Protein AF-A0A257W322-F1 (afdb_monomer)

Foldseek 3Di:
DDPVVVVVVCVVVCVPPDLPFDQADQFAQDEAEEEAALQCVLPLVLLVLQAENEDDQDPPPPPDPPPSLPQPLPPVRDSDPNPLPVNDPVDDPQGDSVVHHLHHSYYYYYYNQAHVVRLVCQLVLCPPCLQPPPQPQQCQDLNRVQASQDVPSDRHHPPRSGHFWYKALDFQDPVSQVSNCPDAFAFGKFKFFFFWWFWFFWFAQFFKAFPVVRDTKGWPQLDFDDDSNHTFGAQEAELCRVQCLLLLVFWACLDLNSQQGRFNDQDPPVSWGHGDGGTRPVPDDPVCCNVPNGTEAEAEAQALHSLQQLVLLQSCVRVDDPSGQQVHRASAEAEAQDQFFDPCSNPVRGQGHHPHDRVRYSHNDQQALQWEQRSNVLDIDGGDDDPDDDPPPPLEPSDGRSSHYHHYRRQLSSLSLNLDLDDSHPHPCPPRMRTRNYIYIGTLCSTPPNDPPSNIHGYFYFAADGQPQDDDPVDPRTTNRDDDDTDTATLFQVLSQVLQPQQQAAFCFDSQQDHHDDPVDPAHPLDNRRSQCSQAPPPGPHHQSAGRTGRGSITGIMMIRTLEDLDPSNLSSVLSSSCVSLLNNQAGSVRRGRGSLQNAPQDPPSNHSQRSSRMHGDPNNSSNNCCCQAPNDDVVNVVSSRHNDYADDDPVNDPPPPPPPDDDDDDDDDDDDWDFDWDPDDQATDTDTDDDPDDDDDDDPRPPVNGRGHSGHD

Secondary structure (DSSP, 8-state):
--HHHHHHHHHHHHHHH----PPPP----EEEEEEE-GGGTTHHHHHHHHHS---PPP-TTSS----S--S-B-TTS-B-----TT----S--S--TTT--S-TTEEEEEE---HHHHHHHHHHT-HHHHHHSSSS---TTSS----EE-TT--EE----S--SEEEESSPPPHHHHHHHHTSTTS--EEEEEEEEEEEEEEE-SEEEEETTT--EEE---SS-EEETTEEEEEEEE-HHHHHHHHHTS--BTT-HHHHTT-EEEE-TTT--EEEPPSS-TTT--HHHHHHT--B-EEEEESS--HHHHHHHHHHHHHS-STT-S--S--SS----TTTPPP-TTT-TT-S-STT--GGGSS-SS--EEEEEEEGGGTEEEE----TTS---SSTT-S-TTS-PEEEESHHHHHHHHHH----S-GGG-BTTEEE--EEEEEEGGGSTTT-SSS--EEEEEEESSPP-EEE-TT-TT-EEE-SSPPEEE-S-HHHHHHHHTTT-PPTTB-TT--B---TTSS--TT-TTHHHHTTT-TTSS--TTS-SSS-SSEEEEEEEEESB-S-HHHHHHHHHHHHHHTT---B-TTS-B--THHHH--STTS--HHHHTTPEEPPHHHHHHHIIIIIS--TTTGGG--S-B-SS--TTSS---------------------EE--TTSSS---EEPPPTTSPPP-------TT--TT---

pLDDT: mean 72.58, std 23.05, range [23.77, 98.25]

Nearest PDB structures (foldseek):
  5j1d-assembly1_A  TM=7.004E-01  e=6.550E-15  Stenotrophomonas maltophilia
  4f1v-assembly1_A  TM=6.937E-01  e=6.550E-15  Pseudomonas [fluorescens] SBW25
  5jk4-assembly1_A  TM=6.918E-01  e=4.721E-14  Stenotrophomonas maltophilia R551-3
  2v3q-assembly1_A  TM=7.090E-01  e=7.415E-14  Homo sapiens
  4m1v-assembly1_A  TM=6.852E-01  e=4.462E-14  unidentified prokaryotic organism

Solvent-accessible surface area (backbone atoms only — not comparable to full-atom values): 38966 Å² total; per-residue (Å²): 136,60,73,67,59,56,54,53,52,52,56,60,50,54,73,75,74,52,95,64,84,66,69,49,80,88,63,62,73,28,77,46,34,34,28,3,28,24,65,39,53,68,57,52,55,55,54,42,21,32,38,5,53,53,67,72,69,56,65,88,85,70,88,54,84,72,56,85,69,70,37,63,60,45,100,83,73,48,76,42,75,74,68,54,77,78,76,67,80,90,59,81,82,76,75,50,52,91,84,42,43,36,35,71,47,32,32,48,39,76,43,44,68,11,10,51,52,11,46,50,36,43,58,66,46,42,50,57,61,78,68,66,63,85,48,81,67,68,51,70,71,32,43,58,66,64,22,44,41,48,101,83,68,49,76,34,69,77,84,49,67,59,46,57,30,20,33,21,38,42,79,79,46,71,70,55,50,53,57,38,46,70,43,82,22,26,25,52,62,42,40,39,68,63,34,27,38,16,46,20,46,31,29,30,54,46,32,29,34,26,75,84,78,70,46,73,33,40,58,38,55,45,53,64,34,68,48,75,86,32,72,19,36,29,47,37,32,39,58,69,32,51,41,26,33,71,56,28,78,39,24,41,66,61,38,66,65,41,42,69,53,24,33,58,48,64,41,86,86,80,62,34,53,45,65,37,68,50,59,25,81,89,82,51,50,74,70,54,36,74,76,66,43,34,45,29,37,34,39,36,63,48,36,43,19,11,67,40,17,39,48,26,26,16,42,30,65,64,44,54,77,79,84,40,47,30,72,30,61,16,34,29,64,27,37,26,29,85,74,35,60,26,42,43,92,83,36,70,84,42,76,53,33,57,80,44,76,62,86,58,28,7,21,67,44,77,33,64,63,49,37,36,46,39,56,66,73,72,40,66,46,73,54,71,71,44,100,83,68,69,68,51,86,56,68,60,68,74,64,82,35,61,26,30,25,32,25,10,56,40,40,71,40,37,44,49,55,37,46,47,63,80,65,81,54,75,65,62,44,70,77,52,32,44,60,24,33,24,34,30,68,36,33,21,43,58,20,33,67,36,24,92,60,68,74,24,19,28,38,13,35,43,31,46,77,77,59,66,66,48,77,38,93,88,41,103,75,44,48,49,77,65,77,74,80,80,46,63,28,50,44,33,16,62,25,21,43,44,19,56,52,83,76,51,49,50,43,37,33,42,83,67,13,49,84,39,91,48,91,86,52,97,45,41,70,75,38,38,58,30,50,54,44,53,46,60,43,86,90,52,98,51,26,31,38,60,13,66,38,31,17,36,42,23,41,40,33,24,43,35,36,53,22,15,23,41,40,65,34,51,45,52,43,51,52,48,50,53,36,38,65,65,33,69,48,42,46,18,63,87,58,46,70,36,64,48,34,53,44,52,17,70,48,83,95,52,49,5,62,32,29,60,26,15,26,15,51,59,56,68,20,46,46,39,31,49,44,43,43,36,76,38,92,40,80,85,46,56,85,60,69,54,36,63,41,59,49,58,82,53,88,82,73,52,83,74,75,77,80,80,78,78,82,85,76,96,76,97,69,91,78,84,83,81,68,83,58,80,69,88,88,60,102,65,77,66,83,56,77,77,77,71,90,91,67,85,82,76,82,80,81,79,80,69,78,85,42,40,42,77,81,30,34,78

Mean predicted aligned error: 12.47 Å

Structure (mmCIF, N/CA/C/O backbone):
data_AF-A0A257W322-F1
#
_entry.id   AF-A0A257W322-F1
#
loop_
_atom_site.group_PDB
_atom_site.id
_atom_site.type_symbol
_atom_site.label_atom_id
_atom_site.label_alt_id
_atom_site.label_comp_id
_atom_site.label_asym_id
_atom_site.label_entity_id
_atom_site.label_seq_id
_atom_site.pdbx_PDB_ins_code
_atom_site.Cartn_x
_atom_site.Cartn_y
_atom_site.Cartn_z
_atom_site.occupancy
_atom_site.B_iso_or_equiv
_atom_site.auth_seq_id
_atom_site.auth_comp_id
_atom_site.auth_asym_id
_atom_site.auth_atom_id
_atom_site.pdbx_PDB_model_num
ATOM 1 N N . MET A 1 1 ? -49.492 20.973 30.371 1.00 42.88 1 MET A N 1
ATOM 2 C CA . MET A 1 1 ? -48.138 20.373 30.307 1.00 42.88 1 MET A CA 1
ATOM 3 C C . MET A 1 1 ? -47.172 21.341 30.963 1.00 42.88 1 MET A C 1
ATOM 5 O O . MET A 1 1 ? -47.142 22.491 30.554 1.00 42.88 1 MET A O 1
ATOM 9 N N . THR A 1 2 ? -46.477 20.927 32.020 1.00 43.09 2 THR A N 1
ATOM 10 C CA . THR A 1 2 ? -45.592 21.803 32.804 1.00 43.09 2 THR A CA 1
ATOM 11 C C . THR A 1 2 ? -44.261 22.033 32.086 1.00 43.09 2 THR A C 1
ATOM 13 O O . THR A 1 2 ? -43.746 21.129 31.427 1.00 43.09 2 THR A O 1
ATOM 16 N N . ASN A 1 3 ? -43.698 23.239 32.223 1.00 36.91 3 ASN A N 1
ATOM 17 C CA . ASN A 1 3 ? -42.466 23.672 31.548 1.00 36.91 3 ASN A CA 1
ATOM 18 C C . ASN A 1 3 ? -41.268 22.737 31.794 1.00 36.91 3 ASN A C 1
ATOM 20 O O . ASN A 1 3 ? -40.440 22.576 30.906 1.00 36.91 3 ASN A O 1
ATOM 24 N N . HIS A 1 4 ? -41.239 22.015 32.919 1.00 33.72 4 HIS A N 1
ATOM 25 C CA . HIS A 1 4 ? -40.222 20.995 33.186 1.00 33.72 4 HIS A CA 1
ATOM 26 C C . HIS A 1 4 ? -40.224 19.831 32.186 1.00 33.72 4 HIS A C 1
ATOM 28 O O . HIS A 1 4 ? -39.153 19.390 31.791 1.00 33.72 4 HIS A O 1
ATOM 34 N N . LEU A 1 5 ? -41.388 19.371 31.710 1.00 32.91 5 LEU A N 1
ATOM 35 C CA . LEU A 1 5 ? -41.445 18.247 30.769 1.00 32.91 5 LEU A CA 1
ATOM 36 C C . LEU A 1 5 ? -40.959 18.644 29.365 1.00 32.91 5 LEU A C 1
ATOM 38 O O . LEU A 1 5 ? -40.379 17.820 28.667 1.00 32.91 5 LEU A O 1
ATOM 42 N N . LYS A 1 6 ? -41.158 19.908 28.960 1.00 36.88 6 LYS A N 1
ATOM 43 C CA . LYS A 1 6 ? -40.626 20.435 27.693 1.00 36.88 6 LYS A CA 1
ATOM 44 C C . LYS A 1 6 ? -39.104 20.577 27.749 1.00 36.88 6 LYS A C 1
ATOM 46 O O . LYS A 1 6 ? -38.444 20.184 26.796 1.00 36.88 6 LYS A O 1
ATOM 51 N N . SER A 1 7 ? -38.544 21.033 28.871 1.00 35.59 7 SER A N 1
ATOM 52 C CA . SER A 1 7 ? -37.090 21.149 29.050 1.00 35.59 7 SER A CA 1
ATOM 53 C C . SER A 1 7 ? -36.387 19.786 29.105 1.00 35.59 7 SER A C 1
ATOM 55 O O . SER A 1 7 ? -35.332 19.621 28.501 1.00 35.59 7 SER A O 1
ATOM 57 N N . SER A 1 8 ? -36.987 18.780 29.755 1.00 32.44 8 SER A N 1
ATOM 58 C CA . SER A 1 8 ? -36.433 17.417 29.808 1.00 32.44 8 SER A CA 1
ATOM 59 C C . SER A 1 8 ? -36.519 16.685 28.465 1.00 32.44 8 SER A C 1
ATOM 61 O O . SER A 1 8 ? -35.601 15.949 28.106 1.00 32.44 8 SER A O 1
ATOM 63 N N . LEU A 1 9 ? -37.599 16.896 27.702 1.00 30.97 9 LEU A N 1
ATOM 64 C CA . LEU A 1 9 ? -37.768 16.269 26.390 1.00 30.97 9 LEU A CA 1
ATOM 65 C C . LEU A 1 9 ? -36.896 16.944 25.319 1.00 30.97 9 LEU A C 1
ATOM 67 O O . LEU A 1 9 ? -36.357 16.234 24.473 1.00 30.97 9 LEU A O 1
ATOM 71 N N . LEU A 1 10 ? -36.679 18.268 25.393 1.00 33.28 10 LEU A N 1
ATOM 72 C CA . LEU A 1 10 ? -35.695 18.969 24.554 1.00 33.28 10 LEU A CA 1
ATOM 73 C C . LEU A 1 10 ? -34.251 18.558 24.893 1.00 33.28 10 LEU A C 1
ATOM 75 O O . LEU A 1 10 ? -33.458 18.377 23.977 1.00 33.28 10 LEU A O 1
ATOM 79 N N . ALA A 1 11 ? -33.909 18.334 26.167 1.00 31.09 11 ALA A N 1
ATOM 80 C CA . ALA A 1 11 ? -32.570 17.872 26.555 1.00 31.09 11 ALA A CA 1
ATOM 81 C C . ALA A 1 11 ? -32.272 16.430 26.089 1.00 31.09 11 ALA A C 1
ATOM 83 O O . ALA A 1 11 ? -31.155 16.132 25.672 1.00 31.09 11 ALA A O 1
ATOM 84 N N . ALA A 1 12 ? -33.271 15.539 26.094 1.00 28.73 12 ALA A N 1
ATOM 85 C CA . ALA A 1 12 ? -33.106 14.149 25.654 1.00 28.73 12 ALA A CA 1
ATOM 86 C C . ALA A 1 12 ? -33.145 13.972 24.121 1.00 28.73 12 ALA A C 1
ATOM 88 O O . ALA A 1 12 ? -32.528 13.047 23.596 1.00 28.73 12 ALA A O 1
ATOM 89 N N . THR A 1 13 ? -33.826 14.859 23.384 1.00 30.16 13 THR A N 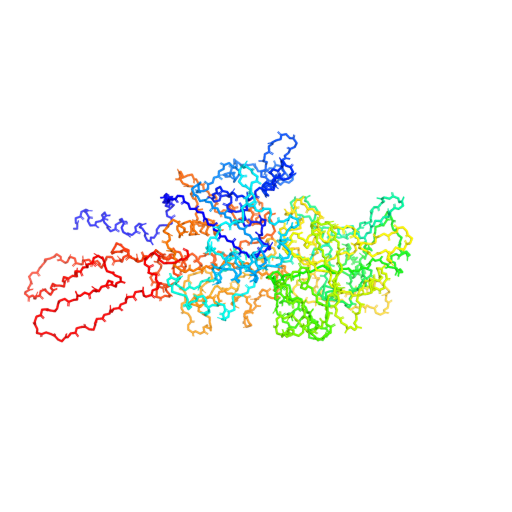1
ATOM 90 C CA . THR A 1 13 ? -33.793 14.859 21.906 1.00 30.16 13 THR A CA 1
ATOM 91 C C . THR A 1 13 ? -32.616 15.651 21.329 1.00 30.16 13 THR A C 1
ATOM 93 O O . THR A 1 13 ? -32.141 15.305 20.248 1.00 30.16 13 THR A O 1
ATOM 96 N N . ALA A 1 14 ? -32.053 16.612 22.070 1.00 28.69 14 ALA A N 1
ATOM 97 C CA . ALA A 1 14 ? -30.810 17.291 21.695 1.00 28.69 14 ALA A CA 1
ATOM 98 C C . ALA A 1 14 ? -29.573 16.369 21.732 1.00 28.69 14 ALA A C 1
ATOM 100 O O . ALA A 1 14 ? -28.635 16.596 20.976 1.00 28.69 14 ALA A O 1
ATOM 101 N N . MET A 1 15 ? -29.580 15.292 22.532 1.00 32.84 15 MET A N 1
ATOM 102 C CA . MET A 1 15 ? -28.464 14.330 22.590 1.00 32.84 15 MET A CA 1
ATOM 103 C C . MET A 1 15 ? -28.468 13.265 21.479 1.00 32.84 15 MET A C 1
ATOM 105 O O . MET A 1 15 ? -27.461 12.591 21.290 1.00 32.84 15 MET A O 1
ATOM 109 N N . LEU A 1 16 ? -29.568 13.091 20.734 1.00 33.38 16 LEU A N 1
ATOM 110 C CA . LEU A 1 16 ? -29.707 11.993 19.760 1.00 33.38 16 LEU A CA 1
ATOM 111 C C . LEU A 1 16 ? -29.945 12.442 18.309 1.00 33.38 16 LEU A C 1
ATOM 113 O O . LEU A 1 16 ? -29.994 11.591 17.423 1.00 33.38 16 LEU A O 1
ATOM 117 N N . ALA A 1 17 ? -30.068 13.745 18.038 1.00 28.47 17 ALA A N 1
ATOM 118 C CA . ALA A 1 17 ? -30.329 14.247 16.682 1.00 28.47 17 ALA A CA 1
ATOM 119 C C . ALA A 1 17 ? -29.501 15.475 16.257 1.00 28.47 17 ALA A C 1
ATOM 121 O O . ALA A 1 17 ? -29.678 15.960 15.141 1.00 28.47 17 ALA A O 1
ATOM 122 N N . ALA A 1 18 ? -28.571 15.961 17.083 1.00 27.78 18 ALA A N 1
ATOM 123 C CA . ALA A 1 18 ? -27.679 17.052 16.710 1.00 27.78 18 ALA A CA 1
ATOM 124 C C . ALA A 1 18 ? -26.239 16.545 16.590 1.00 27.78 18 ALA A C 1
ATOM 126 O O . ALA A 1 18 ? -25.647 16.084 17.562 1.00 27.78 18 ALA A O 1
ATOM 127 N N . GLY A 1 19 ? -25.639 16.711 15.410 1.00 35.94 19 GLY A N 1
ATOM 128 C CA . GLY A 1 19 ? -24.184 16.729 15.233 1.00 35.94 19 GLY A CA 1
ATOM 129 C C . GLY A 1 19 ? -23.550 17.967 15.881 1.00 35.94 19 GLY A C 1
ATOM 130 O O . GLY A 1 19 ? -22.746 18.646 15.252 1.00 35.94 19 GLY A O 1
ATOM 131 N N . SER A 1 20 ? -23.955 18.311 17.107 1.00 33.72 20 SER A N 1
ATOM 132 C CA . SER A 1 20 ? -23.344 19.378 17.886 1.00 33.72 20 SER A CA 1
ATOM 133 C C . SER A 1 20 ? -21.998 18.877 18.383 1.00 33.72 20 SER A C 1
ATOM 135 O O . SER A 1 20 ? -21.945 17.903 19.133 1.00 33.72 20 SER A O 1
ATOM 137 N N . ALA A 1 21 ? -20.941 19.545 17.935 1.00 37.03 21 ALA A N 1
ATOM 138 C CA . ALA A 1 21 ? -19.571 19.406 18.392 1.00 37.03 21 ALA A CA 1
ATOM 139 C C . ALA A 1 21 ? -19.505 19.242 19.923 1.00 37.03 21 ALA A C 1
ATOM 141 O O . ALA A 1 21 ? -19.583 20.218 20.668 1.00 37.03 21 ALA A O 1
ATOM 142 N N . GLN A 1 22 ? -19.420 17.998 20.395 1.00 42.22 22 GLN A N 1
ATOM 143 C CA . GLN A 1 22 ? -19.202 17.702 21.805 1.00 42.22 22 GLN A CA 1
ATOM 144 C C . GLN A 1 22 ? -17.785 18.175 22.135 1.00 42.22 22 GLN A C 1
ATOM 146 O O . GLN A 1 22 ? -16.829 17.775 21.467 1.00 42.22 22 GLN A O 1
ATOM 151 N N . ALA A 1 23 ? -17.649 19.042 23.140 1.00 43.75 23 ALA A N 1
ATOM 152 C CA . ALA A 1 23 ? -16.351 19.297 23.748 1.00 43.75 23 ALA A CA 1
ATOM 153 C C . ALA A 1 23 ? -15.766 17.943 24.175 1.00 43.75 23 ALA A C 1
ATOM 155 O O . ALA A 1 23 ? -16.448 17.138 24.813 1.00 43.75 23 ALA A O 1
ATOM 156 N N . GLN A 1 24 ? -14.543 17.652 23.738 1.00 53.62 24 GLN A N 1
ATOM 157 C CA . GLN A 1 24 ? -13.971 16.323 23.887 1.00 53.62 24 GLN A CA 1
ATOM 158 C C . GLN A 1 24 ? -13.764 16.005 25.375 1.00 53.62 24 GLN A C 1
ATOM 160 O O . GLN A 1 24 ? -13.160 16.792 26.103 1.00 53.62 24 GLN A O 1
ATOM 165 N N . VAL A 1 25 ? -14.286 14.863 25.836 1.00 55.00 25 VAL A N 1
ATOM 166 C CA . VAL A 1 25 ? -14.124 14.416 27.228 1.00 55.00 25 VAL A CA 1
ATOM 167 C C . VAL A 1 25 ? -12.634 14.243 27.508 1.00 55.00 25 VAL A C 1
ATOM 169 O O . VAL A 1 25 ? -11.963 13.465 26.834 1.00 55.00 25 VAL A O 1
ATOM 172 N N . VAL A 1 26 ? -12.117 14.965 28.502 1.00 59.09 26 VAL A N 1
ATOM 173 C CA . VAL A 1 26 ? -10.740 14.798 28.974 1.00 59.09 26 VAL A CA 1
ATOM 174 C C . VAL A 1 26 ? -10.636 13.433 29.650 1.00 59.09 26 VAL A C 1
ATOM 176 O O . VAL A 1 26 ? -11.266 13.207 30.681 1.00 59.09 26 VAL A O 1
ATOM 179 N N . PHE A 1 27 ? -9.857 12.520 29.073 1.00 68.12 27 PHE A N 1
ATOM 180 C CA . PHE A 1 27 ? -9.531 11.235 29.693 1.00 68.12 27 PHE A CA 1
ATOM 181 C C . PHE A 1 27 ? -8.095 11.250 30.248 1.00 68.12 27 PHE A C 1
ATOM 183 O O . PHE A 1 27 ? -7.293 12.098 29.837 1.00 68.12 27 PHE A O 1
ATOM 190 N N . PRO A 1 28 ? -7.772 10.365 31.215 1.00 76.25 28 PRO A N 1
ATOM 191 C CA . PRO A 1 28 ? -6.420 10.237 31.757 1.00 76.25 28 PRO A CA 1
ATOM 192 C C . PRO A 1 28 ? -5.377 10.022 30.659 1.00 76.25 28 PRO A C 1
ATOM 194 O O . PRO A 1 28 ? -5.714 9.581 29.560 1.00 76.25 28 PRO A O 1
ATOM 197 N N . ALA A 1 29 ? -4.112 10.316 30.965 1.00 83.31 29 ALA A N 1
ATOM 198 C CA . ALA A 1 29 ? -3.022 10.012 30.047 1.00 83.31 29 ALA A CA 1
ATOM 199 C C . ALA A 1 29 ? -3.050 8.525 29.654 1.00 83.31 29 ALA A C 1
ATOM 201 O O . ALA A 1 29 ? -3.271 7.665 30.506 1.00 83.31 29 ALA A O 1
ATOM 202 N N . SER A 1 30 ? -2.863 8.250 28.367 1.00 87.00 30 SER A N 1
ATOM 203 C CA . SER A 1 30 ? -2.900 6.903 27.791 1.00 87.00 30 SER A CA 1
ATOM 204 C C . SER A 1 30 ? -1.770 6.759 26.778 1.00 87.00 30 SER A C 1
ATOM 206 O O . SER A 1 30 ? -1.421 7.730 26.098 1.00 87.00 30 SER A O 1
ATOM 208 N N . ASP A 1 31 ? -1.192 5.562 26.705 1.00 86.44 31 ASP A N 1
ATOM 209 C CA . ASP A 1 31 ? -0.124 5.216 25.769 1.00 86.44 31 ASP A CA 1
ATOM 210 C C . ASP A 1 31 ? -0.559 4.016 24.925 1.00 86.44 31 ASP A C 1
ATOM 212 O O . ASP A 1 31 ? -0.514 2.868 25.365 1.00 86.44 31 ASP A O 1
ATOM 216 N N . LEU A 1 32 ? -1.013 4.292 23.703 1.00 88.88 32 LEU A N 1
ATOM 217 C CA . LEU A 1 32 ? -1.448 3.264 22.772 1.00 88.88 32 LEU A CA 1
ATOM 218 C C . LEU A 1 32 ? -0.272 2.698 21.995 1.00 88.88 32 LEU A C 1
ATOM 220 O O . LEU A 1 32 ? 0.477 3.418 21.339 1.00 88.88 32 LEU A O 1
ATOM 224 N N . HIS A 1 33 ? -0.195 1.377 21.959 1.00 85.88 33 HIS A N 1
ATOM 225 C CA . HIS A 1 33 ? 0.821 0.627 21.225 1.00 85.88 33 HIS A CA 1
ATOM 226 C C . HIS A 1 33 ? 0.187 -0.148 20.078 1.00 85.88 33 HIS A C 1
ATOM 228 O O . HIS A 1 33 ? -0.738 -0.933 20.291 1.00 85.88 33 HIS A O 1
ATOM 234 N N . GLY A 1 34 ? 0.701 0.057 18.870 1.00 87.56 34 GLY A N 1
ATOM 235 C CA . GLY A 1 34 ? 0.270 -0.642 17.669 1.00 87.56 34 GLY A CA 1
ATOM 236 C C . GLY A 1 34 ? 1.419 -1.273 16.894 1.00 87.56 34 GLY A C 1
ATOM 237 O O . GLY A 1 34 ? 2.574 -0.861 16.998 1.00 87.56 34 GLY A O 1
ATOM 238 N N . THR A 1 35 ? 1.093 -2.269 16.077 1.00 85.44 35 THR A N 1
ATOM 239 C CA . THR A 1 35 ? 2.071 -2.997 15.255 1.00 85.44 35 THR A CA 1
ATOM 240 C C . THR A 1 35 ? 1.493 -3.381 13.889 1.00 85.44 35 THR A C 1
ATOM 242 O O . THR A 1 35 ? 0.278 -3.479 13.722 1.00 85.44 35 THR A O 1
ATOM 245 N N . GLY A 1 36 ? 2.341 -3.608 12.888 1.00 89.56 36 GLY A N 1
ATOM 246 C CA . GLY A 1 36 ? 1.962 -4.284 11.647 1.00 89.56 36 GLY A CA 1
ATOM 247 C C . GLY A 1 36 ? 2.401 -3.600 10.366 1.00 89.56 36 GLY A C 1
ATOM 248 O O . GLY A 1 36 ? 3.591 -3.490 10.093 1.00 89.56 36 GLY A O 1
ATOM 249 N N . ALA A 1 37 ? 1.453 -3.262 9.499 1.00 91.25 37 ALA A N 1
ATOM 250 C CA . ALA A 1 37 ? 1.690 -2.821 8.131 1.00 91.25 37 ALA A CA 1
ATOM 251 C C . ALA A 1 37 ? 2.750 -1.704 8.029 1.00 91.25 37 ALA A C 1
ATOM 253 O O . ALA A 1 37 ? 2.563 -0.585 8.506 1.00 91.25 37 ALA A O 1
ATOM 254 N N . SER A 1 38 ? 3.863 -1.998 7.353 1.00 87.38 38 SER A N 1
ATOM 255 C CA . SER A 1 38 ? 4.894 -1.001 7.031 1.00 87.38 38 SER A CA 1
ATOM 256 C C . SER A 1 38 ? 4.528 -0.108 5.844 1.00 87.38 38 SER A C 1
ATOM 258 O O . SER A 1 38 ? 5.245 0.834 5.539 1.00 87.38 38 SER A O 1
ATOM 260 N N . SER A 1 39 ? 3.413 -0.381 5.169 1.00 87.94 39 SER A N 1
ATOM 261 C CA . SER A 1 39 ? 2.839 0.452 4.102 1.00 87.94 39 SER A CA 1
ATOM 262 C C . SER A 1 39 ? 2.296 1.800 4.580 1.00 87.94 39 SER A C 1
ATOM 264 O O . SER A 1 39 ? 2.050 2.678 3.763 1.00 87.94 39 SER A O 1
ATOM 266 N N . VAL A 1 40 ? 2.044 1.928 5.884 1.00 88.31 40 VAL A N 1
ATOM 267 C CA . VAL A 1 40 ? 1.513 3.142 6.513 1.00 88.31 40 VAL A CA 1
ATOM 268 C C . VAL A 1 40 ? 2.411 3.640 7.640 1.00 88.31 40 VAL A C 1
ATOM 270 O O . VAL A 1 40 ? 1.995 4.461 8.453 1.00 88.31 40 VAL A O 1
ATOM 273 N N . GLN A 1 41 ? 3.641 3.127 7.721 1.00 79.88 41 GLN A N 1
ATOM 274 C CA . GLN A 1 41 ? 4.563 3.445 8.811 1.00 79.88 41 GLN A CA 1
ATOM 275 C C . GLN A 1 41 ? 4.989 4.913 8.834 1.00 79.88 41 GLN A C 1
ATOM 277 O O . GLN A 1 41 ? 5.393 5.388 9.887 1.00 79.88 41 GLN A O 1
ATOM 282 N N . ASP A 1 42 ? 4.889 5.622 7.708 1.00 77.94 42 ASP A N 1
ATOM 283 C CA . ASP A 1 42 ? 5.192 7.049 7.654 1.00 77.94 42 ASP A CA 1
ATOM 284 C C . ASP A 1 42 ? 3.924 7.880 7.882 1.00 77.94 42 ASP A C 1
ATOM 286 O O . ASP A 1 42 ? 3.939 8.847 8.644 1.00 77.94 42 ASP A O 1
ATOM 290 N N . ILE A 1 43 ? 2.794 7.492 7.277 1.00 83.75 43 ILE A N 1
ATOM 291 C CA . ILE A 1 43 ? 1.550 8.266 7.377 1.00 83.75 43 ILE A CA 1
ATOM 292 C C . ILE A 1 43 ? 0.825 8.103 8.716 1.00 83.75 43 ILE A C 1
ATOM 294 O O . ILE A 1 43 ? 0.371 9.098 9.277 1.00 83.75 43 ILE A O 1
ATOM 298 N N . PHE A 1 44 ? 0.709 6.886 9.255 1.00 87.75 44 PHE A N 1
ATOM 299 C CA . PHE A 1 44 ? -0.069 6.645 10.471 1.00 87.75 44 PHE A CA 1
ATOM 300 C C . PHE A 1 44 ? 0.523 7.409 11.658 1.00 87.75 44 PHE A C 1
ATOM 302 O O . PHE A 1 44 ? -0.232 8.097 12.345 1.00 87.75 44 PHE A O 1
ATOM 309 N N . PRO A 1 45 ? 1.851 7.399 11.879 1.00 82.25 45 PRO A N 1
ATOM 310 C CA . PRO A 1 45 ? 2.414 8.178 12.968 1.00 82.25 45 PRO A CA 1
ATOM 311 C C . PRO A 1 45 ? 2.295 9.692 12.771 1.00 82.25 45 PRO A C 1
ATOM 313 O O . PRO A 1 45 ? 2.119 10.405 13.754 1.00 82.25 45 PRO A O 1
ATOM 316 N N . ARG A 1 46 ? 2.307 10.193 11.526 1.00 80.81 46 ARG A N 1
ATOM 317 C CA . ARG A 1 46 ? 2.009 11.609 11.242 1.00 80.81 46 ARG A CA 1
ATOM 318 C C . ARG A 1 46 ? 0.590 11.975 11.666 1.00 80.81 46 ARG A C 1
ATOM 320 O O . ARG A 1 46 ? 0.394 12.995 12.320 1.00 80.81 46 ARG A O 1
ATOM 327 N N . GLU A 1 47 ? -0.392 11.136 11.339 1.00 87.50 47 GLU A N 1
ATOM 328 C CA . GLU A 1 47 ? -1.772 11.355 11.784 1.00 87.50 47 GLU A CA 1
ATOM 329 C C . GLU A 1 47 ? -1.899 11.259 13.302 1.00 87.50 47 GLU A C 1
ATOM 331 O O . GLU A 1 47 ? -2.541 12.105 13.921 1.00 87.50 47 GLU A O 1
ATOM 336 N N . ALA A 1 48 ? -1.254 10.262 13.907 1.00 86.69 48 ALA A N 1
ATOM 337 C CA . ALA A 1 48 ? -1.257 10.077 15.346 1.00 86.69 48 ALA A CA 1
ATOM 338 C C . ALA A 1 48 ? -0.645 11.283 16.075 1.00 86.69 48 ALA A C 1
ATOM 340 O O . ALA A 1 48 ? -1.205 11.696 17.086 1.00 86.69 48 ALA A O 1
ATOM 341 N N . ASN A 1 49 ? 0.407 11.903 15.520 1.00 82.94 49 ASN A N 1
ATOM 342 C CA . ASN A 1 49 ? 1.026 13.107 16.079 1.00 82.94 49 ASN A CA 1
ATOM 343 C C . ASN A 1 49 ? 0.081 14.316 16.079 1.00 82.94 49 ASN A C 1
ATOM 345 O O . ASN A 1 49 ? 0.073 15.101 17.019 1.00 82.94 49 ASN A O 1
ATOM 349 N N . CYS A 1 50 ? -0.777 14.446 15.066 1.00 84.50 50 CYS A N 1
ATOM 350 C CA . CYS A 1 50 ? -1.838 15.454 15.097 1.00 84.50 50 CYS A CA 1
ATOM 351 C C . CYS A 1 50 ? -2.860 15.172 16.203 1.00 84.50 50 CYS A C 1
ATOM 353 O O . CYS A 1 50 ? -3.436 16.098 16.774 1.00 84.50 50 CYS A O 1
ATOM 355 N N . VAL A 1 51 ? -3.129 13.895 16.503 1.00 87.69 51 VAL A N 1
ATOM 356 C CA . VAL A 1 51 ? -4.082 13.537 17.556 1.00 87.69 51 VAL A CA 1
ATOM 357 C C . VAL A 1 51 ? -3.480 13.743 18.941 1.00 87.69 51 VAL A C 1
ATOM 359 O O . VAL A 1 51 ? -4.165 14.282 19.792 1.00 87.69 51 VAL A O 1
ATOM 362 N N . GLY A 1 52 ? -2.233 13.369 19.181 1.00 83.81 52 GLY A N 1
ATOM 363 C CA . GLY A 1 52 ? -1.569 13.475 20.478 1.00 83.81 52 GLY A CA 1
ATOM 364 C C . GLY A 1 52 ? -0.051 13.428 20.314 1.00 83.81 52 GLY A C 1
ATOM 365 O O . GLY A 1 52 ? 0.413 13.001 19.259 1.00 83.81 52 GLY A O 1
ATOM 366 N N . PRO A 1 53 ? 0.747 13.876 21.297 1.00 72.00 53 PRO A N 1
ATOM 367 C CA . PRO A 1 53 ? 2.197 13.868 21.175 1.00 72.00 53 PRO A CA 1
ATOM 368 C C . PRO A 1 53 ? 2.688 12.441 20.927 1.00 72.00 53 PRO A C 1
ATOM 370 O O . PRO A 1 53 ? 2.477 11.535 21.733 1.00 72.00 53 PRO A O 1
ATOM 373 N N . THR A 1 54 ? 3.361 12.227 19.801 1.00 58.03 54 THR A N 1
ATOM 374 C CA . THR A 1 54 ? 4.000 10.938 19.529 1.00 58.03 54 THR A CA 1
ATOM 375 C C . THR A 1 54 ? 5.409 10.933 20.108 1.00 58.03 54 THR A C 1
ATOM 377 O O . THR A 1 54 ? 6.220 11.817 19.839 1.00 58.03 54 THR A O 1
ATOM 380 N N . GLN A 1 55 ? 5.726 9.917 20.909 1.00 51.53 55 GLN A N 1
ATOM 381 C CA . GLN A 1 55 ? 7.108 9.608 21.259 1.00 51.53 55 GLN A CA 1
ATOM 382 C C . GLN A 1 55 ? 7.604 8.492 20.341 1.00 51.53 55 GLN A C 1
ATOM 384 O O . GLN A 1 55 ? 7.318 7.312 20.559 1.00 51.53 55 GLN A O 1
ATOM 389 N N . PHE A 1 56 ? 8.371 8.862 19.319 1.00 46.41 56 PHE A N 1
ATOM 390 C CA . PHE A 1 56 ? 9.180 7.900 18.578 1.00 46.41 56 PHE A CA 1
ATOM 391 C C . PHE A 1 56 ? 10.408 7.527 19.411 1.00 46.41 56 PHE A C 1
ATOM 393 O O . PHE A 1 56 ? 11.021 8.392 20.035 1.00 46.41 56 PHE A O 1
ATOM 400 N N . ALA A 1 57 ? 10.776 6.246 19.422 1.00 35.91 57 ALA A N 1
ATOM 401 C CA . ALA A 1 57 ? 12.046 5.815 19.992 1.00 35.91 57 ALA A CA 1
ATOM 402 C C . ALA A 1 57 ? 13.192 6.524 19.248 1.00 35.91 57 ALA A C 1
ATOM 404 O O . ALA A 1 57 ? 13.297 6.428 18.024 1.00 35.91 57 ALA A O 1
ATOM 405 N N . ALA A 1 58 ? 14.009 7.289 19.971 1.00 32.12 58 ALA A N 1
ATOM 406 C CA . ALA A 1 58 ? 15.108 8.055 19.400 1.00 32.12 58 ALA A CA 1
ATOM 407 C C . ALA A 1 58 ? 16.222 7.131 18.876 1.00 32.12 58 ALA A C 1
ATOM 409 O O . ALA A 1 58 ? 16.643 6.203 19.562 1.00 32.12 58 ALA A O 1
ATOM 410 N N . ASN A 1 59 ? 16.774 7.427 17.695 1.00 31.94 59 ASN A N 1
ATOM 411 C CA . ASN A 1 59 ? 18.048 6.851 17.265 1.00 31.94 59 ASN A CA 1
ATOM 412 C C . ASN A 1 59 ? 19.197 7.653 17.903 1.00 31.94 59 ASN A C 1
ATOM 414 O O . ASN A 1 59 ? 19.582 8.709 17.409 1.00 31.94 59 ASN A O 1
ATOM 418 N N . ALA A 1 60 ? 19.751 7.156 19.009 1.00 30.28 60 ALA A N 1
ATOM 419 C CA . ALA A 1 60 ? 20.759 7.861 19.810 1.00 30.28 60 ALA A CA 1
ATOM 420 C C . ALA A 1 60 ? 22.154 8.021 19.154 1.00 30.28 60 ALA A C 1
ATOM 422 O O . ALA A 1 60 ? 23.079 8.480 19.813 1.00 30.28 60 ALA A O 1
ATOM 423 N N . THR A 1 61 ? 22.365 7.622 17.893 1.00 31.48 61 THR A N 1
ATOM 424 C CA . THR A 1 61 ? 23.722 7.581 17.293 1.00 31.48 61 THR A CA 1
ATOM 425 C C . THR A 1 61 ? 24.057 8.750 16.369 1.00 31.48 61 THR A C 1
ATOM 427 O O . THR A 1 61 ? 25.225 8.936 16.048 1.00 31.48 61 THR A O 1
ATOM 430 N N . THR A 1 62 ? 23.077 9.551 15.947 1.00 32.91 62 THR A N 1
ATOM 431 C CA . THR A 1 62 ? 23.312 10.660 15.002 1.00 32.91 62 THR A CA 1
ATOM 432 C C . THR A 1 62 ? 23.108 12.046 15.602 1.00 32.91 62 THR A C 1
ATOM 434 O O . THR A 1 62 ? 23.289 13.026 14.888 1.00 32.91 62 THR A O 1
ATOM 437 N N . GLY A 1 63 ? 22.703 12.173 16.874 1.00 26.56 63 GLY A N 1
ATOM 438 C CA . GLY A 1 63 ? 22.383 13.481 17.476 1.00 26.56 63 GLY A CA 1
ATOM 439 C C . GLY A 1 63 ? 21.256 14.245 16.759 1.00 26.56 63 GLY A C 1
ATOM 440 O O . GLY A 1 63 ? 20.919 15.359 17.144 1.00 26.56 63 GLY A O 1
ATOM 441 N N . ALA A 1 64 ? 20.644 13.638 15.741 1.00 23.77 64 ALA A N 1
ATOM 442 C CA . ALA A 1 64 ? 19.533 14.163 14.985 1.00 23.77 64 ALA A CA 1
ATOM 443 C C . ALA A 1 64 ? 18.313 13.314 15.327 1.00 23.77 64 ALA A C 1
ATOM 445 O O . ALA A 1 64 ? 18.131 12.202 14.828 1.00 23.77 64 ALA A O 1
ATOM 446 N N . ILE A 1 65 ? 17.454 13.875 16.176 1.00 33.16 65 ILE A N 1
ATOM 447 C CA . ILE A 1 65 ? 16.039 13.532 16.187 1.00 33.16 65 ILE A CA 1
ATOM 448 C C . ILE A 1 65 ? 15.520 13.939 14.810 1.00 33.16 65 ILE A C 1
ATOM 450 O O . ILE A 1 65 ? 15.034 15.048 14.622 1.00 33.16 65 ILE A O 1
ATOM 454 N N . THR A 1 66 ? 15.615 13.071 13.810 1.00 29.92 66 THR A N 1
ATOM 455 C CA . THR A 1 66 ? 14.608 13.137 12.760 1.00 29.92 66 THR A CA 1
ATOM 456 C C . THR A 1 66 ? 13.439 12.350 13.314 1.00 29.92 66 THR A C 1
ATOM 458 O O . THR A 1 66 ? 13.258 11.171 13.027 1.00 29.92 66 THR A O 1
ATOM 461 N N . ALA A 1 67 ? 12.626 13.016 14.141 1.00 33.44 67 ALA A N 1
ATOM 462 C CA . ALA A 1 67 ? 11.206 12.732 14.093 1.00 33.44 67 ALA A CA 1
ATOM 463 C C . ALA A 1 67 ? 10.891 12.624 12.599 1.00 33.44 67 ALA A C 1
ATOM 465 O O . ALA A 1 67 ? 11.195 13.557 11.855 1.00 33.44 67 ALA A O 1
ATOM 466 N N . SER A 1 68 ? 10.312 11.526 12.118 1.00 32.44 68 SER A N 1
ATOM 467 C CA . SER A 1 68 ? 9.812 11.509 10.736 1.00 32.44 68 SER A CA 1
ATOM 468 C C . SER A 1 68 ? 8.597 12.450 10.565 1.00 32.44 68 SER A C 1
ATOM 470 O O . SER A 1 68 ? 7.823 12.338 9.620 1.00 32.44 68 SER A O 1
ATOM 472 N N . ASN A 1 69 ? 8.480 13.465 11.427 1.00 33.22 69 ASN A N 1
ATOM 473 C CA . ASN A 1 69 ? 8.114 14.830 11.070 1.00 33.22 69 ASN A CA 1
ATOM 474 C C . ASN A 1 69 ? 9.153 15.466 10.122 1.00 33.22 69 ASN A C 1
ATOM 476 O O . ASN A 1 69 ? 9.473 16.640 10.287 1.00 33.22 69 ASN A O 1
ATOM 480 N N . SER A 1 70 ? 9.654 14.765 9.095 1.00 30.00 70 SER A N 1
ATOM 481 C CA . SER A 1 70 ? 10.316 15.445 7.975 1.00 30.00 70 SER A CA 1
ATOM 482 C C . SER A 1 70 ? 9.264 16.162 7.117 1.00 30.00 70 SER A C 1
ATOM 484 O O . SER A 1 70 ? 9.088 15.918 5.927 1.00 30.00 70 SER A O 1
ATOM 486 N N . PHE A 1 71 ? 8.555 17.100 7.740 1.00 36.12 71 PHE A N 1
ATOM 487 C CA . PHE A 1 71 ? 8.514 18.427 7.171 1.00 36.12 71 PHE A CA 1
ATOM 488 C C . PHE A 1 71 ? 9.961 18.869 7.038 1.00 36.12 71 PHE A C 1
ATOM 490 O O . PHE A 1 71 ? 10.720 18.833 8.006 1.00 36.12 71 PHE A O 1
ATOM 497 N N . THR A 1 72 ? 10.376 19.166 5.812 1.00 30.36 72 THR A N 1
ATOM 498 C CA . THR A 1 72 ? 11.686 19.744 5.557 1.00 30.36 72 THR A CA 1
ATOM 499 C C . THR A 1 72 ? 11.834 20.937 6.492 1.00 30.36 72 THR A C 1
ATOM 501 O O . THR A 1 72 ? 11.102 21.917 6.364 1.00 30.36 72 THR A O 1
ATOM 504 N N . GLN A 1 73 ? 12.729 20.828 7.471 1.00 29.03 73 GLN A N 1
ATOM 505 C CA . GLN A 1 73 ? 13.181 21.992 8.204 1.00 29.03 73 GLN A CA 1
ATOM 506 C C . GLN A 1 73 ? 13.906 22.827 7.151 1.00 29.03 73 GLN A C 1
ATOM 508 O O . GLN A 1 73 ? 14.868 22.357 6.534 1.00 29.03 73 GLN A O 1
ATOM 513 N N . ASN A 1 74 ? 13.377 24.008 6.842 1.00 32.44 74 ASN A N 1
ATOM 514 C CA . ASN A 1 74 ? 14.107 24.938 5.994 1.00 32.44 74 ASN A CA 1
ATOM 515 C C . ASN A 1 74 ? 15.452 25.234 6.679 1.00 32.44 74 ASN A C 1
ATOM 517 O O . ASN A 1 74 ? 15.579 25.106 7.899 1.00 32.44 74 ASN A O 1
ATOM 521 N N . ALA A 1 75 ? 16.460 25.661 5.917 1.00 32.09 75 ALA A N 1
ATOM 522 C CA . ALA A 1 75 ? 17.768 26.028 6.473 1.00 32.09 75 ALA A CA 1
ATOM 523 C C . ALA A 1 75 ? 17.700 27.155 7.537 1.00 32.09 75 ALA A C 1
ATOM 525 O O . ALA A 1 75 ? 18.700 27.441 8.187 1.00 32.09 75 ALA A O 1
ATOM 526 N N . ASP A 1 76 ? 16.530 27.777 7.721 1.00 31.95 76 ASP A N 1
ATOM 527 C CA . ASP A 1 76 ? 16.228 28.800 8.723 1.00 31.95 76 ASP A CA 1
ATOM 528 C C . ASP A 1 76 ? 15.610 28.263 10.036 1.00 31.95 76 ASP A C 1
ATOM 530 O O . ASP A 1 76 ? 15.284 29.052 10.920 1.00 31.95 76 ASP A O 1
ATOM 534 N N . GLY A 1 77 ? 15.443 26.944 10.192 1.00 26.77 77 GLY A N 1
ATOM 535 C CA . GLY A 1 77 ? 14.916 26.337 11.420 1.00 26.77 77 GLY A CA 1
ATOM 536 C C . GLY A 1 77 ? 13.386 26.333 11.549 1.00 26.77 77 GLY A C 1
ATOM 537 O O . GLY A 1 77 ? 12.869 25.875 12.567 1.00 26.77 77 GLY A O 1
ATOM 538 N N . THR A 1 78 ? 12.636 26.781 10.536 1.00 27.81 78 THR A N 1
ATOM 539 C CA . THR A 1 78 ? 11.167 26.682 10.534 1.00 27.81 78 THR A CA 1
ATOM 540 C C . THR A 1 78 ? 10.685 25.293 10.092 1.00 27.81 78 THR A C 1
ATOM 542 O O . THR A 1 78 ? 11.101 24.763 9.058 1.00 27.81 78 THR A O 1
ATOM 545 N N . VAL A 1 79 ? 9.772 24.691 10.866 1.00 29.30 79 VAL A N 1
ATOM 546 C CA . VAL A 1 79 ? 9.039 23.468 10.493 1.00 29.30 79 VAL A CA 1
ATOM 547 C C . VAL A 1 79 ? 7.811 23.902 9.696 1.00 29.30 79 VAL A C 1
ATOM 549 O O . VAL A 1 79 ? 6.766 24.203 10.256 1.00 29.30 79 VAL A O 1
ATOM 552 N N . SER A 1 80 ? 7.940 24.016 8.374 1.00 29.44 80 SER A N 1
ATOM 553 C CA . SER A 1 80 ? 6.776 24.277 7.523 1.00 29.44 80 SER A CA 1
ATOM 554 C C . SER A 1 80 ? 6.107 22.960 7.159 1.00 29.44 80 SER A C 1
ATOM 556 O O . SER A 1 80 ? 6.721 22.130 6.483 1.00 29.44 80 SER A O 1
ATOM 558 N N . ALA A 1 81 ? 4.825 22.805 7.515 1.00 32.78 81 ALA A N 1
ATOM 559 C CA . ALA A 1 81 ? 3.930 21.920 6.779 1.00 32.78 81 ALA A CA 1
ATOM 560 C C . ALA A 1 81 ? 4.205 22.135 5.287 1.00 32.78 81 ALA A C 1
ATOM 562 O O . ALA A 1 81 ? 4.146 23.283 4.847 1.00 32.78 81 ALA A O 1
ATOM 563 N N . ARG A 1 82 ? 4.645 21.095 4.561 1.00 35.53 82 ARG A N 1
ATOM 564 C CA . ARG A 1 82 ? 5.204 21.208 3.204 1.00 35.53 82 ARG A CA 1
ATOM 565 C C . ARG A 1 82 ? 4.375 22.210 2.405 1.00 35.53 82 ARG A C 1
ATOM 567 O O . ARG A 1 82 ? 3.243 21.903 2.035 1.00 35.53 82 ARG A O 1
ATOM 574 N N . ARG A 1 83 ? 4.924 23.410 2.165 1.00 32.16 83 ARG A N 1
ATOM 575 C CA . ARG A 1 83 ? 4.318 24.355 1.227 1.00 32.16 83 ARG A CA 1
ATOM 576 C C . ARG A 1 83 ? 4.163 23.583 -0.076 1.00 32.16 83 ARG A C 1
ATOM 578 O O . ARG A 1 83 ? 5.146 23.051 -0.597 1.00 32.16 83 ARG A O 1
ATOM 585 N N . LEU A 1 84 ? 2.937 23.505 -0.588 1.00 34.66 84 LEU A N 1
ATOM 586 C CA . LEU A 1 84 ? 2.749 23.247 -2.007 1.00 34.66 84 LEU A CA 1
ATOM 587 C C . LEU A 1 84 ? 3.663 24.244 -2.758 1.00 34.66 84 LEU A C 1
ATOM 589 O O . LEU A 1 84 ? 3.793 25.389 -2.306 1.00 34.66 84 LEU A O 1
ATOM 593 N N . PRO A 1 85 ? 4.356 23.849 -3.839 1.00 33.03 85 PRO A N 1
ATOM 594 C CA . PRO A 1 85 ? 5.318 24.716 -4.528 1.00 33.03 85 PRO A CA 1
ATOM 595 C C . PRO A 1 85 ? 4.757 26.037 -5.071 1.00 33.03 85 PRO A C 1
ATOM 597 O O . PRO A 1 85 ? 5.526 26.857 -5.558 1.00 33.03 85 PRO A O 1
ATOM 600 N N . ASP A 1 86 ? 3.449 26.272 -4.975 1.00 30.39 86 ASP A N 1
ATOM 601 C CA . ASP A 1 86 ? 2.788 27.530 -5.322 1.00 30.39 86 ASP A CA 1
ATOM 602 C C . ASP A 1 86 ? 2.642 28.517 -4.147 1.00 30.39 86 ASP A C 1
ATOM 604 O O . ASP A 1 86 ? 2.102 29.609 -4.327 1.00 30.39 86 ASP A O 1
ATOM 608 N N . GLY A 1 87 ? 3.144 28.192 -2.949 1.00 30.83 87 GLY A N 1
ATOM 609 C CA . GLY A 1 87 ? 3.336 29.164 -1.868 1.00 30.83 87 GLY A CA 1
ATOM 610 C C . GLY A 1 87 ? 2.072 29.897 -1.403 1.00 30.83 87 GLY A C 1
ATOM 611 O O . GLY A 1 87 ? 2.194 30.923 -0.737 1.00 30.83 87 GLY A O 1
ATOM 612 N N . THR A 1 88 ? 0.877 29.390 -1.711 1.00 26.45 88 THR A N 1
ATOM 613 C CA . THR A 1 88 ? -0.393 30.051 -1.392 1.00 26.45 88 THR A CA 1
ATOM 614 C C . THR A 1 88 ? -1.361 29.102 -0.688 1.00 26.45 88 THR A C 1
ATOM 616 O O . THR A 1 88 ? -2.437 28.784 -1.179 1.00 26.45 88 THR A O 1
ATOM 619 N N . PHE A 1 89 ? -1.044 28.747 0.560 1.00 34.84 89 PHE A N 1
ATOM 620 C CA . PHE A 1 89 ? -2.116 28.662 1.556 1.00 34.84 89 PHE A CA 1
ATOM 621 C C . PHE A 1 89 ? -2.495 30.100 1.918 1.00 34.84 89 PHE A C 1
ATOM 623 O O . PHE A 1 89 ? -1.914 30.711 2.812 1.00 34.84 89 PHE A O 1
ATOM 630 N N . ASN A 1 90 ? -3.419 30.684 1.155 1.00 30.64 90 ASN A N 1
ATOM 631 C CA . ASN A 1 90 ? -3.967 32.006 1.447 1.00 30.64 90 ASN A CA 1
ATOM 632 C C . ASN A 1 90 ? -5.132 31.853 2.440 1.00 30.64 90 ASN A C 1
ATOM 634 O O . ASN A 1 90 ? -6.302 31.985 2.093 1.00 30.64 90 ASN A O 1
ATOM 638 N N . GLY A 1 91 ? -4.793 31.457 3.664 1.00 37.28 91 GLY A N 1
ATOM 639 C CA . GLY A 1 91 ? -5.710 31.256 4.781 1.00 37.28 91 GLY A CA 1
ATOM 640 C C . GLY A 1 91 ? -4.904 30.857 6.014 1.00 37.28 91 GLY A C 1
ATOM 641 O O . GLY A 1 91 ? -3.958 30.083 5.890 1.00 37.28 91 GLY A O 1
ATOM 642 N N . ALA A 1 92 ? -5.223 31.427 7.179 1.00 41.78 92 ALA A N 1
ATOM 643 C CA . ALA A 1 92 ? -4.565 31.110 8.448 1.00 41.78 92 ALA A CA 1
ATOM 644 C C . ALA A 1 92 ? -4.428 29.588 8.618 1.00 41.78 92 ALA A C 1
ATOM 646 O O . ALA A 1 92 ? -5.407 28.882 8.389 1.00 41.78 92 ALA A O 1
ATOM 647 N N . ILE A 1 93 ? -3.236 29.095 8.976 1.00 47.91 93 ILE A N 1
ATOM 648 C CA . ILE A 1 93 ? -2.964 27.659 9.158 1.00 47.91 93 ILE A CA 1
ATOM 649 C C . ILE A 1 93 ? -3.942 27.141 10.225 1.00 47.91 93 ILE A C 1
ATOM 651 O O . ILE A 1 93 ? -3.799 27.528 11.383 1.00 47.91 93 ILE A O 1
ATOM 655 N N . PRO A 1 94 ? -4.962 26.328 9.883 1.00 60.41 94 PRO A N 1
ATOM 656 C CA . PRO A 1 94 ? -6.038 26.049 10.834 1.00 60.41 94 PRO A CA 1
ATOM 657 C C . PRO A 1 94 ? -5.634 25.093 11.967 1.00 60.41 94 PRO A C 1
ATOM 659 O O . PRO A 1 94 ? -6.366 24.996 12.946 1.00 60.41 94 PRO A O 1
ATOM 662 N N . PHE A 1 95 ? -4.522 24.358 11.821 1.00 68.75 95 PHE A N 1
ATOM 663 C CA . PHE A 1 95 ? -4.006 23.402 12.808 1.00 68.75 95 PHE A CA 1
ATOM 664 C C . PHE A 1 95 ? -2.577 22.960 12.428 1.00 68.75 95 PHE A C 1
ATOM 666 O O . PHE A 1 95 ? -2.401 22.397 11.344 1.00 68.75 95 PHE A O 1
ATOM 673 N N . ASP A 1 96 ? -1.565 23.193 13.270 1.00 75.56 96 ASP A N 1
ATOM 674 C CA . ASP A 1 96 ? -0.184 22.739 13.027 1.00 75.56 96 ASP A CA 1
ATOM 675 C C . ASP A 1 96 ? 0.131 21.513 13.883 1.00 75.56 96 ASP A C 1
ATOM 677 O O . ASP A 1 96 ? 0.395 21.634 15.068 1.00 75.56 96 ASP A O 1
ATOM 681 N N . CYS A 1 97 ? 0.187 20.319 13.293 1.00 75.75 97 CYS A N 1
ATOM 682 C CA . CYS A 1 97 ? 0.463 19.094 14.049 1.00 75.75 97 CYS A CA 1
ATOM 683 C C . CYS A 1 97 ? 1.857 19.024 14.703 1.00 75.75 97 CYS A C 1
ATOM 685 O O . CYS A 1 97 ? 2.133 18.072 15.432 1.00 75.75 97 CYS A O 1
ATOM 687 N N . GLY A 1 98 ? 2.769 19.954 14.398 1.00 71.62 98 GLY A N 1
ATOM 688 C CA . GLY A 1 98 ? 4.046 20.092 15.098 1.00 71.62 98 GLY A CA 1
ATOM 689 C C . GLY A 1 98 ? 3.929 20.828 16.437 1.00 71.62 98 GLY A C 1
ATOM 690 O O . GLY A 1 98 ? 4.735 20.572 17.330 1.00 71.62 98 GLY A O 1
ATOM 691 N N . ALA A 1 99 ? 2.933 21.705 16.580 1.00 73.50 99 ALA A N 1
ATOM 692 C CA . ALA A 1 99 ? 2.723 22.555 17.754 1.00 73.50 99 ALA A CA 1
ATOM 693 C C . ALA A 1 99 ? 1.407 22.254 18.497 1.00 73.50 99 ALA A C 1
ATOM 695 O O . ALA A 1 99 ? 1.322 22.428 19.712 1.00 73.50 99 ALA A O 1
ATOM 696 N N . ASP A 1 100 ? 0.404 21.769 17.772 1.00 79.38 100 ASP A N 1
ATOM 697 C CA . ASP A 1 100 ? -0.948 21.496 18.227 1.00 79.38 100 ASP A CA 1
ATOM 698 C C . ASP A 1 100 ? -1.224 19.989 18.249 1.00 79.38 100 ASP A C 1
ATOM 700 O O . ASP A 1 100 ? -0.869 19.238 17.336 1.00 79.38 100 ASP A O 1
ATOM 704 N N . ASN A 1 101 ? -1.957 19.544 19.269 1.00 84.38 101 ASN A N 1
ATOM 705 C CA . ASN A 1 101 ? -2.515 18.198 19.318 1.00 84.38 101 ASN A CA 1
ATOM 706 C C . ASN A 1 101 ? -4.007 18.252 19.655 1.00 84.38 101 ASN A C 1
ATOM 708 O O . ASN A 1 101 ? -4.446 19.037 20.499 1.00 84.38 101 ASN A O 1
ATOM 712 N N . ILE A 1 102 ? -4.800 17.376 19.035 1.00 85.88 102 ILE A N 1
ATOM 713 C CA . ILE A 1 102 ? -6.243 17.275 19.306 1.00 85.88 102 ILE A CA 1
ATOM 714 C C . ILE A 1 102 ? -6.472 16.857 20.772 1.00 85.88 102 ILE A C 1
ATOM 716 O O . ILE A 1 102 ? -7.342 17.401 21.451 1.00 85.88 102 ILE A O 1
ATOM 720 N N . GLN A 1 103 ? -5.647 15.933 21.265 1.00 86.81 103 GLN A N 1
ATOM 721 C CA . GLN A 1 103 ? -5.593 15.358 22.606 1.00 86.81 103 GLN A CA 1
ATOM 722 C C . GLN A 1 103 ? -4.140 15.193 23.084 1.00 86.81 103 GLN A C 1
ATOM 724 O O . GLN A 1 103 ? -3.547 14.125 22.938 1.00 86.81 103 GLN A O 1
ATOM 729 N N . PRO A 1 104 ? -3.576 16.216 23.748 1.00 85.44 104 PRO A N 1
ATOM 730 C CA . PRO A 1 104 ? -2.206 16.169 24.258 1.00 85.44 104 PRO A CA 1
ATOM 731 C C . PRO A 1 104 ? -1.918 15.060 25.288 1.00 85.44 104 PRO A C 1
ATOM 733 O O . PRO A 1 104 ? -0.764 14.759 25.560 1.00 85.44 104 PRO A O 1
ATOM 736 N N . SER A 1 105 ? -2.947 14.464 25.900 1.00 84.88 105 SER A N 1
ATOM 737 C CA . SER A 1 105 ? -2.802 13.366 26.868 1.00 84.88 105 SER A CA 1
ATOM 738 C C . SER A 1 105 ? -2.737 11.978 26.222 1.00 84.88 105 SER A C 1
ATOM 740 O O . SER A 1 105 ? -2.597 10.986 26.933 1.00 84.88 105 SER A O 1
ATOM 742 N N . LEU A 1 106 ? -2.857 11.890 24.898 1.00 87.31 106 LEU A N 1
ATOM 743 C CA . LEU A 1 106 ? -2.755 10.640 24.162 1.00 87.31 106 LEU A CA 1
ATOM 744 C C . LEU A 1 106 ? -1.352 10.492 23.572 1.00 87.31 106 LEU A C 1
ATOM 746 O O . LEU A 1 106 ? -0.968 11.267 22.705 1.00 87.31 106 LEU A O 1
ATOM 750 N N . THR A 1 107 ? -0.614 9.470 23.992 1.00 85.56 107 THR A N 1
ATOM 751 C CA . THR A 1 107 ? 0.590 9.020 23.284 1.00 85.56 107 THR A CA 1
ATOM 752 C C . THR A 1 107 ? 0.235 7.828 22.407 1.00 85.56 107 THR A C 1
ATOM 754 O O . THR A 1 107 ? -0.501 6.936 22.822 1.00 85.56 107 THR A O 1
ATOM 757 N N . VAL A 1 108 ? 0.732 7.813 21.173 1.00 84.69 108 VAL A N 1
ATOM 758 C CA . VAL A 1 108 ? 0.580 6.671 20.265 1.00 84.69 108 VAL A CA 1
ATOM 759 C C . VAL A 1 108 ? 1.955 6.249 19.778 1.00 84.69 108 VAL A C 1
ATOM 761 O O . VAL A 1 108 ? 2.756 7.078 19.344 1.00 84.69 108 VAL A O 1
ATOM 764 N N . ARG A 1 109 ? 2.211 4.945 19.811 1.00 82.50 109 ARG A N 1
ATOM 765 C CA . ARG A 1 109 ? 3.431 4.311 19.324 1.00 82.50 109 ARG A CA 1
ATOM 766 C C . ARG A 1 109 ? 3.071 3.226 18.326 1.00 82.50 109 ARG A C 1
ATOM 768 O O . ARG A 1 109 ? 2.128 2.466 18.536 1.00 82.50 109 ARG A O 1
ATOM 775 N N . TYR A 1 110 ? 3.825 3.148 17.238 1.00 81.50 110 TYR A N 1
ATOM 776 C CA . TYR A 1 110 ? 3.544 2.212 16.157 1.00 81.50 110 TYR A CA 1
ATOM 777 C C . TYR A 1 110 ? 4.819 1.579 15.611 1.00 81.50 110 TYR A C 1
ATOM 779 O O . TYR A 1 110 ? 5.797 2.283 15.362 1.00 81.50 110 TYR A O 1
ATOM 787 N N . LEU A 1 111 ? 4.790 0.264 15.388 1.00 77.81 111 LEU A N 1
ATOM 788 C CA . LEU A 1 111 ? 5.899 -0.493 14.803 1.00 77.81 111 LEU A CA 1
ATOM 789 C C . LEU A 1 111 ? 5.498 -1.136 13.472 1.00 77.81 111 LEU A C 1
ATOM 791 O O . LEU A 1 111 ? 4.666 -2.041 13.419 1.00 77.81 111 LEU A O 1
ATOM 795 N N . GLY A 1 112 ? 6.136 -0.709 12.383 1.00 79.69 112 GLY A N 1
ATOM 796 C CA . GLY A 1 112 ? 5.902 -1.237 11.035 1.00 79.69 112 GLY A CA 1
ATOM 797 C C . GLY A 1 112 ? 6.563 -2.596 10.770 1.00 79.69 112 GLY A C 1
ATOM 798 O O . GLY A 1 112 ? 7.423 -2.707 9.914 1.00 79.69 112 GLY A O 1
ATOM 799 N N . VAL A 1 113 ? 6.198 -3.671 11.457 1.00 78.06 113 VAL A N 1
ATOM 800 C CA . VAL A 1 113 ? 6.879 -4.980 11.309 1.00 78.06 113 VAL A CA 1
ATOM 801 C C . VAL A 1 113 ? 6.444 -5.824 10.093 1.00 78.06 113 VAL A C 1
ATOM 803 O O . VAL A 1 113 ? 6.952 -6.923 9.886 1.00 78.06 113 VAL A O 1
ATOM 806 N N . GLY A 1 114 ? 5.512 -5.329 9.275 1.00 82.50 114 GLY A N 1
ATOM 807 C CA . GLY A 1 114 ? 4.807 -6.103 8.248 1.00 82.50 114 GLY A CA 1
ATOM 808 C C . GLY A 1 114 ? 3.471 -6.644 8.764 1.00 82.50 114 GLY A C 1
ATOM 809 O O . GLY A 1 114 ? 3.313 -6.945 9.946 1.00 82.50 114 GLY A O 1
ATOM 810 N N . SER A 1 115 ? 2.474 -6.741 7.882 1.00 92.44 115 SER A N 1
ATOM 811 C CA . SER A 1 115 ? 1.093 -7.063 8.271 1.00 92.44 115 SER A CA 1
ATOM 812 C C . SER A 1 115 ? 0.959 -8.417 8.969 1.00 92.44 115 SER A C 1
ATOM 814 O O . SER A 1 115 ? 0.315 -8.495 10.011 1.00 92.44 115 SER A O 1
ATOM 816 N N . GLY A 1 116 ? 1.602 -9.467 8.448 1.00 89.44 116 GLY A N 1
ATOM 817 C CA . GLY A 1 116 ? 1.516 -10.801 9.040 1.00 89.44 116 GLY A CA 1
ATOM 818 C C . GLY A 1 116 ? 2.162 -10.876 10.423 1.00 89.44 116 GLY A C 1
ATOM 819 O O . GLY A 1 116 ? 1.568 -11.436 11.342 1.00 89.44 116 GLY A O 1
ATOM 820 N N . SER A 1 117 ? 3.340 -10.267 10.596 1.00 84.25 117 SER A N 1
ATOM 821 C CA . SER A 1 117 ? 4.026 -10.228 11.894 1.00 84.25 117 SER A CA 1
ATOM 822 C C . SER A 1 117 ? 3.268 -9.366 12.909 1.00 84.25 117 SER A C 1
ATOM 824 O O . SER A 1 117 ? 3.138 -9.768 14.062 1.00 84.25 117 SER A O 1
ATOM 826 N N . GLY A 1 118 ? 2.674 -8.244 12.486 1.00 86.94 118 GLY A N 1
ATOM 827 C CA . GLY A 1 118 ? 1.848 -7.412 13.366 1.00 86.94 118 GLY A CA 1
ATOM 828 C C . GLY A 1 118 ? 0.575 -8.106 13.832 1.00 86.94 118 GLY A C 1
ATOM 829 O O . GLY A 1 118 ? 0.264 -8.077 15.021 1.00 86.94 118 GLY A O 1
ATOM 830 N N . ARG A 1 119 ? -0.136 -8.799 12.929 1.00 92.19 119 ARG A N 1
ATOM 831 C CA . ARG A 1 119 ? -1.291 -9.621 13.325 1.00 92.19 119 ARG A CA 1
ATOM 832 C C . ARG A 1 119 ? -0.877 -10.717 14.299 1.00 92.19 119 ARG A C 1
ATOM 834 O O . ARG A 1 119 ? -1.533 -10.880 15.320 1.00 92.19 119 ARG A O 1
ATOM 841 N N . ALA A 1 120 ? 0.216 -11.431 14.022 1.00 87.94 120 ALA A N 1
ATOM 842 C CA . ALA A 1 120 ? 0.708 -12.484 14.907 1.00 87.94 120 ALA A CA 1
ATOM 843 C C . ALA A 1 120 ? 1.030 -11.956 16.316 1.00 87.94 120 ALA A C 1
ATOM 845 O O . ALA A 1 120 ? 0.593 -12.556 17.294 1.00 87.94 120 ALA A O 1
ATOM 846 N N . GLN A 1 121 ? 1.722 -10.815 16.420 1.00 83.12 121 GLN A N 1
ATOM 847 C CA . GLN A 1 121 ? 2.024 -10.165 17.701 1.00 83.12 121 GLN A CA 1
ATOM 848 C C . GLN A 1 121 ? 0.749 -9.761 18.453 1.00 83.12 121 GLN A C 1
ATOM 850 O O . GLN A 1 121 ? 0.605 -10.081 19.631 1.00 83.12 121 GLN A O 1
ATOM 855 N N . PHE A 1 122 ? -0.196 -9.119 17.763 1.00 90.00 122 PHE A N 1
ATOM 856 C CA . PHE A 1 122 ? -1.456 -8.681 18.363 1.00 90.00 122 PHE A CA 1
ATOM 857 C C . PHE A 1 122 ? -2.322 -9.854 18.848 1.00 90.00 122 PHE A C 1
ATOM 859 O O . PHE A 1 122 ? -2.874 -9.820 19.948 1.00 90.00 122 PHE A O 1
ATOM 866 N N . ILE A 1 123 ? -2.414 -10.926 18.059 1.00 90.19 123 ILE A N 1
ATOM 867 C CA . ILE A 1 123 ? -3.224 -12.101 18.402 1.00 90.19 123 ILE A CA 1
ATOM 868 C C . ILE A 1 123 ? -2.599 -12.889 19.553 1.00 90.19 123 ILE A C 1
ATOM 870 O O . ILE A 1 123 ? -3.327 -13.328 20.444 1.00 90.19 123 ILE A O 1
ATOM 874 N N . ALA A 1 124 ? -1.274 -13.056 19.548 1.00 81.75 124 ALA A N 1
ATOM 875 C CA . ALA A 1 124 ? -0.562 -13.815 20.571 1.00 81.75 124 ALA A CA 1
ATOM 876 C C . ALA A 1 124 ? -0.386 -13.053 21.893 1.00 81.75 124 ALA A C 1
ATOM 878 O O . ALA A 1 124 ? -0.031 -13.675 22.889 1.00 81.75 124 ALA A O 1
ATOM 879 N N . GLU A 1 125 ? -0.589 -11.728 21.902 1.00 71.88 125 GLU A N 1
ATOM 880 C CA . GLU A 1 125 ? -0.355 -10.853 23.063 1.00 71.88 125 GLU A CA 1
ATOM 881 C C . GLU A 1 125 ? 1.064 -10.930 23.644 1.00 71.88 125 GLU A C 1
ATOM 883 O O . GLU A 1 125 ? 1.321 -10.528 24.774 1.00 71.88 125 GLU A O 1
ATOM 888 N N . ASN A 1 126 ? 2.001 -11.452 22.857 1.00 64.00 126 ASN A N 1
ATOM 889 C CA . ASN A 1 126 ? 3.330 -11.802 23.314 1.00 64.00 126 ASN A CA 1
ATOM 890 C C . ASN A 1 126 ? 4.364 -11.021 22.512 1.00 64.00 126 ASN A C 1
ATOM 892 O O . ASN A 1 126 ? 5.032 -11.542 21.616 1.00 64.00 126 ASN A O 1
ATOM 896 N N . PHE A 1 127 ? 4.458 -9.731 22.831 1.00 61.50 127 PHE A N 1
ATOM 897 C CA . PHE A 1 127 ? 5.417 -8.837 22.200 1.00 61.50 127 PHE A CA 1
ATOM 898 C C . PHE A 1 127 ? 6.864 -9.282 22.490 1.00 61.50 127 PHE A C 1
ATOM 900 O O . PHE A 1 127 ? 7.708 -9.240 21.600 1.00 61.50 127 PHE A O 1
ATOM 907 N N . GLN A 1 128 ? 7.152 -9.804 23.691 1.00 53.62 128 GLN A N 1
ATOM 908 C CA . GLN A 1 128 ? 8.517 -10.170 24.089 1.00 53.62 128 GLN A CA 1
ATOM 909 C C . GLN A 1 128 ? 9.090 -11.401 23.371 1.00 53.62 128 GLN A C 1
ATOM 911 O O . GLN A 1 128 ? 10.240 -11.350 22.945 1.00 53.62 128 GLN A O 1
ATOM 916 N N . THR A 1 129 ? 8.349 -12.504 23.209 1.00 47.53 129 THR A N 1
ATOM 917 C CA . THR A 1 129 ? 8.935 -13.742 22.632 1.00 47.53 129 THR A CA 1
ATOM 918 C C . THR A 1 129 ? 9.297 -13.626 21.155 1.00 47.53 129 THR A C 1
ATOM 920 O O . THR A 1 129 ? 10.244 -14.271 20.713 1.00 47.53 129 THR A O 1
ATOM 923 N N . VAL A 1 130 ? 8.602 -12.779 20.391 1.00 47.78 130 VAL A N 1
ATOM 924 C CA . VAL A 1 130 ? 8.924 -12.549 18.972 1.00 47.78 130 VAL A CA 1
ATOM 925 C C . VAL A 1 130 ? 10.207 -11.718 18.817 1.00 47.78 130 VAL A C 1
ATOM 927 O O . VAL A 1 130 ? 10.892 -11.842 17.804 1.00 47.78 130 VAL A O 1
ATOM 930 N N . TYR A 1 131 ? 10.570 -10.919 19.828 1.00 48.97 131 TYR A N 1
ATOM 931 C CA . TYR A 1 131 ? 11.792 -10.107 19.833 1.00 48.97 131 TYR A CA 1
ATOM 932 C C . TYR A 1 131 ? 12.994 -10.786 20.514 1.00 48.97 131 TYR A C 1
ATOM 934 O O . TYR A 1 131 ? 14.128 -10.485 20.148 1.00 48.97 131 TYR A O 1
ATOM 942 N N . THR A 1 132 ? 12.780 -11.706 21.467 1.00 37.41 132 THR A N 1
ATOM 943 C CA . THR A 1 132 ? 13.861 -12.355 22.243 1.00 37.41 132 THR A CA 1
ATOM 944 C C . THR A 1 132 ? 14.286 -13.735 21.735 1.00 37.41 132 THR A C 1
ATOM 946 O O . THR A 1 132 ? 15.364 -14.209 22.097 1.00 37.41 132 THR A O 1
ATOM 949 N N . ALA A 1 133 ? 13.498 -14.398 20.883 1.00 31.28 133 ALA A N 1
ATOM 950 C CA . ALA A 1 133 ? 13.832 -15.729 20.381 1.00 31.28 133 ALA A CA 1
ATOM 951 C C . ALA A 1 133 ? 14.914 -15.684 19.286 1.00 31.28 133 ALA A C 1
ATOM 953 O O . ALA A 1 133 ? 14.588 -15.716 18.107 1.00 31.28 133 ALA A O 1
ATOM 954 N N . ALA A 1 134 ? 16.190 -15.619 19.691 1.00 28.08 134 ALA A N 1
ATOM 955 C CA . ALA A 1 134 ? 17.397 -16.111 18.998 1.00 28.08 134 ALA A CA 1
ATOM 956 C C . ALA A 1 134 ? 17.575 -15.834 17.483 1.00 28.08 134 ALA A C 1
ATOM 958 O O . ALA A 1 134 ? 18.444 -16.429 16.846 1.00 28.08 134 ALA A O 1
ATOM 959 N N . ALA A 1 135 ? 16.817 -14.914 16.894 1.00 32.97 135 ALA A N 1
ATOM 960 C CA . ALA A 1 135 ? 17.190 -14.259 15.657 1.00 32.97 135 ALA A CA 1
ATOM 961 C C . ALA A 1 135 ? 18.357 -13.323 15.997 1.00 32.97 135 ALA A C 1
ATOM 963 O O . ALA A 1 135 ? 18.256 -12.621 17.009 1.00 32.97 135 ALA A O 1
ATOM 964 N N . PRO A 1 136 ? 19.451 -13.267 15.210 1.00 30.81 136 PRO A N 1
ATOM 965 C CA . PRO A 1 136 ? 20.378 -12.147 15.322 1.00 30.81 136 PRO A CA 1
ATOM 966 C C . PRO A 1 136 ? 19.515 -10.891 15.234 1.00 30.81 136 PRO A C 1
ATOM 968 O O . PRO A 1 136 ? 18.825 -10.728 14.231 1.00 30.81 136 PRO A O 1
ATOM 971 N N . SER A 1 137 ? 19.454 -10.155 16.354 1.00 33.16 137 SER A N 1
ATOM 972 C CA . SER A 1 137 ? 18.571 -9.024 16.666 1.00 33.16 137 SER A CA 1
ATOM 973 C C . SER A 1 137 ? 17.747 -8.588 15.456 1.00 33.16 137 SER A C 1
ATOM 975 O O . SER A 1 137 ? 18.375 -8.117 14.502 1.00 33.16 137 SER A O 1
ATOM 977 N N . PRO A 1 138 ? 16.408 -8.778 15.422 1.00 35.16 138 PRO A N 1
ATOM 978 C CA . PRO A 1 138 ? 15.626 -8.490 14.233 1.00 35.16 138 PRO A CA 1
ATOM 979 C C . PRO A 1 138 ? 15.865 -7.024 13.889 1.00 35.16 138 PRO A C 1
ATOM 981 O O . PRO A 1 138 ? 15.334 -6.103 14.506 1.00 35.16 138 PRO A O 1
ATOM 984 N N . THR A 1 139 ? 16.739 -6.826 12.908 1.00 35.88 139 THR A N 1
ATOM 985 C CA . THR A 1 139 ? 17.172 -5.552 12.349 1.00 35.88 139 THR A CA 1
ATOM 986 C C . THR A 1 139 ? 16.052 -5.123 11.424 1.00 35.88 139 THR A C 1
ATOM 988 O O . THR A 1 139 ? 16.177 -4.994 10.209 1.00 35.88 139 THR A O 1
ATOM 991 N N . ILE A 1 140 ? 14.879 -4.987 12.035 1.00 41.50 140 ILE A N 1
ATOM 992 C CA . ILE A 1 140 ? 13.686 -4.411 11.471 1.00 41.50 140 ILE A CA 1
ATOM 993 C C . ILE A 1 140 ? 14.060 -2.935 11.336 1.00 41.50 140 ILE A C 1
ATOM 995 O O . ILE A 1 140 ? 13.974 -2.180 12.296 1.00 41.50 140 ILE A O 1
ATOM 999 N N . PHE A 1 141 ? 14.568 -2.591 10.143 1.00 42.56 141 PHE A N 1
ATOM 1000 C CA . PHE A 1 141 ? 14.932 -1.250 9.651 1.00 42.56 141 PHE A CA 1
ATOM 1001 C C . PHE A 1 141 ? 16.389 -0.774 9.687 1.00 42.56 141 PHE A C 1
ATOM 1003 O O . PHE A 1 141 ? 16.620 0.408 9.462 1.00 42.56 141 PHE A O 1
ATOM 1010 N N . GLY A 1 142 ? 17.397 -1.637 9.819 1.00 35.81 142 GLY A N 1
ATOM 1011 C CA . GLY A 1 142 ? 18.791 -1.229 9.547 1.00 35.81 142 GLY A CA 1
ATOM 1012 C C . GLY A 1 142 ? 19.444 -0.282 10.556 1.00 35.81 142 GLY A C 1
ATOM 1013 O O . GLY A 1 142 ? 20.660 -0.143 10.559 1.00 35.81 142 GLY A O 1
ATOM 1014 N N . SER A 1 143 ? 18.689 0.269 11.493 1.00 29.70 143 SER A N 1
ATOM 1015 C CA . SER A 1 143 ? 19.150 0.222 12.865 1.00 29.70 143 SER A CA 1
ATOM 1016 C C . SER A 1 143 ? 18.821 -1.182 13.382 1.00 29.70 143 SER A C 1
ATOM 1018 O O . SER A 1 143 ? 17.853 -1.816 12.948 1.00 29.70 143 SER A O 1
ATOM 1020 N N . THR A 1 144 ? 19.555 -1.676 14.374 1.00 30.98 144 THR A N 1
ATOM 1021 C CA . THR A 1 144 ? 18.925 -2.484 15.427 1.00 30.98 144 THR A CA 1
ATOM 1022 C C . THR A 1 144 ? 17.542 -1.859 15.698 1.00 30.98 144 THR A C 1
ATOM 1024 O O . THR A 1 144 ? 17.379 -0.642 15.525 1.00 30.98 144 THR A O 1
ATOM 1027 N N . VAL A 1 145 ? 16.528 -2.576 16.173 1.00 37.84 145 VAL A N 1
ATOM 1028 C CA . VAL A 1 145 ? 15.664 -1.847 17.110 1.00 37.84 145 VAL A CA 1
ATOM 1029 C C . VAL A 1 145 ? 16.658 -1.447 18.194 1.00 37.84 145 VAL A C 1
ATOM 1031 O O . VAL A 1 145 ? 17.058 -2.280 18.992 1.00 37.84 145 VAL A O 1
ATOM 1034 N N . LYS A 1 146 ? 17.264 -0.255 18.065 1.00 36.47 146 LYS A N 1
ATOM 1035 C CA . LYS A 1 146 ? 17.993 0.384 19.130 1.00 36.47 146 LYS A CA 1
ATOM 1036 C C . LYS A 1 146 ? 16.802 0.655 19.996 1.00 36.47 146 LYS A C 1
ATOM 1038 O O . LYS A 1 146 ? 15.975 1.512 19.680 1.00 36.47 146 LYS A O 1
ATOM 1043 N N . ASP A 1 147 ? 16.593 -0.310 20.874 1.00 40.31 147 ASP A N 1
ATOM 1044 C CA . ASP A 1 147 ? 15.924 -0.206 22.128 1.00 40.31 147 ASP A CA 1
ATOM 1045 C C . ASP A 1 147 ? 15.583 1.230 22.433 1.00 40.31 147 ASP A C 1
ATOM 1047 O O . ASP A 1 147 ? 16.420 2.112 22.228 1.00 40.31 147 ASP A O 1
ATOM 1051 N N . ILE A 1 148 ? 14.364 1.449 22.916 1.00 44.19 148 ILE A N 1
ATOM 1052 C CA . ILE A 1 148 ? 13.977 2.748 23.437 1.00 44.19 148 ILE A CA 1
ATOM 1053 C C . ILE A 1 148 ? 15.057 3.109 24.453 1.00 44.19 148 ILE A C 1
ATOM 1055 O O . ILE A 1 148 ? 15.085 2.577 25.561 1.00 44.19 148 ILE A O 1
ATOM 1059 N N . THR A 1 149 ? 16.022 3.916 24.022 1.00 37.84 149 THR A N 1
ATOM 1060 C CA . THR A 1 149 ? 17.116 4.300 24.880 1.00 37.84 149 THR A CA 1
ATOM 1061 C C . THR A 1 149 ? 16.505 5.328 25.788 1.00 37.84 149 THR A C 1
ATOM 1063 O O . THR A 1 149 ? 15.952 6.324 25.310 1.00 37.84 149 THR A O 1
ATOM 1066 N N . ASP A 1 150 ? 16.535 5.055 27.087 1.00 43.22 150 ASP A N 1
ATOM 1067 C CA . ASP A 1 150 ? 16.232 6.091 28.057 1.00 43.22 150 ASP A CA 1
ATOM 1068 C C . ASP A 1 150 ? 17.164 7.298 27.821 1.00 43.22 150 ASP A C 1
ATOM 1070 O O . ASP A 1 150 ? 18.125 7.253 27.042 1.00 43.22 150 ASP A O 1
ATOM 1074 N N . ALA A 1 151 ? 16.897 8.413 28.499 1.00 37.22 151 ALA A N 1
ATOM 1075 C CA . ALA A 1 151 ? 17.757 9.595 28.410 1.00 37.22 151 ALA A CA 1
ATOM 1076 C C . ALA A 1 151 ? 19.229 9.313 28.804 1.00 37.22 151 ALA A C 1
ATOM 1078 O O . ALA A 1 151 ? 20.093 10.157 28.579 1.00 37.22 151 ALA A O 1
ATOM 1079 N N . SER A 1 152 ? 19.520 8.140 29.378 1.00 34.50 152 SER A N 1
ATOM 1080 C CA . SER A 1 152 ? 20.843 7.671 29.786 1.00 34.50 152 SER A CA 1
ATOM 1081 C C . SER A 1 152 ? 21.518 6.755 28.757 1.00 34.50 152 SER A C 1
ATOM 1083 O O . SER A 1 152 ? 22.644 6.320 28.985 1.00 34.50 152 SER A O 1
ATOM 1085 N N . GLY A 1 153 ? 20.882 6.483 27.613 1.00 38.19 153 GLY A N 1
ATOM 1086 C CA . GLY A 1 153 ? 21.451 5.647 26.557 1.00 38.19 153 GLY A CA 1
ATOM 1087 C C . GLY A 1 153 ? 21.375 4.144 26.837 1.00 38.19 153 GLY A C 1
ATOM 1088 O O . GLY A 1 153 ? 22.008 3.374 26.110 1.00 38.19 153 GLY A O 1
ATOM 1089 N N . ASN A 1 154 ? 20.597 3.708 27.836 1.00 40.69 154 ASN A N 1
ATOM 1090 C CA . ASN A 1 154 ? 20.403 2.290 28.113 1.00 40.69 154 ASN A CA 1
ATOM 1091 C C . ASN A 1 154 ? 19.369 1.684 27.176 1.00 40.69 154 ASN A C 1
ATOM 1093 O O . ASN A 1 154 ? 18.239 2.147 27.065 1.00 40.69 154 ASN A O 1
ATOM 1097 N N . VAL A 1 155 ? 19.788 0.607 26.534 1.00 40.78 155 VAL A N 1
ATOM 1098 C CA . VAL A 1 155 ? 19.032 -0.238 25.618 1.00 40.78 155 VAL A CA 1
ATOM 1099 C C . VAL A 1 155 ? 17.936 -0.956 26.440 1.00 40.78 155 VAL A C 1
ATOM 1101 O O . VAL A 1 155 ? 18.207 -1.943 27.119 1.00 40.78 155 VAL A O 1
ATOM 1104 N N . THR A 1 156 ? 16.719 -0.383 26.477 1.00 42.97 156 THR A N 1
ATOM 1105 C CA . THR A 1 156 ? 15.499 -1.074 26.925 1.00 42.97 156 THR A CA 1
ATOM 1106 C C . THR A 1 156 ? 14.695 -1.592 25.726 1.00 42.97 156 THR A C 1
ATOM 1108 O O . THR A 1 156 ? 14.207 -0.820 24.890 1.00 42.97 156 THR A O 1
ATOM 1111 N N . THR A 1 157 ? 14.508 -2.913 25.629 1.00 50.19 157 THR A N 1
ATOM 1112 C CA . THR A 1 157 ? 13.473 -3.493 24.761 1.00 50.19 157 THR A CA 1
ATOM 1113 C C . THR A 1 157 ? 12.168 -2.765 25.064 1.00 50.19 157 THR A C 1
ATOM 1115 O O . THR A 1 157 ? 11.912 -2.561 26.257 1.00 50.19 157 THR A O 1
ATOM 1118 N N . PRO A 1 158 ? 11.332 -2.382 24.074 1.00 51.91 158 PRO A N 1
ATOM 1119 C CA . PRO A 1 158 ? 10.044 -1.783 24.386 1.00 51.91 158 PRO A CA 1
ATOM 1120 C C . PRO A 1 158 ? 9.332 -2.719 25.360 1.00 51.91 158 PRO A C 1
ATOM 1122 O O . PRO A 1 158 ? 8.994 -3.847 25.004 1.00 51.91 158 PRO A O 1
ATOM 1125 N N . GLY A 1 159 ? 9.172 -2.282 26.611 1.00 54.16 159 GLY A N 1
ATOM 1126 C CA . GLY A 1 159 ? 8.540 -3.052 27.682 1.00 54.16 159 GLY A CA 1
ATOM 1127 C C . GLY A 1 159 ? 7.033 -3.178 27.472 1.00 54.16 159 GLY A C 1
ATOM 1128 O O . GLY A 1 159 ? 6.275 -3.149 28.435 1.00 54.16 159 GLY A O 1
ATOM 1129 N N . TRP A 1 160 ? 6.589 -3.230 26.213 1.00 66.81 160 TRP A N 1
ATOM 1130 C CA . TRP A 1 160 ? 5.200 -3.361 25.828 1.00 66.81 160 TRP A CA 1
ATOM 1131 C C . TRP A 1 160 ? 4.763 -4.749 26.253 1.00 66.81 160 TRP A C 1
ATOM 1133 O O . TRP A 1 160 ? 5.114 -5.747 25.626 1.00 66.81 160 TRP A O 1
ATOM 1143 N N . ALA A 1 161 ? 4.024 -4.811 27.355 1.00 67.50 161 ALA A N 1
ATOM 1144 C CA . ALA A 1 161 ? 3.382 -6.047 27.762 1.00 67.50 161 ALA A CA 1
ATOM 1145 C C . ALA A 1 161 ? 2.381 -6.490 26.681 1.00 67.50 161 ALA A C 1
ATOM 1147 O O . ALA A 1 161 ? 2.339 -7.669 26.339 1.00 67.50 161 ALA A O 1
ATOM 1148 N N . HIS A 1 162 ? 1.654 -5.535 26.080 1.00 76.31 162 HIS A N 1
ATOM 1149 C CA . HIS A 1 162 ? 0.583 -5.792 25.119 1.00 76.31 162 HIS A CA 1
ATOM 1150 C C . HIS A 1 162 ? 0.532 -4.733 24.008 1.00 76.31 162 HIS A C 1
ATOM 1152 O O . HIS A 1 162 ? 0.972 -3.597 24.176 1.00 76.31 162 HIS A O 1
ATOM 1158 N N . THR A 1 163 ? -0.030 -5.109 22.858 1.00 85.94 163 THR A N 1
ATOM 1159 C CA . THR A 1 163 ? -0.388 -4.176 21.778 1.00 85.94 163 THR A CA 1
ATOM 1160 C C . THR A 1 163 ? -1.900 -3.997 21.742 1.00 85.94 163 THR A C 1
ATOM 1162 O O . THR A 1 163 ? -2.633 -4.982 21.740 1.00 85.94 163 THR A O 1
ATOM 1165 N N . HIS A 1 164 ? -2.361 -2.758 21.616 1.00 91.25 164 HIS A N 1
ATOM 1166 C CA . HIS A 1 164 ? -3.777 -2.387 21.644 1.00 91.25 164 HIS A CA 1
ATOM 1167 C C . HIS A 1 164 ? -4.460 -2.552 20.278 1.00 91.25 164 HIS A C 1
ATOM 1169 O O . HIS A 1 164 ? -5.677 -2.720 20.181 1.00 91.25 164 HIS A O 1
ATOM 1175 N N . PHE A 1 165 ? -3.689 -2.483 19.193 1.00 94.56 165 PHE A N 1
ATOM 1176 C CA . PHE A 1 165 ? -4.196 -2.672 17.838 1.00 94.56 165 PHE A CA 1
ATOM 1177 C C . PHE A 1 165 ? -3.101 -3.171 16.894 1.00 94.56 165 PHE A C 1
ATOM 1179 O O . PHE A 1 165 ? -1.906 -3.005 17.140 1.00 94.56 165 PHE A O 1
ATOM 1186 N N . ALA A 1 166 ? -3.522 -3.735 15.768 1.00 95.25 166 ALA A N 1
ATOM 1187 C CA . ALA A 1 166 ? -2.664 -3.979 14.623 1.00 95.25 166 ALA A CA 1
ATOM 1188 C C . ALA A 1 166 ? -3.195 -3.266 13.381 1.00 95.25 166 ALA A C 1
ATOM 1190 O O . ALA A 1 166 ? -4.407 -3.139 13.200 1.00 95.25 166 ALA A O 1
ATOM 1191 N N . LEU A 1 167 ? -2.290 -2.837 12.502 1.00 97.38 167 LEU A N 1
ATOM 1192 C CA . LEU A 1 167 ? -2.646 -2.420 11.149 1.00 97.38 167 LEU A CA 1
ATOM 1193 C C . LEU A 1 167 ? -2.208 -3.485 10.143 1.00 97.38 167 LEU A C 1
ATOM 1195 O O . LEU A 1 167 ? -1.115 -4.040 10.246 1.00 97.38 167 LEU A O 1
ATOM 1199 N N . SER A 1 168 ? -3.045 -3.795 9.158 1.00 97.88 168 SER A N 1
ATOM 1200 C CA . SER A 1 168 ? -2.790 -4.895 8.219 1.00 97.88 168 SER A CA 1
ATOM 1201 C C . SER A 1 168 ? -3.368 -4.597 6.843 1.00 97.88 168 SER A C 1
ATOM 1203 O O . SER A 1 168 ? -4.556 -4.319 6.747 1.00 97.88 168 SER A O 1
ATOM 1205 N N . ASP A 1 169 ? -2.583 -4.686 5.765 1.00 97.75 169 ASP A N 1
ATOM 1206 C CA . ASP A 1 169 ? -3.141 -4.554 4.404 1.00 97.75 169 ASP A CA 1
ATOM 1207 C C . ASP A 1 169 ? -3.693 -5.886 3.861 1.00 97.75 169 ASP A C 1
ATOM 1209 O O . ASP A 1 169 ? -4.422 -5.920 2.870 1.00 97.75 169 ASP A O 1
ATOM 1213 N N . SER A 1 170 ? -3.365 -6.988 4.535 1.00 95.25 170 SER A N 1
ATOM 1214 C CA . SER A 1 170 ? -3.888 -8.332 4.296 1.00 95.25 170 SER A CA 1
ATOM 1215 C C . SER A 1 170 ? -5.002 -8.680 5.290 1.00 95.25 170 SER A C 1
ATOM 1217 O O . SER A 1 170 ? -5.065 -8.094 6.380 1.00 95.25 170 SER A O 1
ATOM 1219 N N . PRO A 1 171 ? -5.894 -9.623 4.942 1.00 93.12 171 PRO A N 1
ATOM 1220 C CA . PRO A 1 171 ? -7.016 -9.970 5.801 1.00 93.12 171 PRO A CA 1
ATOM 1221 C C . PRO A 1 171 ? -6.572 -10.726 7.052 1.00 93.12 171 PRO A C 1
ATOM 1223 O O . PRO A 1 171 ? -5.646 -11.539 7.013 1.00 93.12 171 PRO A O 1
ATOM 1226 N N . LEU A 1 172 ? -7.328 -10.540 8.131 1.00 94.88 172 LEU A N 1
ATOM 1227 C CA . LEU A 1 172 ? -7.415 -11.503 9.220 1.00 94.88 172 LEU A CA 1
ATOM 1228 C C . LEU A 1 172 ? -7.838 -12.880 8.673 1.00 94.88 172 LEU A C 1
ATOM 1230 O O . LEU A 1 172 ? -8.777 -12.986 7.883 1.00 94.88 172 LEU A O 1
ATOM 1234 N N . LYS A 1 173 ? -7.165 -13.948 9.098 1.00 93.38 173 LYS A N 1
ATOM 1235 C CA . LYS A 1 173 ? -7.543 -15.332 8.763 1.00 93.38 173 LYS A CA 1
ATOM 1236 C C . LYS A 1 173 ? -8.642 -15.829 9.705 1.00 93.38 173 LYS A C 1
ATOM 1238 O O . LYS A 1 173 ? -8.764 -15.360 10.835 1.00 93.38 173 LYS A O 1
ATOM 1243 N N . SER A 1 174 ? -9.418 -16.828 9.286 1.00 94.19 174 SER A N 1
ATOM 1244 C CA . SER A 1 174 ? -10.405 -17.471 10.171 1.00 94.19 174 SER A CA 1
ATOM 1245 C C . SER A 1 174 ? -9.748 -18.041 11.429 1.00 94.19 174 SER A C 1
ATOM 1247 O O . SER A 1 174 ? -10.200 -17.759 12.530 1.00 94.19 174 SER A O 1
ATOM 1249 N N . THR A 1 175 ? -8.618 -18.733 11.276 1.00 94.06 175 THR A N 1
ATOM 1250 C CA . THR A 1 175 ? -7.838 -19.281 12.395 1.00 94.06 175 THR A CA 1
ATOM 1251 C C . THR A 1 175 ? -7.306 -18.198 13.334 1.00 94.06 175 THR A C 1
ATOM 1253 O O . THR A 1 175 ? -7.270 -18.395 14.541 1.00 94.06 175 THR A O 1
ATOM 1256 N N . GLU A 1 176 ? -6.913 -17.045 12.791 1.00 94.81 176 GLU A N 1
ATOM 1257 C CA . GLU A 1 176 ? -6.452 -15.881 13.557 1.00 94.81 176 GLU A CA 1
ATOM 1258 C C . GLU A 1 176 ? -7.601 -15.267 14.378 1.00 94.81 176 GLU A C 1
ATOM 1260 O O . GLU A 1 176 ? -7.443 -14.991 15.567 1.00 94.81 176 GLU A O 1
ATOM 1265 N N . ARG A 1 177 ? -8.783 -15.117 13.765 1.00 94.38 177 ARG A N 1
ATOM 1266 C CA . ARG A 1 177 ? -10.007 -14.659 14.437 1.00 94.38 177 ARG A CA 1
ATOM 1267 C C . ARG A 1 177 ? -10.414 -15.600 15.568 1.00 94.38 177 ARG A C 1
ATOM 1269 O O . ARG A 1 177 ? -10.735 -15.142 16.662 1.00 94.38 177 ARG A O 1
ATOM 1276 N N . ASP A 1 178 ? -10.433 -16.897 15.285 1.00 93.94 178 ASP A N 1
ATOM 1277 C CA . ASP A 1 178 ? -10.891 -17.910 16.231 1.00 93.94 178 ASP A CA 1
ATOM 1278 C C . ASP A 1 178 ? -9.917 -18.018 17.415 1.00 93.94 178 ASP A C 1
ATOM 1280 O O . ASP A 1 178 ? -10.359 -18.068 18.561 1.00 93.94 178 ASP A O 1
ATOM 1284 N N . ALA A 1 179 ? -8.605 -17.928 17.159 1.00 92.94 179 ALA A N 1
ATOM 1285 C CA . ALA A 1 179 ? -7.582 -17.869 18.202 1.00 92.94 179 ALA A CA 1
ATOM 1286 C C . ALA A 1 179 ? -7.734 -16.637 19.109 1.00 92.94 179 ALA A C 1
ATOM 1288 O O . ALA A 1 179 ? -7.649 -16.771 20.328 1.00 92.94 179 ALA A O 1
ATOM 1289 N N . PHE A 1 180 ? -7.998 -15.450 18.546 1.00 92.19 180 PHE A N 1
ATOM 1290 C CA . PHE A 1 180 ? -8.228 -14.252 19.358 1.00 92.19 180 PHE A CA 1
ATOM 1291 C C . PHE A 1 180 ? -9.496 -14.381 20.207 1.00 92.19 180 PHE A C 1
ATOM 1293 O O . PHE A 1 180 ? -9.461 -14.162 21.412 1.00 92.19 180 PHE A O 1
ATOM 1300 N N . ASN A 1 181 ? -10.614 -14.777 19.593 1.00 90.44 181 ASN A N 1
ATOM 1301 C CA . ASN A 1 181 ? -11.908 -14.867 20.274 1.00 90.44 181 ASN A CA 1
ATOM 1302 C C . ASN A 1 181 ? -11.957 -15.964 21.351 1.00 90.44 181 ASN A C 1
ATOM 1304 O O . ASN A 1 181 ? -12.837 -15.928 22.208 1.00 90.44 181 ASN A O 1
ATOM 1308 N N . ALA A 1 182 ? -11.048 -16.942 21.308 1.00 90.69 182 ALA A N 1
ATOM 1309 C CA . ALA A 1 182 ? -10.912 -17.960 22.347 1.00 90.69 182 ALA A CA 1
ATOM 1310 C C . ALA A 1 182 ? -10.274 -17.422 23.643 1.00 90.69 182 ALA A C 1
ATOM 1312 O O . ALA A 1 182 ? -10.336 -18.089 24.677 1.00 90.69 182 ALA A O 1
ATOM 1313 N N . ARG A 1 183 ? -9.658 -16.233 23.612 1.00 86.50 183 ARG A N 1
ATOM 1314 C CA . ARG A 1 183 ? -9.019 -15.620 24.782 1.00 86.50 183 ARG A CA 1
ATOM 1315 C C . ARG A 1 183 ? -10.073 -15.040 25.727 1.00 86.50 183 ARG A C 1
ATOM 1317 O O . ARG A 1 183 ? -11.034 -14.395 25.309 1.00 86.50 183 ARG A O 1
ATOM 1324 N N . ALA A 1 184 ? -9.881 -15.252 27.025 1.00 80.94 184 ALA A N 1
ATOM 1325 C CA . ALA A 1 184 ? -10.771 -14.702 28.042 1.00 80.94 184 ALA A CA 1
ATOM 1326 C C . ALA A 1 184 ? -10.606 -13.174 28.155 1.00 80.94 184 ALA A C 1
ATOM 1328 O O . ALA A 1 184 ? -9.491 -12.662 28.133 1.00 80.94 184 ALA A O 1
ATOM 1329 N N . GLY A 1 185 ? -11.720 -12.448 28.284 1.00 78.81 185 GLY A N 1
ATOM 1330 C CA . GLY A 1 185 ? -11.735 -11.024 28.649 1.00 78.81 185 GLY A CA 1
ATOM 1331 C C . GLY A 1 185 ? -11.452 -10.011 27.532 1.00 78.81 185 GLY A C 1
ATOM 1332 O O . GLY A 1 185 ? -11.666 -8.824 27.746 1.00 78.81 185 GLY A O 1
ATOM 1333 N N . VAL A 1 186 ? -11.043 -10.436 26.333 1.00 78.19 186 VAL A N 1
ATOM 1334 C CA . VAL A 1 186 ? -10.641 -9.521 25.233 1.00 78.19 186 VAL A CA 1
ATOM 1335 C C . VAL A 1 186 ? -11.792 -9.140 24.292 1.00 78.19 186 VAL A C 1
ATOM 1337 O O . VAL A 1 186 ? -11.664 -8.270 23.426 1.00 78.19 186 VAL A O 1
ATOM 1340 N N . GLY A 1 187 ? -12.954 -9.765 24.487 1.00 86.69 187 GLY A N 1
ATOM 1341 C CA . GLY A 1 187 ? -14.125 -9.580 23.641 1.00 86.69 187 GLY A CA 1
ATOM 1342 C C . GLY A 1 187 ? -13.950 -10.169 22.245 1.00 86.69 187 GLY A C 1
ATOM 1343 O O . GLY A 1 187 ? -13.160 -11.084 22.026 1.00 86.69 187 GLY A O 1
ATOM 1344 N N . LYS A 1 188 ? -14.724 -9.657 21.286 1.00 89.75 188 LYS A N 1
ATOM 1345 C CA . LYS A 1 188 ? -14.606 -10.072 19.887 1.00 89.75 188 LYS A CA 1
ATOM 1346 C C . LYS A 1 188 ? -13.494 -9.281 19.211 1.00 89.75 188 LYS A C 1
ATOM 1348 O O . LYS A 1 188 ? -13.382 -8.075 19.414 1.00 89.75 188 LYS A O 1
ATOM 1353 N N . ILE A 1 189 ? -12.728 -9.935 18.347 1.00 93.56 189 ILE A N 1
ATOM 1354 C CA . ILE A 1 189 ? -11.878 -9.226 17.392 1.00 93.56 189 ILE A CA 1
ATOM 1355 C C . ILE A 1 189 ? -12.750 -8.496 16.370 1.00 93.56 189 ILE A C 1
ATOM 1357 O O . ILE A 1 189 ? -13.742 -9.035 15.868 1.00 93.56 189 ILE A O 1
ATOM 1361 N N . ILE A 1 190 ? -12.359 -7.274 16.040 1.00 95.12 190 ILE A N 1
ATOM 1362 C CA . ILE A 1 190 ? -12.948 -6.477 14.970 1.00 95.12 190 ILE A CA 1
ATOM 1363 C C . ILE A 1 190 ? -11.868 -6.099 13.966 1.00 95.12 190 ILE A C 1
ATOM 1365 O O . ILE A 1 190 ? -10.699 -5.932 14.311 1.00 95.12 190 ILE A O 1
ATOM 1369 N N . GLN A 1 191 ? -12.278 -5.975 12.708 1.00 96.75 191 GLN A N 1
ATOM 1370 C CA . GLN A 1 191 ? -11.431 -5.538 11.612 1.00 96.75 191 GLN A CA 1
ATOM 1371 C C . GLN A 1 191 ? -12.239 -4.605 10.717 1.00 96.75 191 GLN A C 1
ATOM 1373 O O . GLN A 1 191 ? -13.380 -4.919 10.382 1.00 96.75 191 GLN A O 1
ATOM 1378 N N . PHE A 1 192 ? -11.655 -3.481 10.317 1.00 97.06 192 PHE A N 1
ATOM 1379 C CA . PHE A 1 192 ? -12.246 -2.586 9.324 1.00 97.06 192 PHE A CA 1
ATOM 1380 C C . PHE A 1 192 ? -11.169 -1.750 8.623 1.00 97.06 192 PHE A C 1
ATOM 1382 O O . PHE A 1 192 ? -10.121 -1.486 9.216 1.00 97.06 192 PHE A O 1
ATOM 1389 N N . PRO A 1 193 ? -11.399 -1.296 7.378 1.00 97.44 193 PRO A N 1
ATOM 1390 C CA . PRO A 1 193 ? -10.421 -0.484 6.667 1.00 97.44 193 PRO A CA 1
ATOM 1391 C C . PRO A 1 193 ? -10.295 0.898 7.324 1.00 97.44 193 PRO A C 1
ATOM 1393 O O . PRO A 1 193 ? -11.290 1.452 7.783 1.00 97.44 193 PRO A O 1
ATOM 1396 N N . LEU A 1 194 ? -9.085 1.463 7.351 1.00 95.81 194 LEU A N 1
ATOM 1397 C CA . LEU A 1 194 ? -8.791 2.850 7.754 1.00 95.81 194 LEU A CA 1
ATOM 1398 C C . LEU A 1 194 ? -8.315 3.716 6.584 1.00 95.81 194 LEU A C 1
ATOM 1400 O O . LEU A 1 194 ? -8.642 4.907 6.510 1.00 95.81 194 LEU A O 1
ATOM 1404 N N . TYR A 1 195 ? -7.560 3.106 5.673 1.00 96.19 195 TYR A N 1
ATOM 1405 C CA . TYR A 1 195 ? -6.920 3.756 4.534 1.00 96.19 195 TYR A CA 1
ATOM 1406 C C . TYR A 1 195 ? -7.295 3.045 3.240 1.00 96.19 195 TYR A C 1
ATOM 1408 O O . TYR A 1 195 ? -7.431 1.821 3.226 1.00 96.19 195 TYR A O 1
ATOM 1416 N N . VAL A 1 196 ? -7.400 3.804 2.151 1.00 97.62 196 VAL A N 1
ATOM 1417 C CA . VAL A 1 196 ? -7.374 3.270 0.787 1.00 97.62 196 VAL A CA 1
ATOM 1418 C C . VAL A 1 196 ? -5.959 3.473 0.253 1.00 97.62 196 VAL A C 1
ATOM 1420 O O . VAL A 1 196 ? -5.490 4.602 0.112 1.00 97.62 196 VAL A O 1
ATOM 1423 N N . LEU A 1 197 ? -5.263 2.366 0.015 1.00 96.81 197 LEU A N 1
ATOM 1424 C CA . LEU A 1 197 ? -3.821 2.315 -0.187 1.00 96.81 197 LEU A CA 1
ATOM 1425 C C . LEU A 1 197 ? -3.495 1.958 -1.646 1.00 96.81 197 LEU A C 1
ATOM 1427 O O . LEU A 1 197 ? -3.659 0.797 -2.028 1.00 96.81 197 LEU A O 1
ATOM 1431 N N . PRO A 1 198 ? -3.003 2.901 -2.464 1.00 97.31 198 PRO A N 1
ATOM 1432 C CA . PRO A 1 198 ? -2.374 2.556 -3.730 1.00 97.31 198 PRO A CA 1
ATOM 1433 C C . PRO A 1 198 ? -0.966 1.983 -3.493 1.00 97.31 198 PRO A C 1
ATOM 1435 O O . PRO A 1 198 ? -0.143 2.566 -2.783 1.00 97.31 198 PRO A O 1
ATOM 1438 N N . VAL A 1 199 ? -0.685 0.838 -4.112 1.00 98.12 199 VAL A N 1
ATOM 1439 C CA . VAL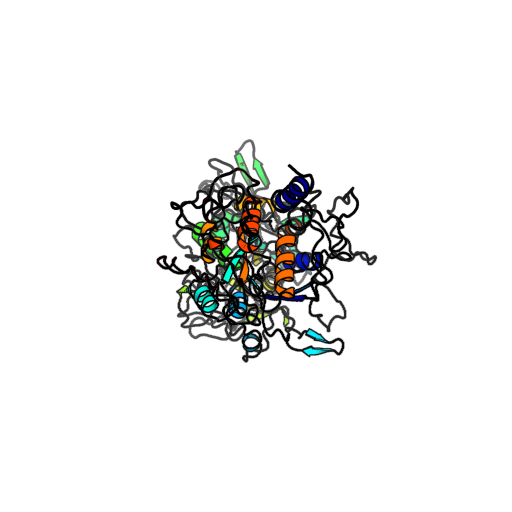 A 1 199 ? 0.633 0.193 -4.133 1.00 98.12 199 VAL A CA 1
ATOM 1440 C C . VAL A 1 199 ? 1.357 0.616 -5.404 1.00 98.12 199 VAL A C 1
ATOM 1442 O O . VAL A 1 199 ? 1.144 0.049 -6.471 1.00 98.12 199 VAL A O 1
ATOM 1445 N N . SER A 1 200 ? 2.201 1.636 -5.287 1.00 97.25 200 SER A N 1
ATOM 1446 C CA . SER A 1 200 ? 3.005 2.154 -6.385 1.00 97.25 200 SER A CA 1
ATOM 1447 C C . SER A 1 200 ? 3.939 1.093 -6.965 1.00 97.25 200 SER A C 1
ATOM 1449 O O . SER A 1 200 ? 4.676 0.417 -6.244 1.00 97.25 200 SER A O 1
ATOM 1451 N N . VAL A 1 201 ? 3.962 1.020 -8.295 1.00 98.12 201 VAL A N 1
ATOM 1452 C CA . VAL A 1 201 ? 5.068 0.431 -9.048 1.00 98.12 201 VAL A CA 1
ATOM 1453 C C . VAL A 1 201 ? 6.198 1.458 -9.105 1.00 98.12 201 VAL A C 1
ATOM 1455 O O . VAL A 1 201 ? 6.215 2.347 -9.962 1.00 98.12 201 VAL A O 1
ATOM 1458 N N . ALA A 1 202 ? 7.109 1.354 -8.143 1.00 97.00 202 ALA A N 1
ATOM 1459 C CA . ALA A 1 202 ? 8.195 2.298 -7.933 1.00 97.00 202 ALA A CA 1
ATOM 1460 C C . ALA A 1 202 ? 9.442 1.900 -8.723 1.00 97.00 202 ALA A C 1
ATOM 1462 O O . ALA A 1 202 ? 9.795 0.722 -8.790 1.00 97.00 202 ALA A O 1
ATOM 1463 N N . TYR A 1 203 ? 10.141 2.880 -9.286 1.00 95.88 203 TYR A N 1
ATOM 1464 C CA . TYR A 1 203 ? 11.389 2.672 -10.014 1.00 95.88 203 TYR A CA 1
ATOM 1465 C C . TYR A 1 203 ? 12.399 3.780 -9.706 1.00 95.88 203 TYR A C 1
ATOM 1467 O O . TYR A 1 203 ? 12.033 4.902 -9.340 1.00 95.88 203 TYR A O 1
ATOM 1475 N N . SER A 1 204 ? 13.687 3.464 -9.858 1.00 92.06 204 SER A N 1
ATOM 1476 C CA . SER A 1 204 ? 14.733 4.487 -9.804 1.00 92.06 204 SER A CA 1
ATOM 1477 C C . SER A 1 204 ? 14.722 5.290 -11.107 1.00 92.06 204 SER A C 1
ATOM 1479 O O . SER A 1 204 ? 14.777 4.681 -12.178 1.00 92.06 204 SER A O 1
ATOM 1481 N N . PRO A 1 205 ? 14.696 6.635 -11.071 1.00 92.50 205 PRO A N 1
ATOM 1482 C CA . PRO A 1 205 ? 14.811 7.431 -12.292 1.00 92.50 205 PRO A CA 1
ATOM 1483 C C . PRO A 1 205 ? 16.167 7.244 -12.989 1.00 92.50 205 PRO A C 1
ATOM 1485 O O . PRO A 1 205 ? 16.275 7.523 -14.181 1.00 92.50 205 PRO A O 1
ATOM 1488 N N . ILE A 1 206 ? 17.182 6.758 -12.265 1.00 92.25 206 ILE A N 1
ATOM 1489 C CA . ILE A 1 206 ? 18.531 6.492 -12.765 1.00 92.25 206 ILE A CA 1
ATOM 1490 C C . ILE A 1 206 ? 18.648 5.007 -13.118 1.00 92.25 206 ILE A C 1
ATOM 1492 O O . ILE A 1 20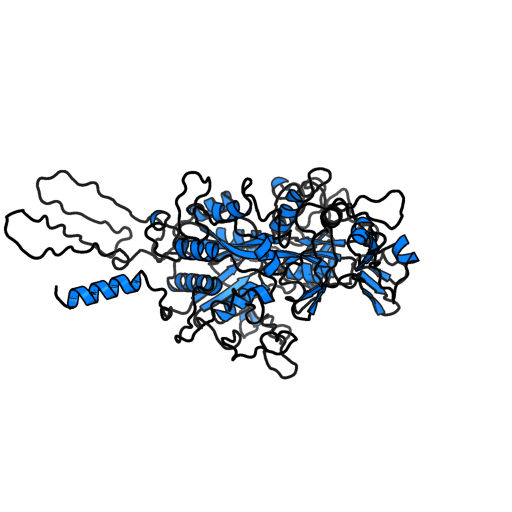6 ? 18.665 4.158 -12.227 1.00 92.25 206 ILE A O 1
ATOM 1496 N N . TYR A 1 207 ? 18.796 4.693 -14.407 1.00 91.62 207 TYR A N 1
ATOM 1497 C CA . TYR A 1 207 ? 18.932 3.312 -14.882 1.00 91.62 207 TYR A CA 1
ATOM 1498 C C . TYR A 1 207 ? 20.378 2.847 -15.028 1.00 91.62 207 TYR A C 1
ATOM 1500 O O . TYR A 1 207 ? 20.597 1.650 -15.217 1.00 91.62 207 TYR A O 1
ATOM 1508 N N . ALA A 1 208 ? 21.363 3.746 -14.965 1.00 89.69 208 ALA A N 1
ATOM 1509 C CA . ALA A 1 208 ? 22.779 3.390 -14.915 1.00 89.69 208 ALA A CA 1
ATOM 1510 C C . ALA A 1 208 ? 23.647 4.512 -14.325 1.00 89.69 208 ALA A C 1
ATOM 1512 O O . ALA A 1 208 ? 23.257 5.679 -14.303 1.00 89.69 208 ALA A O 1
ATOM 1513 N N . SER A 1 209 ? 24.853 4.164 -13.886 1.00 89.56 209 SER A N 1
ATOM 1514 C CA . SER A 1 209 ? 25.932 5.102 -13.580 1.00 89.56 209 SER A CA 1
ATOM 1515 C C . SER A 1 209 ? 27.238 4.643 -14.218 1.00 89.56 209 SER A C 1
ATOM 1517 O O . SER A 1 209 ? 27.466 3.453 -14.402 1.00 89.56 209 SER A O 1
ATOM 1519 N N . ASN A 1 210 ? 28.109 5.578 -14.575 1.00 87.75 210 ASN A N 1
ATOM 1520 C CA . ASN A 1 210 ? 29.428 5.284 -15.113 1.00 87.75 210 ASN A CA 1
ATOM 1521 C C . ASN A 1 210 ? 30.478 5.569 -14.042 1.00 87.75 210 ASN A C 1
ATOM 1523 O O . ASN A 1 210 ? 30.654 6.716 -13.640 1.00 87.75 210 ASN A O 1
ATOM 1527 N N . THR A 1 211 ? 31.196 4.548 -13.577 1.00 82.12 211 THR A N 1
ATOM 1528 C CA . THR A 1 211 ? 32.179 4.734 -12.499 1.00 82.12 211 THR A CA 1
ATOM 1529 C C . THR A 1 211 ? 33.467 5.409 -12.938 1.00 82.12 211 THR A C 1
ATOM 1531 O O . THR A 1 211 ? 34.188 5.910 -12.085 1.00 82.12 211 THR A O 1
ATOM 1534 N N . ALA A 1 212 ? 33.769 5.427 -14.237 1.00 86.56 212 ALA A N 1
ATOM 1535 C CA . ALA A 1 212 ? 34.947 6.117 -14.755 1.00 86.56 212 ALA A CA 1
ATOM 1536 C C . ALA A 1 212 ? 34.714 7.630 -14.876 1.00 86.56 212 ALA A C 1
ATOM 1538 O O . ALA A 1 212 ? 35.633 8.410 -14.656 1.00 86.56 212 ALA A O 1
ATOM 1539 N N . THR A 1 213 ? 33.491 8.050 -15.215 1.00 88.44 213 THR A N 1
ATOM 1540 C CA . THR A 1 213 ? 33.154 9.472 -15.431 1.00 88.44 213 THR A CA 1
ATOM 1541 C C . THR A 1 213 ? 32.335 10.098 -14.305 1.00 88.44 213 THR A C 1
ATOM 1543 O O . THR A 1 213 ? 32.211 11.317 -14.247 1.00 88.44 213 THR A O 1
ATOM 1546 N N . GLY A 1 214 ? 31.735 9.289 -13.430 1.00 86.88 214 GLY A N 1
ATOM 1547 C CA . GLY A 1 214 ? 30.796 9.742 -12.403 1.00 86.88 214 GLY A CA 1
ATOM 1548 C C . GLY A 1 214 ? 29.406 10.114 -12.935 1.00 86.88 214 GLY A C 1
ATOM 1549 O O . GLY A 1 214 ? 28.549 10.522 -12.153 1.00 86.88 214 GLY A O 1
ATOM 1550 N N . PHE A 1 215 ? 29.142 9.979 -14.241 1.00 90.56 215 PHE A N 1
ATOM 1551 C CA . PHE A 1 215 ? 27.838 10.320 -14.813 1.00 90.56 215 PHE A CA 1
ATOM 1552 C C . PHE A 1 215 ? 26.744 9.329 -14.408 1.00 90.56 215 PHE A C 1
ATOM 1554 O O . PHE A 1 215 ? 26.980 8.128 -14.281 1.00 90.56 215 PHE A O 1
ATOM 1561 N N . THR A 1 216 ? 25.522 9.840 -14.264 1.00 91.69 216 THR A N 1
ATOM 1562 C CA . THR A 1 216 ? 24.302 9.039 -14.117 1.00 91.69 216 THR A CA 1
ATOM 1563 C C . THR A 1 216 ? 23.455 9.149 -15.378 1.00 91.69 216 THR A C 1
ATOM 1565 O O . THR A 1 216 ? 23.511 10.154 -16.084 1.00 91.69 216 THR A O 1
ATOM 1568 N N . TYR A 1 217 ? 22.708 8.088 -15.663 1.00 93.56 217 TYR A N 1
ATOM 1569 C CA . TYR A 1 217 ? 21.888 7.924 -16.854 1.00 93.56 217 TYR A CA 1
ATOM 1570 C C . TYR A 1 217 ? 20.438 7.822 -16.417 1.00 93.56 217 TYR A C 1
ATOM 1572 O O . TYR A 1 217 ? 20.100 6.944 -15.616 1.00 93.56 217 TYR A O 1
ATOM 1580 N N . GLN A 1 218 ? 19.594 8.717 -16.918 1.00 94.50 218 GLN A N 1
ATOM 1581 C CA . GLN A 1 218 ? 18.212 8.835 -16.466 1.00 94.50 218 GLN A CA 1
ATOM 1582 C C . GLN A 1 218 ? 17.221 8.376 -17.525 1.00 94.50 218 GLN A C 1
ATOM 1584 O O . GLN A 1 218 ? 17.424 8.586 -18.719 1.00 94.50 218 GLN A O 1
ATOM 1589 N N . PHE A 1 219 ? 16.118 7.772 -17.087 1.00 95.38 219 PHE A N 1
ATOM 1590 C CA . PHE A 1 219 ? 15.050 7.406 -18.007 1.00 95.38 219 PHE A CA 1
ATOM 1591 C C . PHE A 1 219 ? 14.450 8.649 -18.668 1.00 95.38 219 PHE A C 1
ATOM 1593 O O . PHE A 1 219 ? 13.963 9.556 -17.989 1.00 95.38 219 PHE A O 1
ATOM 1600 N N . ASN A 1 220 ? 14.408 8.652 -19.997 1.00 95.12 220 ASN A N 1
ATOM 1601 C CA . ASN A 1 220 ? 13.767 9.701 -20.778 1.00 95.12 220 ASN A CA 1
ATOM 1602 C C . ASN A 1 220 ? 12.253 9.450 -20.869 1.00 95.12 220 ASN A C 1
ATOM 1604 O O . ASN A 1 220 ? 11.753 8.771 -21.768 1.00 95.12 220 ASN A O 1
ATOM 1608 N N . ILE A 1 221 ? 11.515 9.951 -19.878 1.00 94.44 221 ILE A N 1
ATOM 1609 C CA . ILE A 1 221 ? 10.069 9.739 -19.767 1.00 94.44 221 ILE A CA 1
ATOM 1610 C C . ILE A 1 221 ? 9.318 10.679 -20.713 1.00 94.44 221 ILE A C 1
ATOM 1612 O O . ILE A 1 221 ? 9.304 11.891 -20.524 1.00 94.44 221 ILE A O 1
ATOM 1616 N N . ALA A 1 222 ? 8.624 10.101 -21.696 1.00 89.50 222 ALA A N 1
ATOM 1617 C CA . ALA A 1 222 ? 7.914 10.839 -22.745 1.00 89.50 222 ALA A CA 1
ATOM 1618 C C . ALA A 1 222 ? 6.801 11.765 -22.228 1.00 89.50 222 ALA A C 1
ATOM 1620 O O . ALA A 1 222 ? 6.530 12.813 -22.811 1.00 89.50 222 ALA A O 1
ATOM 1621 N N . VAL A 1 223 ? 6.107 11.335 -21.170 1.00 91.00 223 VAL A N 1
ATOM 1622 C CA . VAL A 1 223 ? 5.026 12.095 -20.538 1.00 91.00 223 VAL A CA 1
ATOM 1623 C C . VAL A 1 223 ? 5.245 12.078 -19.031 1.00 91.00 223 VAL A C 1
ATOM 1625 O O . VAL A 1 223 ? 4.660 11.237 -18.342 1.00 91.00 223 VAL A O 1
ATOM 1628 N N . PRO A 1 224 ? 6.129 12.950 -18.521 1.00 92.38 224 PRO A N 1
ATOM 1629 C CA . PRO A 1 224 ? 6.405 13.006 -17.100 1.00 92.38 224 PRO A CA 1
ATOM 1630 C C . PRO A 1 224 ? 5.136 13.408 -16.345 1.00 92.38 224 PRO A C 1
ATOM 1632 O O . PRO A 1 224 ? 4.361 14.258 -16.789 1.00 92.38 224 PRO A O 1
ATOM 1635 N N . ALA A 1 225 ? 4.920 12.771 -15.203 1.00 91.69 225 ALA A N 1
ATOM 1636 C CA . ALA A 1 225 ? 3.873 13.128 -14.269 1.00 91.69 225 ALA A CA 1
ATOM 1637 C C . ALA A 1 225 ? 4.432 14.098 -13.228 1.00 91.69 225 ALA A C 1
ATOM 1639 O O . ALA A 1 225 ? 5.551 13.934 -12.734 1.00 91.69 225 ALA A O 1
ATOM 1640 N N . THR A 1 226 ? 3.623 15.091 -12.883 1.00 87.62 226 THR A N 1
ATOM 1641 C CA . THR A 1 226 ? 3.890 16.013 -11.784 1.00 87.62 226 THR A CA 1
ATOM 1642 C C . THR A 1 226 ? 2.714 15.996 -10.830 1.00 87.62 226 THR A C 1
ATOM 1644 O O . THR A 1 226 ? 1.565 16.036 -11.271 1.00 87.62 226 THR A O 1
ATOM 1647 N N . ASP A 1 227 ? 2.993 15.985 -9.537 1.00 80.62 227 ASP A N 1
ATOM 1648 C CA . ASP A 1 227 ? 1.993 16.194 -8.498 1.00 80.62 227 ASP A CA 1
ATOM 1649 C C . ASP A 1 227 ? 2.481 17.319 -7.600 1.00 80.62 227 ASP A C 1
ATOM 1651 O O . ASP A 1 227 ? 3.613 17.286 -7.113 1.00 80.62 227 ASP A O 1
ATOM 1655 N N . SER A 1 228 ? 1.636 18.337 -7.432 1.00 74.38 228 SER A N 1
ATOM 1656 C CA . SER A 1 228 ? 1.949 19.504 -6.615 1.00 74.38 228 SER A CA 1
ATOM 1657 C C . SER A 1 228 ? 3.324 20.078 -6.975 1.00 74.38 228 SER A C 1
ATOM 1659 O O . SER A 1 228 ? 4.184 20.189 -6.115 1.00 74.38 228 SER A O 1
ATOM 1661 N N . GLY A 1 229 ? 3.580 20.323 -8.267 1.00 79.44 229 GLY A N 1
ATOM 1662 C CA . GLY A 1 229 ? 4.843 20.879 -8.783 1.00 79.44 229 GLY A CA 1
ATOM 1663 C C . GLY A 1 229 ? 6.077 19.965 -8.716 1.00 79.44 229 GLY A C 1
ATOM 1664 O O . GLY A 1 229 ? 7.135 20.349 -9.204 1.00 79.44 229 GLY A O 1
ATOM 1665 N N . VAL A 1 230 ? 5.969 18.761 -8.151 1.00 82.44 230 VAL A N 1
ATOM 1666 C CA . VAL A 1 230 ? 7.087 17.818 -8.007 1.00 82.44 230 VAL A CA 1
ATOM 1667 C C . VAL A 1 230 ? 6.984 16.738 -9.070 1.00 82.44 230 VAL A C 1
ATOM 1669 O O . VAL A 1 230 ? 5.903 16.207 -9.304 1.00 82.44 230 VAL A O 1
ATOM 1672 N N . ALA A 1 231 ? 8.098 16.402 -9.721 1.00 87.81 231 ALA A N 1
ATOM 1673 C CA . ALA A 1 231 ? 8.150 15.282 -10.653 1.00 87.81 231 ALA A CA 1
ATOM 1674 C C . ALA A 1 231 ? 7.943 13.959 -9.900 1.00 87.81 231 ALA A C 1
ATOM 1676 O O . ALA A 1 231 ? 8.621 13.685 -8.914 1.00 87.81 231 ALA A O 1
ATOM 1677 N N . THR A 1 232 ? 6.999 13.140 -10.360 1.00 88.88 232 THR A N 1
ATOM 1678 C CA . THR A 1 232 ? 6.588 11.898 -9.679 1.00 88.88 232 THR A CA 1
ATOM 1679 C C . THR A 1 232 ? 6.796 10.649 -10.525 1.00 88.88 232 THR A C 1
ATOM 1681 O O . THR A 1 232 ? 6.391 9.556 -10.133 1.00 88.88 232 THR A O 1
ATOM 1684 N N . GLY A 1 233 ? 7.436 10.783 -11.689 1.00 92.12 233 GLY A N 1
ATOM 1685 C CA . GLY A 1 233 ? 7.616 9.699 -12.649 1.00 92.12 233 GLY A CA 1
ATOM 1686 C C . GLY A 1 233 ? 6.733 9.874 -13.868 1.00 92.12 233 GLY A C 1
ATOM 1687 O O . GLY A 1 233 ? 6.884 10.850 -14.594 1.00 92.12 233 GLY A O 1
ATOM 1688 N N . GLY A 1 234 ? 5.837 8.920 -14.115 1.00 92.00 234 GLY A N 1
ATOM 1689 C CA . GLY A 1 234 ? 4.971 8.921 -15.300 1.00 92.00 234 GLY A CA 1
ATOM 1690 C C . GLY A 1 234 ? 5.388 7.936 -16.392 1.00 92.00 234 GLY A C 1
ATOM 1691 O O . GLY A 1 234 ? 4.799 7.946 -17.472 1.00 92.00 234 GLY A O 1
ATOM 1692 N N . LEU A 1 235 ? 6.352 7.050 -16.113 1.00 96.06 235 LEU A N 1
ATOM 1693 C CA . LEU A 1 235 ? 6.610 5.874 -16.946 1.00 96.06 235 LEU A CA 1
ATOM 1694 C C . LEU A 1 235 ? 5.301 5.100 -17.146 1.00 96.06 235 LEU A C 1
ATOM 1696 O O . LEU A 1 235 ? 4.691 4.653 -16.177 1.00 96.06 235 LEU A O 1
ATOM 1700 N N . ARG A 1 236 ? 4.858 4.936 -18.390 1.00 95.38 236 ARG A N 1
ATOM 1701 C CA . ARG A 1 236 ? 3.583 4.280 -18.698 1.00 95.38 236 ARG A CA 1
ATOM 1702 C C . ARG A 1 236 ? 3.783 2.791 -18.891 1.00 95.38 236 ARG A C 1
ATOM 1704 O O . ARG A 1 236 ? 4.509 2.387 -19.799 1.00 95.38 236 ARG A O 1
ATOM 1711 N N . LEU A 1 237 ? 3.080 1.983 -18.107 1.00 95.88 237 LEU A N 1
ATOM 1712 C CA . LEU A 1 237 ? 3.071 0.528 -18.243 1.00 95.88 237 LEU A CA 1
ATOM 1713 C C . LEU A 1 237 ? 1.656 0.050 -18.569 1.00 95.88 237 LEU A C 1
ATOM 1715 O O . LEU A 1 237 ? 0.727 0.242 -17.781 1.00 95.88 237 LEU A O 1
ATOM 1719 N N . SER A 1 238 ? 1.486 -0.570 -19.741 1.00 93.31 238 SER A N 1
ATOM 1720 C CA . SER A 1 238 ? 0.265 -1.328 -20.043 1.00 93.31 238 SER A CA 1
ATOM 1721 C C . SER A 1 238 ? 0.124 -2.516 -19.101 1.00 93.31 238 SER A C 1
ATOM 1723 O O . SER A 1 238 ? 1.105 -2.962 -18.498 1.00 93.31 238 SER A O 1
ATOM 1725 N N . LYS A 1 239 ? -1.081 -3.089 -19.046 1.00 92.25 239 LYS A N 1
ATOM 1726 C CA . LYS A 1 239 ? -1.324 -4.358 -18.349 1.00 92.25 239 LYS A CA 1
ATOM 1727 C C . LYS A 1 239 ? -0.378 -5.453 -18.816 1.00 92.25 239 LYS A C 1
ATOM 1729 O O . LYS A 1 239 ? 0.257 -6.110 -18.003 1.00 92.25 239 LYS A O 1
ATOM 1734 N N . VAL A 1 240 ? -0.189 -5.558 -20.128 1.00 91.19 240 VAL A N 1
ATOM 1735 C CA . VAL A 1 240 ? 0.766 -6.494 -20.731 1.00 91.19 240 VAL A CA 1
ATOM 1736 C C . VAL A 1 240 ? 2.199 -6.212 -20.265 1.00 91.19 240 VAL A C 1
ATOM 1738 O O . VAL A 1 240 ? 2.920 -7.151 -19.937 1.00 91.19 240 VAL A O 1
ATOM 1741 N N . ALA A 1 241 ? 2.612 -4.942 -20.199 1.00 94.00 241 ALA A N 1
ATOM 1742 C CA . ALA A 1 241 ? 3.961 -4.575 -19.781 1.00 94.00 241 ALA A CA 1
ATOM 1743 C C . ALA A 1 241 ? 4.217 -4.895 -18.300 1.00 94.00 241 ALA A C 1
ATOM 1745 O O . ALA A 1 241 ? 5.157 -5.626 -18.003 1.00 94.00 241 ALA A O 1
ATOM 1746 N N . TYR A 1 242 ? 3.388 -4.416 -17.362 1.00 96.31 242 TYR A N 1
ATOM 1747 C CA . TYR A 1 242 ? 3.653 -4.683 -15.942 1.00 96.31 242 TYR A CA 1
ATOM 1748 C C . TYR A 1 242 ? 3.464 -6.165 -15.590 1.00 96.31 242 TYR A C 1
ATOM 1750 O O . TYR A 1 242 ? 4.270 -6.713 -14.840 1.00 96.31 242 TYR A O 1
ATOM 1758 N N . CYS A 1 243 ? 2.477 -6.855 -16.176 1.00 94.94 243 CYS A N 1
ATOM 1759 C CA . CYS A 1 243 ? 2.338 -8.301 -16.003 1.00 94.94 243 CYS A CA 1
ATOM 1760 C C . CYS A 1 243 ? 3.554 -9.042 -16.560 1.00 94.94 243 CYS A C 1
ATOM 1762 O O . CYS A 1 243 ? 4.043 -9.972 -15.924 1.00 94.94 243 CYS A O 1
ATOM 1764 N N . GLY A 1 244 ? 4.066 -8.625 -17.720 1.00 93.81 244 GLY A N 1
ATOM 1765 C CA . GLY A 1 244 ? 5.245 -9.229 -18.323 1.00 93.81 244 GLY A CA 1
ATOM 1766 C C . GLY A 1 244 ? 6.501 -9.040 -17.473 1.00 93.81 244 GLY A C 1
ATOM 1767 O O . GLY A 1 244 ? 7.239 -10.003 -17.267 1.00 93.81 244 GLY A O 1
ATOM 1768 N N . ILE A 1 245 ? 6.694 -7.837 -16.925 1.00 95.12 245 ILE A N 1
ATOM 1769 C CA . ILE A 1 245 ? 7.799 -7.491 -16.021 1.00 95.12 245 ILE A CA 1
ATOM 1770 C C . ILE A 1 245 ? 7.772 -8.371 -14.771 1.00 95.12 245 ILE A C 1
ATOM 1772 O O . ILE A 1 245 ? 8.747 -9.059 -14.480 1.00 95.12 245 ILE A O 1
ATOM 1776 N N . PHE A 1 246 ? 6.648 -8.400 -14.051 1.00 95.62 246 PHE A N 1
ATOM 1777 C CA . PHE A 1 246 ? 6.571 -9.111 -12.773 1.00 95.62 246 PHE A CA 1
ATOM 1778 C C . PHE A 1 246 ? 6.510 -10.635 -12.921 1.00 95.62 246 PHE A C 1
ATOM 1780 O O . PHE A 1 246 ? 6.941 -11.346 -12.018 1.00 95.62 246 PHE A O 1
ATOM 1787 N N . ASN A 1 247 ? 6.041 -11.154 -14.062 1.00 92.94 247 ASN A N 1
ATOM 1788 C CA . ASN A 1 247 ? 6.170 -12.579 -14.391 1.00 92.94 247 ASN A CA 1
ATOM 1789 C C . ASN A 1 247 ? 7.572 -12.955 -14.904 1.00 92.94 247 ASN A C 1
ATOM 1791 O O . ASN A 1 247 ? 7.883 -14.142 -15.033 1.00 92.94 247 ASN A O 1
ATOM 1795 N N . GLY A 1 248 ? 8.428 -11.970 -15.186 1.00 91.00 248 GLY A N 1
ATOM 1796 C CA . GLY A 1 248 ? 9.778 -12.170 -15.709 1.00 91.00 248 GLY A CA 1
ATOM 1797 C C . GLY A 1 248 ? 9.836 -12.558 -17.186 1.00 91.00 248 GLY A C 1
ATOM 1798 O O . GLY A 1 248 ? 10.837 -13.101 -17.634 1.00 91.00 248 GLY A O 1
ATOM 1799 N N . THR A 1 249 ? 8.775 -12.292 -17.951 1.00 90.75 249 THR A N 1
ATOM 1800 C CA . THR A 1 249 ? 8.775 -12.453 -19.421 1.00 90.75 249 THR A CA 1
ATOM 1801 C C . THR A 1 249 ? 9.260 -11.199 -20.147 1.00 90.75 249 THR A C 1
ATOM 1803 O O . THR A 1 249 ? 9.649 -11.276 -21.308 1.00 90.75 249 THR A O 1
ATOM 1806 N N . ILE A 1 250 ? 9.249 -10.048 -19.467 1.00 91.75 250 ILE A N 1
ATOM 1807 C CA . ILE A 1 250 ? 9.892 -8.810 -19.904 1.00 91.75 250 ILE A CA 1
ATOM 1808 C C . ILE A 1 250 ? 11.029 -8.526 -18.936 1.00 91.75 250 ILE A C 1
ATOM 1810 O O . ILE A 1 250 ? 10.808 -8.311 -17.745 1.00 91.75 250 ILE A O 1
ATOM 1814 N N . VAL A 1 251 ? 12.248 -8.536 -19.457 1.00 92.00 251 VAL A N 1
ATOM 1815 C CA . VAL A 1 251 ? 13.463 -8.542 -18.635 1.00 92.00 251 VAL A CA 1
ATOM 1816 C C . VAL A 1 251 ? 14.397 -7.368 -18.900 1.00 92.00 251 VAL A C 1
ATOM 1818 O O . VAL A 1 251 ? 15.426 -7.225 -18.240 1.00 92.00 251 VAL A O 1
ATOM 1821 N N . ASN A 1 252 ? 14.044 -6.511 -19.853 1.00 91.94 252 ASN A N 1
ATOM 1822 C CA . ASN A 1 252 ? 14.843 -5.363 -20.246 1.00 91.94 252 ASN A CA 1
ATOM 1823 C C . ASN A 1 252 ? 13.942 -4.155 -20.522 1.00 91.94 252 ASN A C 1
ATOM 1825 O O . ASN A 1 252 ? 12.845 -4.290 -21.063 1.00 91.94 252 ASN A O 1
ATOM 1829 N N . TRP A 1 253 ? 14.410 -2.968 -20.144 1.00 93.38 253 TRP A N 1
ATOM 1830 C CA . TRP A 1 253 ? 13.707 -1.702 -20.335 1.00 93.38 253 TRP A CA 1
ATOM 1831 C C . TRP A 1 253 ? 13.565 -1.289 -21.803 1.00 93.38 253 TRP A C 1
ATOM 1833 O O . TRP A 1 253 ? 12.735 -0.434 -22.110 1.00 93.38 253 TRP A O 1
ATOM 1843 N N . ASN A 1 254 ? 14.337 -1.888 -22.713 1.00 92.06 254 ASN A N 1
ATOM 1844 C CA . ASN A 1 254 ? 14.193 -1.680 -24.153 1.00 92.06 254 ASN A CA 1
ATOM 1845 C C . ASN A 1 254 ? 13.133 -2.586 -24.817 1.00 92.06 254 ASN A C 1
ATOM 1847 O O . ASN A 1 254 ? 13.000 -2.543 -26.038 1.00 92.06 254 ASN A O 1
ATOM 1851 N N . ASP A 1 255 ? 12.369 -3.379 -24.052 1.00 92.19 255 ASP A N 1
ATOM 1852 C CA . ASP A 1 255 ? 11.319 -4.243 -24.602 1.00 92.19 255 ASP A CA 1
ATOM 1853 C C . ASP A 1 255 ? 10.249 -3.435 -25.356 1.00 92.19 255 ASP A C 1
ATOM 1855 O O . ASP A 1 255 ? 9.733 -2.415 -24.880 1.00 92.19 255 ASP A O 1
ATOM 1859 N N . ASN A 1 256 ? 9.868 -3.932 -26.534 1.00 90.25 256 ASN A N 1
ATOM 1860 C CA . ASN A 1 256 ? 8.916 -3.272 -27.422 1.00 90.25 256 ASN A CA 1
ATOM 1861 C C . ASN A 1 256 ? 7.555 -3.003 -26.761 1.00 90.25 256 ASN A C 1
ATOM 1863 O O . ASN A 1 256 ? 6.923 -1.999 -27.081 1.00 90.25 256 ASN A O 1
ATOM 1867 N N . LYS A 1 257 ? 7.097 -3.847 -25.827 1.00 89.69 257 LYS A N 1
ATOM 1868 C CA . LYS A 1 257 ? 5.826 -3.654 -25.102 1.00 89.69 257 LYS A CA 1
ATOM 1869 C C . LYS A 1 257 ? 5.892 -2.477 -24.131 1.00 89.69 257 LYS A C 1
ATOM 1871 O O . LYS A 1 257 ? 4.868 -1.835 -23.906 1.00 89.69 257 LYS A O 1
ATOM 1876 N N . ILE A 1 258 ? 7.071 -2.186 -23.572 1.00 92.44 258 ILE A N 1
ATOM 1877 C CA . ILE A 1 258 ? 7.304 -0.993 -22.746 1.00 92.44 258 ILE A CA 1
ATOM 1878 C C . ILE A 1 258 ? 7.402 0.234 -23.656 1.00 92.44 258 ILE A C 1
ATOM 1880 O O . ILE A 1 258 ? 6.740 1.243 -23.408 1.00 92.44 258 ILE A O 1
ATOM 1884 N N . ALA A 1 259 ? 8.178 0.155 -24.741 1.00 88.94 259 ALA A N 1
ATOM 1885 C CA . ALA A 1 259 ? 8.312 1.258 -25.693 1.00 88.94 259 ALA A CA 1
ATOM 1886 C C . ALA A 1 259 ? 6.948 1.691 -26.269 1.00 88.94 259 ALA A C 1
ATOM 1888 O O . ALA A 1 259 ? 6.666 2.885 -26.363 1.00 88.94 259 ALA A O 1
ATOM 1889 N N . ALA A 1 260 ? 6.062 0.728 -26.555 1.00 84.81 260 ALA A N 1
ATOM 1890 C CA . ALA A 1 260 ? 4.725 0.936 -27.115 1.00 84.81 260 ALA A CA 1
ATOM 1891 C C . ALA A 1 260 ? 3.860 1.958 -26.366 1.00 84.81 260 ALA A C 1
ATOM 1893 O O . ALA A 1 260 ? 3.053 2.660 -26.977 1.00 84.81 260 ALA A O 1
ATOM 1894 N N . THR A 1 261 ? 3.985 2.017 -25.039 1.00 88.12 261 THR A N 1
ATOM 1895 C CA . THR A 1 261 ? 3.160 2.872 -24.176 1.00 88.12 261 THR A CA 1
ATOM 1896 C C . THR A 1 261 ? 3.833 4.183 -23.800 1.00 88.12 261 THR A C 1
ATOM 1898 O O . THR A 1 261 ? 3.159 5.099 -23.324 1.00 88.12 261 THR A O 1
ATOM 1901 N N . ASN A 1 262 ? 5.133 4.313 -24.061 1.00 91.44 262 ASN A N 1
ATOM 1902 C CA . ASN A 1 262 ? 5.945 5.481 -23.725 1.00 91.44 262 ASN A CA 1
ATOM 1903 C C . ASN A 1 262 ? 6.151 6.392 -24.947 1.00 91.44 262 ASN A C 1
ATOM 1905 O O . ASN A 1 262 ? 7.260 6.770 -25.312 1.00 91.44 262 ASN A O 1
ATOM 1909 N N . TYR A 1 263 ? 5.041 6.765 -25.586 1.00 87.25 263 TYR A N 1
ATOM 1910 C CA . TYR A 1 263 ? 5.003 7.752 -26.665 1.00 87.25 263 TYR A CA 1
ATOM 1911 C C . TYR A 1 263 ? 4.672 9.152 -26.136 1.00 87.25 263 TYR A C 1
ATOM 1913 O O . TYR A 1 263 ? 3.862 9.303 -25.214 1.00 87.25 263 TYR A O 1
ATOM 1921 N N . ALA A 1 264 ? 5.244 10.185 -26.759 1.00 83.56 264 ALA A N 1
ATOM 1922 C CA . ALA A 1 264 ? 4.957 11.577 -26.402 1.00 83.56 264 ALA A CA 1
ATOM 1923 C C . ALA A 1 264 ? 3.580 12.011 -26.922 1.00 83.56 264 ALA A C 1
ATOM 1925 O O . ALA A 1 264 ? 2.735 12.510 -26.178 1.00 83.56 264 ALA A O 1
ATOM 1926 N N . VAL A 1 265 ? 3.330 11.776 -28.213 1.00 82.69 265 VAL A N 1
ATOM 1927 C CA . VAL A 1 265 ? 2.111 12.198 -28.915 1.00 82.69 265 VAL A CA 1
ATOM 1928 C C . VAL A 1 265 ? 1.642 11.126 -29.896 1.00 82.69 265 VAL A C 1
ATOM 1930 O O . VAL A 1 265 ? 2.417 10.269 -30.310 1.00 82.69 265 VAL A O 1
ATOM 1933 N N . ILE A 1 266 ? 0.364 11.176 -30.275 1.00 81.12 266 ILE A N 1
ATOM 1934 C CA . ILE A 1 266 ? -0.155 10.434 -31.431 1.00 81.12 266 ILE A CA 1
ATOM 1935 C C . ILE A 1 266 ? -0.174 11.412 -32.599 1.00 81.12 266 ILE A C 1
ATOM 1937 O O . ILE A 1 266 ? -0.853 12.441 -32.534 1.00 81.12 266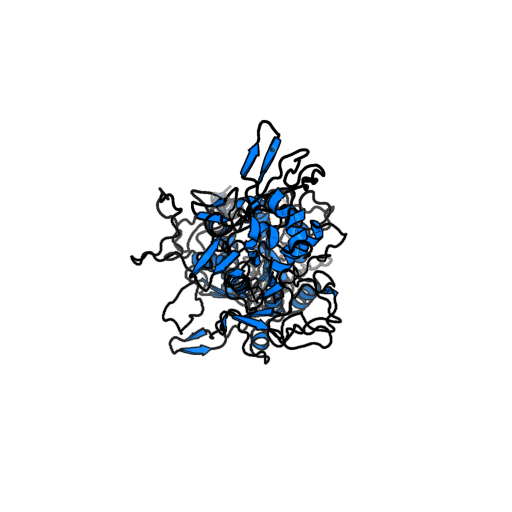 ILE A O 1
ATOM 1941 N N . ASP A 1 267 ? 0.570 11.103 -33.654 1.00 80.94 267 ASP A N 1
ATOM 1942 C CA . ASP A 1 267 ? 0.606 11.919 -34.857 1.00 80.94 267 ASP A CA 1
ATOM 1943 C C . ASP A 1 267 ? -0.798 11.996 -35.478 1.00 80.94 267 ASP A C 1
ATOM 1945 O O . ASP A 1 267 ? -1.468 10.989 -35.726 1.00 80.94 267 ASP A O 1
ATOM 1949 N N . LYS A 1 268 ? -1.281 13.222 -35.708 1.00 82.81 268 LYS A N 1
ATOM 1950 C CA . LYS A 1 268 ? -2.671 13.455 -36.123 1.00 82.81 268 LYS A CA 1
ATOM 1951 C C . LYS A 1 268 ? -2.977 12.916 -37.522 1.00 82.81 268 LYS A C 1
ATOM 1953 O O . LYS A 1 268 ? -4.144 12.595 -37.764 1.00 82.81 268 LYS A O 1
ATOM 1958 N N . LYS A 1 269 ? -1.977 12.839 -38.411 1.00 84.31 269 LYS A N 1
ATOM 1959 C CA . LYS A 1 269 ? -2.126 12.450 -39.824 1.00 84.31 269 LYS A CA 1
ATOM 1960 C C . LYS A 1 269 ? -2.054 10.936 -39.987 1.00 84.31 269 LYS A C 1
ATOM 1962 O O . LYS A 1 269 ? -2.934 10.334 -40.585 1.00 84.31 269 LYS A O 1
ATOM 1967 N N . THR A 1 270 ? -1.032 10.327 -39.406 1.00 81.75 270 THR A N 1
ATOM 1968 C CA . THR A 1 270 ? -0.757 8.890 -39.495 1.00 81.75 270 THR A CA 1
ATOM 1969 C C . THR A 1 270 ? -1.522 8.077 -38.454 1.00 81.75 270 THR A C 1
ATOM 1971 O O . THR A 1 270 ? -1.629 6.862 -38.599 1.00 81.75 270 THR A O 1
ATOM 1974 N N . LYS A 1 271 ? -2.043 8.729 -37.401 1.00 77.38 271 LYS A N 1
ATOM 1975 C CA . LYS A 1 271 ? -2.631 8.090 -36.209 1.00 77.38 271 LYS A CA 1
ATOM 1976 C C . LYS A 1 271 ? -1.659 7.144 -35.493 1.00 77.38 271 LYS A C 1
ATOM 1978 O O . LYS A 1 271 ? -2.095 6.268 -34.749 1.00 77.38 271 LYS A O 1
ATOM 1983 N N . LYS A 1 272 ? -0.350 7.325 -35.700 1.00 75.19 272 LYS A N 1
ATOM 1984 C CA . LYS A 1 272 ? 0.703 6.505 -35.096 1.00 75.19 272 LYS A CA 1
ATOM 1985 C C . LYS A 1 272 ? 1.304 7.194 -33.864 1.00 75.19 272 LYS A C 1
ATOM 1987 O O . LYS A 1 272 ? 1.416 8.421 -33.851 1.00 75.19 272 LYS A O 1
ATOM 1992 N N . PRO A 1 273 ? 1.687 6.440 -32.823 1.00 78.62 273 PRO A N 1
ATOM 1993 C CA . PRO A 1 273 ? 2.418 6.988 -31.687 1.00 78.62 273 PRO A CA 1
ATOM 1994 C C . PRO A 1 273 ? 3.837 7.411 -32.096 1.00 78.62 273 PRO A C 1
ATOM 1996 O O . PRO A 1 273 ? 4.541 6.670 -32.778 1.00 78.62 273 PRO A O 1
ATOM 1999 N N . VAL A 1 274 ? 4.266 8.591 -31.647 1.00 84.94 274 VAL A N 1
ATOM 2000 C CA . VAL A 1 274 ? 5.664 9.037 -31.714 1.00 84.94 274 VAL A CA 1
ATOM 2001 C C . VAL A 1 274 ? 6.375 8.501 -30.475 1.00 84.94 274 VAL A C 1
ATOM 2003 O O . VAL A 1 274 ? 6.255 9.066 -29.383 1.00 84.94 274 VAL A O 1
ATOM 2006 N N . ILE A 1 275 ? 7.044 7.361 -30.643 1.00 83.50 275 ILE A N 1
ATOM 2007 C CA . ILE A 1 275 ? 7.768 6.667 -29.575 1.00 83.50 275 ILE A CA 1
ATOM 2008 C C . ILE A 1 275 ? 8.963 7.516 -29.146 1.00 83.50 275 ILE A C 1
ATOM 2010 O O . ILE A 1 275 ? 9.764 7.930 -29.984 1.00 83.50 275 ILE A O 1
ATOM 2014 N N . VAL A 1 276 ? 9.084 7.757 -27.842 1.00 86.31 276 VAL A N 1
ATOM 2015 C CA . VAL A 1 276 ? 10.285 8.355 -27.260 1.00 86.31 276 VAL A CA 1
ATOM 2016 C C . VAL A 1 276 ? 11.081 7.217 -26.636 1.00 86.31 276 VAL A C 1
ATOM 2018 O O . VAL A 1 276 ? 10.537 6.478 -25.811 1.00 86.31 276 VAL A O 1
ATOM 2021 N N . PRO A 1 277 ? 12.341 7.014 -27.040 1.00 86.19 277 PRO A N 1
ATOM 2022 C CA . PRO A 1 277 ? 13.143 5.970 -26.440 1.00 86.19 277 PRO A CA 1
ATOM 2023 C C . PRO A 1 277 ? 13.450 6.321 -24.980 1.00 86.19 277 PRO A C 1
ATOM 2025 O O . PRO A 1 277 ? 13.679 7.483 -24.651 1.00 86.19 277 PRO A O 1
ATOM 2028 N N . LEU A 1 278 ? 13.475 5.304 -24.117 1.00 94.56 278 LEU A N 1
ATOM 2029 C CA . LEU A 1 278 ? 13.668 5.478 -22.675 1.00 94.56 278 LEU A CA 1
ATOM 2030 C C . LEU A 1 278 ? 15.125 5.754 -22.262 1.00 94.56 278 LEU A C 1
ATOM 2032 O O . LEU A 1 278 ? 15.351 6.081 -21.098 1.00 94.56 278 LEU A O 1
ATOM 2036 N N . TYR A 1 279 ? 16.100 5.632 -23.170 1.00 94.44 279 TYR A N 1
ATOM 2037 C CA . TYR A 1 279 ? 17.497 5.961 -22.867 1.00 94.44 279 TYR A CA 1
ATOM 2038 C C . TYR A 1 279 ? 17.710 7.463 -22.689 1.00 94.44 279 TYR A C 1
ATOM 2040 O O . TYR A 1 279 ? 16.980 8.269 -23.260 1.00 94.44 279 TYR A O 1
ATOM 2048 N N . ASP A 1 280 ? 18.754 7.825 -21.948 1.00 95.19 280 ASP A N 1
ATOM 2049 C CA . ASP A 1 280 ? 19.194 9.208 -21.775 1.00 95.19 280 ASP A CA 1
ATOM 2050 C C . ASP A 1 280 ? 19.833 9.730 -23.076 1.00 95.19 280 ASP A C 1
ATOM 2052 O O . ASP A 1 280 ? 20.948 9.318 -23.408 1.00 95.19 280 ASP A O 1
ATOM 2056 N N . PRO A 1 281 ? 19.190 10.641 -23.830 1.00 94.25 281 PRO A N 1
ATOM 2057 C CA . PRO A 1 281 ? 19.706 11.074 -25.126 1.00 94.25 281 PRO A CA 1
ATOM 2058 C C . PRO A 1 281 ? 21.000 11.889 -25.039 1.00 94.25 281 PRO A C 1
ATOM 2060 O O . PRO A 1 281 ? 21.669 12.064 -26.054 1.00 94.25 281 PRO A O 1
ATOM 2063 N N . ASN A 1 282 ? 21.357 12.386 -23.852 1.00 94.06 282 ASN A N 1
ATOM 2064 C CA . ASN A 1 282 ? 22.550 13.204 -23.653 1.00 94.06 282 ASN A CA 1
ATOM 2065 C C . ASN A 1 282 ? 23.769 12.371 -23.255 1.00 94.06 282 ASN A C 1
ATOM 2067 O O . ASN A 1 282 ? 24.903 12.838 -23.375 1.00 94.06 282 ASN A O 1
ATOM 2071 N N . ARG A 1 283 ? 23.548 11.171 -22.708 1.00 92.88 283 ARG A N 1
ATOM 2072 C CA . ARG A 1 283 ? 24.604 10.343 -22.106 1.00 92.88 283 ARG A CA 1
ATOM 2073 C C . ARG A 1 283 ? 24.705 8.953 -22.718 1.00 92.88 283 ARG A C 1
ATOM 2075 O O . ARG A 1 283 ? 25.740 8.311 -22.558 1.00 92.88 283 ARG A O 1
ATOM 2082 N N . ASP A 1 284 ? 23.671 8.511 -23.424 1.00 92.25 284 ASP A N 1
ATOM 2083 C CA . ASP A 1 284 ? 23.545 7.189 -24.021 1.00 92.25 284 ASP A CA 1
ATOM 2084 C C . ASP A 1 284 ? 23.292 7.265 -25.536 1.00 92.25 284 ASP A C 1
ATOM 2086 O O . ASP A 1 284 ? 22.951 8.313 -26.082 1.00 92.25 284 ASP A O 1
ATOM 2090 N N . SER A 1 285 ? 23.461 6.143 -26.234 1.00 91.00 285 SER A N 1
ATOM 2091 C CA . SER A 1 285 ? 23.265 6.051 -27.680 1.00 91.00 285 SER A CA 1
ATOM 2092 C C . SER A 1 285 ? 22.126 5.105 -28.042 1.00 91.00 285 SER A C 1
ATOM 2094 O O . SER A 1 285 ? 21.933 4.059 -27.418 1.00 91.00 285 SER A O 1
ATOM 2096 N N . ALA A 1 286 ? 21.421 5.425 -29.130 1.00 91.56 286 ALA A N 1
ATOM 2097 C CA . ALA A 1 286 ? 20.393 4.551 -29.689 1.00 91.56 286 ALA A CA 1
ATOM 2098 C C . ALA A 1 286 ? 20.938 3.149 -30.020 1.00 91.56 286 ALA A C 1
ATOM 2100 O O . ALA A 1 286 ? 20.258 2.156 -29.776 1.00 91.56 286 ALA A O 1
ATOM 2101 N N . SER A 1 287 ? 22.176 3.065 -30.527 1.00 91.62 287 SER A N 1
ATOM 2102 C CA . SER A 1 287 ? 22.825 1.796 -30.883 1.00 91.62 287 SER A CA 1
ATOM 2103 C C . SER A 1 287 ? 23.033 0.898 -29.664 1.00 91.62 287 SER A C 1
ATOM 2105 O O . SER A 1 287 ? 22.685 -0.286 -29.695 1.00 91.62 287 SER A O 1
ATOM 2107 N N . ARG A 1 288 ? 23.565 1.457 -28.568 1.00 90.31 288 ARG A N 1
ATOM 2108 C CA . ARG A 1 288 ? 23.760 0.709 -27.321 1.00 90.31 288 ARG A CA 1
ATOM 2109 C C . ARG A 1 288 ? 22.416 0.321 -26.712 1.00 90.31 288 ARG A C 1
ATOM 2111 O O . ARG A 1 288 ? 22.218 -0.836 -26.360 1.00 90.31 288 ARG A O 1
ATOM 2118 N N . TRP A 1 289 ? 21.460 1.250 -26.645 1.00 91.38 289 TRP A N 1
ATOM 2119 C CA . TRP A 1 289 ? 20.138 0.966 -26.085 1.00 91.38 289 TRP A CA 1
ATOM 2120 C C . TRP A 1 289 ? 19.384 -0.128 -26.850 1.00 91.38 289 TRP A C 1
ATOM 2122 O O . TRP A 1 289 ? 18.757 -0.983 -26.230 1.00 91.38 289 TRP A O 1
ATOM 2132 N N . ALA A 1 290 ? 19.453 -0.139 -28.182 1.00 88.81 290 ALA A N 1
ATOM 2133 C CA . ALA A 1 290 ? 18.823 -1.182 -28.989 1.00 88.81 290 ALA A CA 1
ATOM 2134 C C . ALA A 1 290 ? 19.455 -2.565 -28.752 1.00 88.81 290 ALA A C 1
ATOM 2136 O O . ALA A 1 290 ? 18.741 -3.562 -28.719 1.00 88.81 290 ALA A O 1
ATOM 2137 N N . THR A 1 291 ? 20.775 -2.615 -28.552 1.00 85.88 291 THR A N 1
ATOM 2138 C CA . THR A 1 291 ? 21.525 -3.871 -28.379 1.00 85.88 291 THR A CA 1
ATOM 2139 C C . THR A 1 291 ? 21.427 -4.415 -26.952 1.00 85.88 291 THR A C 1
ATOM 2141 O O . THR A 1 291 ? 21.188 -5.599 -26.745 1.00 85.88 291 THR A O 1
ATOM 2144 N N . GLU A 1 292 ? 21.601 -3.547 -25.957 1.00 85.50 292 GLU A N 1
ATOM 2145 C CA . GLU A 1 292 ? 21.780 -3.931 -24.552 1.00 85.50 292 GLU A CA 1
ATOM 2146 C C . GLU A 1 292 ? 20.647 -3.442 -23.645 1.00 85.50 292 GLU A C 1
ATOM 2148 O O . GLU A 1 292 ? 20.342 -4.070 -22.630 1.00 85.50 292 GLU A O 1
ATOM 2153 N N . GLY A 1 293 ? 20.047 -2.295 -23.971 1.00 89.19 293 GLY A N 1
ATOM 2154 C CA . GLY A 1 293 ? 19.026 -1.641 -23.156 1.00 89.19 293 GLY A CA 1
ATOM 2155 C C . GLY A 1 293 ? 19.488 -1.355 -21.726 1.00 89.19 293 GLY A C 1
ATOM 2156 O O . GLY A 1 293 ? 20.606 -0.882 -21.498 1.00 89.19 293 GLY A O 1
ATOM 2157 N N . ALA A 1 294 ? 18.612 -1.632 -20.763 1.00 88.44 294 ALA A N 1
ATOM 2158 C CA . ALA A 1 294 ? 18.925 -1.668 -19.341 1.00 88.44 294 ALA A CA 1
ATOM 2159 C C . ALA A 1 294 ? 18.189 -2.866 -18.710 1.00 88.44 294 ALA A C 1
ATOM 2161 O O . ALA A 1 294 ? 16.959 -2.927 -18.782 1.00 88.44 294 ALA A O 1
ATOM 2162 N N . PRO A 1 295 ? 18.891 -3.824 -18.079 1.00 89.19 295 PRO A N 1
ATOM 2163 C CA . PRO A 1 295 ? 18.234 -4.978 -17.474 1.00 89.19 295 PRO A CA 1
ATOM 2164 C C . PRO A 1 295 ? 17.272 -4.585 -16.352 1.00 89.19 295 PRO A C 1
ATOM 2166 O O . PRO A 1 295 ? 17.603 -3.768 -15.486 1.00 89.19 295 PRO A O 1
ATOM 2169 N N . ILE A 1 296 ? 16.101 -5.215 -16.345 1.00 90.75 296 ILE A N 1
ATOM 2170 C CA . ILE A 1 296 ? 15.102 -5.060 -15.293 1.00 90.75 296 ILE A CA 1
ATOM 2171 C C . ILE A 1 296 ? 15.505 -5.906 -14.093 1.00 90.75 296 ILE A C 1
ATOM 2173 O O . ILE A 1 296 ? 15.855 -7.084 -14.217 1.00 90.75 296 ILE A O 1
ATOM 2177 N N . ARG A 1 297 ? 15.429 -5.301 -12.908 1.00 88.12 297 ARG A N 1
ATOM 2178 C CA . ARG A 1 297 ? 15.666 -5.983 -11.634 1.00 88.12 297 ARG A CA 1
ATOM 2179 C C . ARG A 1 297 ? 14.488 -5.757 -10.710 1.00 88.12 297 ARG A C 1
ATOM 2181 O O . ARG A 1 297 ? 14.157 -4.612 -10.412 1.00 88.12 297 ARG A O 1
ATOM 2188 N N . LEU A 1 298 ? 13.868 -6.840 -10.265 1.00 92.69 298 LEU A N 1
ATOM 2189 C CA . LEU A 1 298 ? 12.709 -6.736 -9.397 1.00 92.69 298 LEU A CA 1
ATOM 2190 C C . LEU A 1 298 ? 13.151 -6.586 -7.941 1.00 92.69 298 LEU A C 1
ATOM 2192 O O . LEU A 1 298 ? 14.093 -7.242 -7.495 1.00 92.69 298 LEU A O 1
ATOM 2196 N N . VAL A 1 299 ? 12.449 -5.737 -7.199 1.00 93.38 299 VAL A N 1
ATOM 2197 C CA . VAL A 1 299 ? 12.582 -5.606 -5.748 1.00 93.38 299 VAL A CA 1
ATOM 2198 C C . VAL A 1 299 ? 11.232 -5.892 -5.106 1.00 93.38 299 VAL A C 1
ATOM 2200 O O . VAL A 1 299 ? 10.209 -5.343 -5.513 1.00 93.38 299 VAL A O 1
ATOM 2203 N N . GLY A 1 300 ? 11.228 -6.782 -4.120 1.00 94.00 300 GLY A N 1
ATOM 2204 C CA . GLY A 1 300 ? 10.022 -7.251 -3.451 1.00 94.00 300 GLY A CA 1
ATOM 2205 C C . GLY A 1 300 ? 10.221 -7.429 -1.954 1.00 94.00 300 GLY A C 1
ATOM 2206 O O . GLY A 1 300 ? 11.246 -7.048 -1.386 1.00 94.00 300 GLY A O 1
ATOM 2207 N N . ARG A 1 301 ? 9.216 -7.999 -1.293 1.00 92.38 301 ARG A N 1
ATOM 2208 C CA . ARG A 1 301 ? 9.175 -8.093 0.170 1.00 92.38 301 ARG A CA 1
ATOM 2209 C C . ARG A 1 301 ? 9.672 -9.440 0.678 1.00 92.38 301 ARG A C 1
ATOM 2211 O O . ARG A 1 301 ? 9.220 -10.495 0.233 1.00 92.38 301 ARG A O 1
ATOM 2218 N N . LEU A 1 302 ? 10.570 -9.378 1.660 1.00 87.81 302 LEU A N 1
ATOM 2219 C CA . LEU A 1 302 ? 11.051 -10.535 2.415 1.00 87.81 302 LEU A CA 1
ATOM 2220 C C . LEU A 1 302 ? 10.024 -10.975 3.480 1.00 87.81 302 LEU A C 1
ATOM 2222 O O . LEU A 1 302 ? 10.053 -12.117 3.912 1.00 87.81 302 LEU A O 1
ATOM 2226 N N . ASP A 1 303 ? 9.177 -10.068 3.984 1.00 84.69 303 ASP A N 1
ATOM 2227 C CA . ASP A 1 303 ? 8.249 -10.313 5.110 1.00 84.69 303 ASP A CA 1
ATOM 2228 C C . ASP A 1 303 ? 6.877 -10.760 4.631 1.00 84.69 303 ASP A C 1
ATOM 2230 O O . ASP A 1 303 ? 6.495 -10.498 3.491 1.00 84.69 303 ASP A O 1
ATOM 2234 N N . LYS A 1 304 ? 6.100 -11.330 5.562 1.00 90.56 304 LYS A N 1
ATOM 2235 C CA . LYS A 1 304 ? 4.646 -11.462 5.435 1.00 90.56 304 LYS A CA 1
ATOM 2236 C C . LYS A 1 304 ? 4.007 -10.074 5.351 1.00 90.56 304 LYS A C 1
ATOM 2238 O O . LYS A 1 304 ? 3.686 -9.442 6.360 1.00 90.56 304 LYS A O 1
ATOM 2243 N N . SER A 1 305 ? 3.846 -9.596 4.127 1.00 93.31 305 SER A N 1
ATOM 2244 C CA . SER A 1 305 ? 3.484 -8.219 3.822 1.00 93.31 305 SER A CA 1
ATOM 2245 C C . SER A 1 305 ? 2.081 -8.129 3.234 1.00 93.31 305 SER A C 1
ATOM 2247 O O . SER A 1 305 ? 1.784 -8.763 2.224 1.00 93.31 305 SER A O 1
ATOM 2249 N N . GLY A 1 306 ? 1.238 -7.265 3.801 1.00 96.81 306 GLY A N 1
ATOM 2250 C CA . GLY A 1 306 ? -0.042 -6.916 3.190 1.00 96.81 306 GLY A CA 1
ATOM 2251 C C . GLY A 1 306 ? 0.121 -6.149 1.872 1.00 96.81 306 GLY A C 1
ATOM 2252 O O . GLY A 1 306 ? -0.696 -6.292 0.969 1.00 96.81 306 GLY A O 1
ATOM 2253 N N . THR A 1 307 ? 1.210 -5.395 1.698 1.00 97.62 307 THR A N 1
ATOM 2254 C CA . THR A 1 307 ? 1.545 -4.771 0.408 1.00 97.62 307 THR A CA 1
ATOM 2255 C C . THR A 1 307 ? 1.755 -5.834 -0.676 1.00 97.62 307 THR A C 1
ATOM 2257 O O . THR A 1 307 ? 1.291 -5.659 -1.801 1.00 97.62 307 THR A O 1
ATOM 2260 N N . THR A 1 308 ? 2.398 -6.959 -0.331 1.00 97.62 308 THR A N 1
ATOM 2261 C CA . THR A 1 308 ? 2.494 -8.130 -1.220 1.00 97.62 308 THR A CA 1
ATOM 2262 C C . THR A 1 308 ? 1.127 -8.759 -1.468 1.00 97.62 308 THR A C 1
ATOM 2264 O O . THR A 1 308 ? 0.859 -9.133 -2.605 1.00 97.62 308 THR A O 1
ATOM 2267 N N . ASP A 1 309 ? 0.235 -8.819 -0.474 1.00 97.44 309 ASP A N 1
ATOM 2268 C CA . ASP A 1 309 ? -1.137 -9.309 -0.683 1.00 97.44 309 ASP A CA 1
ATOM 2269 C C . ASP A 1 309 ? -1.871 -8.475 -1.737 1.00 97.44 309 ASP A C 1
ATOM 2271 O O . ASP A 1 309 ? -2.322 -9.036 -2.730 1.00 97.44 309 ASP A O 1
ATOM 2275 N N . ILE A 1 310 ? -1.897 -7.144 -1.605 1.00 98.12 310 ILE A N 1
ATOM 2276 C CA . ILE A 1 310 ? -2.545 -6.256 -2.587 1.00 98.12 310 ILE A CA 1
ATOM 2277 C C . ILE A 1 310 ? -1.922 -6.425 -3.980 1.00 98.12 310 ILE A C 1
ATOM 2279 O O . ILE A 1 310 ? -2.637 -6.567 -4.974 1.00 98.12 310 ILE A O 1
ATOM 2283 N N . PHE A 1 311 ? -0.590 -6.438 -4.057 1.00 98.25 311 PHE A N 1
ATOM 2284 C CA . PHE A 1 311 ? 0.148 -6.593 -5.309 1.00 98.25 311 PHE A CA 1
ATOM 2285 C C . PHE A 1 311 ? -0.166 -7.926 -6.008 1.00 98.25 311 PHE A C 1
ATOM 2287 O O . PHE A 1 311 ? -0.569 -7.947 -7.171 1.00 98.25 311 PHE A O 1
ATOM 2294 N N . THR A 1 312 ? -0.031 -9.044 -5.296 1.00 97.25 312 THR A N 1
ATOM 2295 C CA . THR A 1 312 ? -0.238 -10.393 -5.847 1.00 97.25 312 THR A CA 1
ATOM 2296 C C . THR A 1 312 ? -1.706 -10.656 -6.166 1.00 97.25 312 THR A C 1
ATOM 2298 O O . THR A 1 312 ? -2.009 -11.240 -7.205 1.00 97.25 312 THR A O 1
ATOM 2301 N N . ARG A 1 313 ? -2.626 -10.133 -5.348 1.00 96.44 313 ARG A N 1
ATOM 2302 C CA . ARG A 1 313 ? -4.070 -10.134 -5.607 1.00 96.44 313 ARG A CA 1
ATOM 2303 C C . ARG A 1 313 ? -4.405 -9.436 -6.918 1.00 96.44 313 ARG A C 1
ATOM 2305 O O . ARG A 1 313 ? -5.219 -9.949 -7.686 1.00 96.44 313 ARG A O 1
ATOM 2312 N N . HIS A 1 314 ? -3.772 -8.294 -7.184 1.00 96.44 314 HIS A N 1
ATOM 2313 C CA . HIS A 1 314 ? -3.957 -7.594 -8.445 1.00 96.44 314 HIS A CA 1
ATOM 2314 C C . HIS A 1 314 ? -3.412 -8.387 -9.629 1.00 96.44 314 HIS A C 1
ATOM 2316 O O . HIS A 1 314 ? -4.123 -8.578 -10.614 1.00 96.44 314 HIS A O 1
ATOM 2322 N N . LEU A 1 315 ? -2.179 -8.891 -9.541 1.00 96.56 315 LEU A N 1
ATOM 2323 C CA . LEU A 1 315 ? -1.587 -9.662 -10.635 1.00 96.56 315 LEU A CA 1
ATOM 2324 C C . LEU A 1 315 ? -2.370 -10.949 -10.931 1.00 96.56 315 LEU A C 1
ATOM 2326 O O . LEU A 1 315 ? -2.578 -11.268 -12.100 1.00 96.56 315 LEU A O 1
ATOM 2330 N N . ALA A 1 316 ? -2.895 -11.630 -9.909 1.00 94.94 316 ALA A N 1
ATOM 2331 C CA . ALA A 1 316 ? -3.773 -12.786 -10.086 1.00 94.94 316 ALA A CA 1
ATOM 2332 C C . ALA A 1 316 ? -5.072 -12.445 -10.830 1.00 94.94 316 ALA A C 1
ATOM 2334 O O . ALA A 1 316 ? -5.534 -13.224 -11.661 1.00 94.94 316 ALA A O 1
ATOM 2335 N N . ALA A 1 317 ? -5.643 -11.264 -10.583 1.00 93.44 317 ALA A N 1
ATOM 2336 C CA . ALA A 1 317 ? -6.869 -10.822 -11.241 1.00 93.44 317 ALA A CA 1
ATOM 2337 C C . ALA A 1 317 ? -6.636 -10.214 -12.638 1.00 93.44 317 ALA A C 1
ATOM 2339 O O . ALA A 1 317 ? -7.519 -10.278 -13.494 1.00 93.44 317 ALA A O 1
ATOM 2340 N N . ALA A 1 318 ? -5.480 -9.588 -12.874 1.00 92.62 318 ALA A N 1
ATOM 2341 C CA . ALA A 1 318 ? -5.222 -8.785 -14.068 1.00 92.62 318 ALA A CA 1
ATOM 2342 C C . ALA A 1 318 ? -4.386 -9.499 -15.141 1.00 92.62 318 ALA A C 1
ATOM 2344 O O . ALA A 1 318 ? -4.567 -9.215 -16.324 1.00 92.62 318 ALA A O 1
ATOM 2345 N N . CYS A 1 319 ? -3.485 -10.413 -14.771 1.00 92.44 319 CYS A N 1
ATOM 2346 C CA . CYS A 1 319 ? -2.473 -10.948 -15.690 1.00 92.44 319 CYS A CA 1
ATOM 2347 C C . CYS A 1 319 ? -2.884 -12.220 -16.448 1.00 92.44 319 CYS A C 1
ATOM 2349 O O . CYS A 1 319 ? -2.041 -12.852 -17.082 1.00 92.44 319 CYS A O 1
ATOM 2351 N N . GLY A 1 320 ? -4.170 -12.582 -16.425 1.00 87.94 320 GLY A N 1
ATOM 2352 C CA . GLY A 1 320 ? -4.668 -13.811 -17.045 1.00 87.94 320 GLY A CA 1
ATOM 2353 C C . GLY A 1 320 ? -4.157 -15.079 -16.349 1.00 87.94 320 GLY A C 1
ATOM 2354 O O . GLY A 1 320 ? -3.525 -15.019 -15.297 1.00 87.94 320 GLY A O 1
ATOM 2355 N N . THR A 1 321 ? -4.462 -16.244 -16.924 1.00 87.31 321 THR A N 1
ATOM 2356 C CA . THR A 1 321 ? -4.109 -17.555 -16.344 1.00 87.31 321 THR A CA 1
ATOM 2357 C C . THR A 1 321 ? -2.881 -18.196 -16.992 1.00 87.31 321 THR A C 1
ATOM 2359 O O . THR A 1 321 ? -2.152 -18.933 -16.334 1.00 87.31 321 THR A O 1
ATOM 2362 N N . VAL A 1 322 ? -2.618 -17.925 -18.272 1.00 85.50 322 VAL A N 1
ATOM 2363 C CA . VAL A 1 322 ? -1.517 -18.556 -19.015 1.00 85.50 322 VAL A CA 1
ATOM 2364 C C . VAL A 1 322 ? -0.193 -17.867 -18.687 1.00 85.50 322 VAL A C 1
ATOM 2366 O O . VAL A 1 322 ? -0.020 -16.686 -18.972 1.00 85.50 322 VAL A O 1
ATOM 2369 N N . GLY A 1 323 ? 0.751 -18.612 -18.104 1.00 85.31 323 GLY A N 1
ATOM 2370 C CA . GLY A 1 323 ? 2.095 -18.115 -17.777 1.00 85.31 323 GLY A CA 1
ATOM 2371 C C . GLY A 1 323 ? 2.151 -17.129 -16.604 1.00 85.31 323 GLY A C 1
ATOM 2372 O O . GLY A 1 323 ? 3.215 -16.576 -16.327 1.00 85.31 323 GLY A O 1
ATOM 2373 N N . ASN A 1 324 ? 1.029 -16.910 -15.913 1.00 92.44 324 ASN A N 1
ATOM 2374 C CA . ASN A 1 324 ? 0.970 -16.059 -14.735 1.00 92.44 324 ASN A CA 1
ATOM 2375 C C . ASN A 1 324 ? 1.450 -16.829 -13.496 1.00 92.44 324 ASN A C 1
ATOM 2377 O O . ASN A 1 324 ? 0.836 -17.808 -13.078 1.00 92.44 324 ASN A O 1
ATOM 2381 N N . LYS A 1 325 ? 2.546 -16.366 -12.898 1.00 92.69 325 LYS A N 1
ATOM 2382 C CA . LYS A 1 325 ? 3.144 -16.910 -11.672 1.00 92.69 325 LYS A CA 1
ATOM 2383 C C . LYS A 1 325 ? 2.372 -16.506 -10.414 1.00 92.69 325 LYS A C 1
ATOM 2385 O O . LYS A 1 325 ? 2.589 -17.094 -9.359 1.00 92.69 325 LYS A O 1
ATOM 2390 N N . PHE A 1 326 ? 1.496 -15.506 -10.509 1.00 94.50 326 PHE A N 1
ATOM 2391 C CA . PHE A 1 326 ? 0.670 -15.012 -9.411 1.00 94.50 326 PHE A CA 1
ATOM 2392 C C . PHE A 1 326 ? -0.739 -15.571 -9.573 1.00 94.50 326 PHE A C 1
ATOM 2394 O O . PHE A 1 326 ? -1.560 -15.004 -10.283 1.00 94.50 326 PHE A O 1
ATOM 2401 N N . VAL A 1 327 ? -1.015 -16.708 -8.948 1.00 93.62 327 VAL A N 1
ATOM 2402 C CA . VAL A 1 327 ? -2.293 -17.423 -9.078 1.00 93.62 327 VAL A CA 1
ATOM 2403 C C . VAL A 1 327 ? -3.284 -17.074 -7.969 1.00 93.62 327 VAL A C 1
ATOM 2405 O O . VAL A 1 327 ? -4.471 -17.363 -8.093 1.00 93.62 327 VAL A O 1
ATOM 2408 N N . GLN A 1 328 ? -2.817 -16.438 -6.893 1.00 93.62 328 GLN A N 1
ATOM 2409 C CA . GLN A 1 328 ? -3.650 -16.027 -5.766 1.00 93.62 328 GLN A CA 1
ATOM 2410 C C . GLN A 1 328 ? -3.081 -14.806 -5.036 1.00 93.62 328 GLN A C 1
ATOM 2412 O O . GLN A 1 328 ? -1.911 -14.451 -5.186 1.00 93.62 328 GLN A O 1
ATOM 2417 N N . ALA A 1 329 ? -3.920 -14.188 -4.207 1.00 94.56 329 ALA A N 1
ATOM 2418 C CA . ALA A 1 329 ? -3.471 -13.217 -3.220 1.00 94.56 329 ALA A CA 1
ATOM 2419 C C . ALA A 1 329 ? -2.669 -13.920 -2.119 1.00 94.56 329 ALA A C 1
ATOM 2421 O O . ALA A 1 329 ? -3.125 -14.927 -1.574 1.00 94.56 329 ALA A O 1
ATOM 2422 N N . ALA A 1 330 ? -1.499 -13.388 -1.779 1.00 95.00 330 ALA A N 1
ATOM 2423 C CA . ALA A 1 330 ? -0.697 -13.899 -0.680 1.00 95.00 330 ALA A CA 1
ATOM 2424 C C . ALA A 1 330 ? 0.211 -12.825 -0.080 1.00 95.00 330 ALA A C 1
ATOM 2426 O O . ALA A 1 330 ? 0.678 -11.913 -0.755 1.00 95.00 330 ALA A O 1
ATOM 2427 N N . GLU A 1 331 ? 0.561 -12.999 1.192 1.00 94.56 331 GLU A N 1
ATOM 2428 C CA . GLU A 1 331 ? 1.501 -12.124 1.903 1.00 94.56 331 GLU A CA 1
ATOM 2429 C C . GLU A 1 331 ? 2.971 -12.376 1.511 1.00 94.56 331 GLU A C 1
ATOM 2431 O O . GLU A 1 331 ? 3.883 -11.758 2.062 1.00 94.56 331 GLU A O 1
ATOM 2436 N N . SER A 1 332 ? 3.220 -13.313 0.592 1.00 93.44 332 SER A N 1
ATOM 2437 C CA . SER A 1 332 ? 4.542 -13.735 0.128 1.00 93.44 332 SER A CA 1
ATOM 2438 C C . SER A 1 332 ? 4.531 -13.975 -1.386 1.00 93.44 332 SER A C 1
ATOM 2440 O O . SER A 1 332 ? 3.531 -14.416 -1.955 1.00 93.44 332 SER A O 1
ATOM 2442 N N . LEU A 1 333 ? 5.652 -13.665 -2.037 1.00 93.94 333 LEU A N 1
ATOM 2443 C CA . LEU A 1 333 ? 5.851 -13.818 -3.479 1.00 93.94 333 LEU A CA 1
ATOM 2444 C C . LEU A 1 333 ? 5.811 -15.296 -3.902 1.00 93.94 333 LEU A C 1
ATOM 2446 O O . LEU A 1 333 ? 5.968 -16.168 -3.047 1.00 93.94 333 LEU A O 1
ATOM 2450 N N . PRO A 1 334 ? 5.621 -15.600 -5.200 1.00 91.81 334 PRO A N 1
ATOM 2451 C CA . PRO A 1 334 ? 5.701 -16.970 -5.694 1.00 91.81 334 PRO A CA 1
ATOM 2452 C C . PRO A 1 334 ? 7.028 -17.639 -5.316 1.00 91.81 334 PRO A C 1
ATOM 2454 O O . PRO A 1 334 ? 8.096 -17.024 -5.405 1.00 91.81 334 PRO A O 1
ATOM 2457 N N . PHE A 1 335 ? 6.966 -18.888 -4.870 1.00 88.94 335 PHE A N 1
ATOM 2458 C CA . PHE A 1 335 ? 8.125 -19.602 -4.350 1.00 88.94 335 PHE A CA 1
ATOM 2459 C C . PHE A 1 335 ? 7.957 -21.110 -4.536 1.00 88.94 335 PHE A C 1
ATOM 2461 O O . PHE A 1 335 ? 6.872 -21.642 -4.303 1.00 88.94 335 PHE A O 1
ATOM 2468 N N . ASP A 1 336 ? 9.030 -21.793 -4.936 1.00 85.75 336 ASP A N 1
ATOM 2469 C CA . ASP A 1 336 ? 9.053 -23.253 -5.046 1.00 85.75 336 ASP A CA 1
ATOM 2470 C C . ASP A 1 336 ? 9.629 -23.863 -3.764 1.00 85.75 336 ASP A C 1
ATOM 2472 O O . ASP A 1 336 ? 10.837 -23.965 -3.594 1.00 85.75 336 ASP A O 1
ATOM 2476 N N . SER A 1 337 ? 8.787 -24.306 -2.837 1.00 80.00 337 SER A N 1
ATOM 2477 C CA . SER A 1 337 ? 9.282 -24.834 -1.562 1.00 80.00 337 SER A CA 1
ATOM 2478 C C . SER A 1 337 ? 10.062 -26.155 -1.658 1.00 80.00 337 SER A C 1
ATOM 2480 O O . SER A 1 337 ? 10.572 -26.610 -0.634 1.00 80.00 337 SER A O 1
ATOM 2482 N N . THR A 1 338 ? 10.193 -26.768 -2.840 1.00 78.38 338 THR A N 1
ATOM 2483 C CA . THR A 1 338 ? 10.926 -28.032 -3.023 1.00 78.38 338 THR A CA 1
ATOM 2484 C C . THR A 1 338 ? 12.405 -27.805 -3.326 1.00 78.38 338 THR A C 1
ATOM 2486 O O . THR A 1 338 ? 13.251 -28.507 -2.777 1.00 78.38 338 THR A O 1
ATOM 2489 N N . SER A 1 339 ? 12.730 -26.823 -4.172 1.00 68.06 339 SER A N 1
ATOM 2490 C CA . SER A 1 339 ? 14.096 -26.574 -4.664 1.00 68.06 339 SER A CA 1
ATOM 2491 C C . SER A 1 339 ? 14.647 -25.192 -4.304 1.00 68.06 339 SER A C 1
ATOM 2493 O O . SER A 1 339 ? 15.718 -24.812 -4.778 1.00 68.06 339 SER A O 1
ATOM 2495 N N . ALA A 1 340 ? 13.919 -24.410 -3.507 1.00 69.50 340 ALA A N 1
ATOM 2496 C CA . ALA A 1 340 ? 14.258 -23.013 -3.301 1.00 69.50 340 ALA A CA 1
ATOM 2497 C C . ALA A 1 340 ? 15.308 -22.724 -2.223 1.00 69.50 340 ALA A C 1
ATOM 2499 O O . ALA A 1 340 ? 15.624 -23.516 -1.339 1.00 69.50 340 ALA A O 1
ATOM 2500 N N . ILE A 1 341 ? 15.792 -21.487 -2.304 1.00 77.38 341 ILE A N 1
ATOM 2501 C CA . ILE A 1 341 ? 16.731 -20.836 -1.395 1.00 77.38 341 ILE A CA 1
ATOM 2502 C C . ILE A 1 341 ? 16.121 -20.684 0.005 1.00 77.38 341 ILE A C 1
ATOM 2504 O O . ILE A 1 341 ? 15.009 -20.171 0.145 1.00 77.38 341 ILE A O 1
ATOM 2508 N N . ASP A 1 342 ? 16.881 -21.050 1.037 1.00 83.81 342 ASP A N 1
ATOM 2509 C CA . ASP A 1 342 ? 16.551 -20.748 2.428 1.00 83.81 342 ASP A CA 1
ATOM 2510 C C . ASP A 1 342 ? 17.037 -19.341 2.809 1.00 83.81 342 ASP A C 1
ATOM 2512 O O . ASP A 1 342 ? 18.226 -19.022 2.736 1.00 83.81 342 ASP A O 1
ATOM 2516 N N . LEU A 1 343 ? 16.105 -18.472 3.201 1.00 83.31 343 LEU A N 1
ATOM 2517 C CA . LEU A 1 343 ? 16.393 -17.101 3.630 1.00 83.31 343 LEU A CA 1
ATOM 2518 C C . LEU A 1 343 ? 16.277 -16.907 5.150 1.00 83.31 343 LEU A C 1
ATOM 2520 O O . LEU A 1 343 ? 16.345 -15.769 5.629 1.00 83.31 343 LEU A O 1
ATOM 2524 N N . THR A 1 344 ? 16.118 -17.984 5.925 1.00 80.88 344 THR A N 1
ATOM 2525 C CA . THR A 1 344 ? 15.954 -17.919 7.389 1.00 80.88 344 THR A CA 1
ATOM 2526 C C . THR A 1 344 ? 17.189 -17.403 8.115 1.00 80.88 344 THR A C 1
ATOM 2528 O O . THR A 1 344 ? 17.047 -16.775 9.162 1.00 80.88 344 THR A O 1
ATOM 2531 N N . ALA A 1 345 ? 18.379 -17.555 7.525 1.00 73.50 345 ALA A N 1
ATOM 2532 C CA . ALA A 1 345 ? 19.620 -16.974 8.039 1.00 73.50 345 ALA A CA 1
ATOM 2533 C C . ALA A 1 345 ? 19.574 -15.436 8.147 1.00 73.50 345 ALA A C 1
ATOM 2535 O O . ALA A 1 345 ? 20.278 -14.854 8.968 1.00 73.50 345 ALA A O 1
ATOM 2536 N N . PHE A 1 346 ? 18.739 -14.768 7.342 1.00 72.44 346 PHE A N 1
ATOM 2537 C CA . PHE A 1 346 ? 18.541 -13.317 7.424 1.00 72.44 346 PHE A CA 1
ATOM 2538 C C . PHE A 1 346 ? 17.363 -12.924 8.294 1.00 72.44 346 PHE A C 1
ATOM 2540 O O . PHE A 1 346 ? 17.403 -11.892 8.959 1.00 72.44 346 PHE A O 1
ATOM 2547 N N . ARG A 1 347 ? 16.291 -13.714 8.231 1.00 69.88 347 ARG A N 1
ATOM 2548 C CA . ARG A 1 347 ? 15.083 -13.503 9.015 1.00 69.88 347 ARG A CA 1
ATOM 2549 C C . ARG A 1 347 ? 14.422 -14.833 9.339 1.00 69.88 347 ARG A C 1
ATOM 2551 O O . ARG A 1 347 ? 13.797 -15.413 8.452 1.00 69.88 347 ARG A O 1
ATOM 2558 N N . PRO A 1 348 ? 14.493 -15.293 10.597 1.00 71.75 348 PRO A N 1
ATOM 2559 C CA . PRO A 1 348 ? 13.885 -16.560 10.998 1.00 71.75 348 PRO A CA 1
ATOM 2560 C C . PRO A 1 348 ? 12.363 -16.617 10.807 1.00 71.75 348 PRO A C 1
ATOM 2562 O O . PRO A 1 348 ? 11.803 -17.702 10.666 1.00 71.75 348 PRO A O 1
ATOM 2565 N N . ASP A 1 349 ? 11.690 -15.462 10.771 1.00 68.94 349 ASP A N 1
ATOM 2566 C CA . ASP A 1 349 ? 10.242 -15.329 10.571 1.00 68.94 349 ASP A CA 1
ATOM 2567 C C . ASP A 1 349 ? 9.806 -15.348 9.092 1.00 68.94 349 ASP A C 1
ATOM 2569 O O . ASP A 1 349 ? 8.607 -15.298 8.795 1.00 68.94 349 ASP A O 1
ATOM 2573 N N . THR A 1 350 ? 10.754 -15.437 8.152 1.00 80.81 350 THR A N 1
ATOM 2574 C CA . THR A 1 350 ? 10.454 -15.530 6.720 1.00 80.81 350 THR A CA 1
ATOM 2575 C C . THR A 1 350 ? 9.748 -16.837 6.355 1.00 80.81 350 THR A C 1
ATOM 2577 O O . THR A 1 350 ? 9.996 -17.897 6.932 1.00 80.81 350 THR A O 1
ATOM 2580 N N . ASN A 1 351 ? 8.889 -16.780 5.334 1.00 82.50 351 ASN A N 1
ATOM 2581 C CA . ASN A 1 351 ? 8.282 -17.978 4.751 1.00 82.50 351 ASN A CA 1
ATOM 2582 C C . ASN A 1 351 ? 9.198 -18.675 3.733 1.00 82.50 351 ASN A C 1
ATOM 2584 O O . ASN A 1 351 ? 8.941 -19.825 3.391 1.00 82.50 351 ASN A O 1
ATOM 2588 N N . TYR A 1 352 ? 10.231 -17.999 3.225 1.00 87.06 352 TYR A N 1
ATOM 2589 C CA . TYR A 1 352 ? 11.069 -18.502 2.133 1.00 87.06 352 TYR A CA 1
ATOM 2590 C C . TYR A 1 352 ? 12.128 -19.491 2.640 1.00 87.06 352 TYR A C 1
ATOM 2592 O O . TYR A 1 352 ? 13.266 -19.107 2.909 1.00 87.06 352 TYR A O 1
ATOM 2600 N N . LYS A 1 353 ? 11.725 -20.756 2.799 1.00 85.69 353 LYS A N 1
ATOM 2601 C CA . LYS A 1 353 ? 12.590 -21.892 3.149 1.00 85.69 353 LYS A CA 1
ATOM 2602 C C . LYS A 1 353 ? 12.051 -23.209 2.563 1.00 85.69 353 LYS A C 1
ATOM 2604 O O . LYS A 1 353 ? 10.840 -23.293 2.313 1.00 85.69 353 LYS A O 1
ATOM 2609 N N . PRO A 1 354 ? 12.902 -24.229 2.351 1.00 83.56 354 PRO A N 1
ATOM 2610 C CA . PRO A 1 354 ? 12.470 -25.534 1.857 1.00 83.56 354 PRO A CA 1
ATOM 2611 C C . PRO A 1 354 ? 11.404 -26.206 2.735 1.00 83.56 354 PRO A C 1
ATOM 2613 O O . PRO A 1 354 ? 11.300 -25.940 3.934 1.00 83.56 354 PRO A O 1
ATOM 2616 N N . ALA A 1 355 ? 10.621 -27.102 2.129 1.00 81.38 355 ALA A N 1
ATOM 2617 C CA . ALA A 1 355 ? 9.596 -27.929 2.775 1.00 81.38 355 ALA A CA 1
ATOM 2618 C C . ALA A 1 355 ? 8.459 -27.158 3.486 1.00 81.38 355 ALA A C 1
ATOM 2620 O O . ALA A 1 355 ? 7.740 -27.715 4.317 1.00 81.38 355 ALA A O 1
ATOM 2621 N N . VAL A 1 356 ? 8.242 -25.882 3.149 1.00 76.94 356 VAL A N 1
ATOM 2622 C CA . VAL A 1 356 ? 7.056 -25.121 3.583 1.00 76.94 356 VAL A CA 1
ATOM 2623 C C . VAL A 1 356 ? 5.858 -25.439 2.690 1.00 76.94 356 VAL A C 1
ATOM 2625 O O . VAL A 1 356 ? 5.986 -25.572 1.474 1.00 76.94 356 VAL A O 1
ATOM 2628 N N . ALA A 1 357 ? 4.662 -25.520 3.277 1.00 71.75 357 ALA A N 1
ATOM 2629 C CA . ALA A 1 357 ? 3.428 -25.708 2.521 1.00 71.75 357 ALA A CA 1
ATOM 2630 C C . ALA A 1 357 ? 3.213 -24.572 1.501 1.00 71.75 357 ALA A C 1
ATOM 2632 O O . ALA A 1 357 ? 3.173 -23.391 1.862 1.00 71.75 357 ALA A O 1
ATOM 2633 N N . ALA A 1 358 ? 3.021 -24.943 0.231 1.00 71.31 358 ALA A N 1
ATOM 2634 C CA . ALA A 1 358 ? 2.891 -24.018 -0.896 1.00 71.31 358 ALA A CA 1
ATOM 2635 C C . ALA A 1 358 ? 1.698 -23.044 -0.793 1.00 71.31 358 ALA A C 1
ATOM 2637 O O . ALA A 1 358 ? 1.679 -22.011 -1.458 1.00 71.31 358 ALA A O 1
ATOM 2638 N N . SER A 1 359 ? 0.715 -23.327 0.069 1.00 74.44 359 SER A N 1
ATOM 2639 C CA . SER A 1 359 ? -0.521 -22.546 0.207 1.00 74.44 359 SER A CA 1
ATOM 2640 C C . SER A 1 359 ? -0.322 -21.108 0.702 1.00 74.44 359 SER A C 1
ATOM 2642 O O . SER A 1 359 ? -1.255 -20.314 0.627 1.00 74.44 359 SER A O 1
ATOM 2644 N N . ASN A 1 360 ? 0.860 -20.761 1.221 1.00 83.12 360 ASN A N 1
ATOM 2645 C CA . ASN A 1 360 ? 1.160 -19.426 1.752 1.00 83.12 360 ASN A CA 1
ATOM 2646 C C . ASN A 1 360 ? 1.745 -18.452 0.716 1.00 83.12 360 ASN A C 1
ATOM 2648 O O . ASN A 1 360 ? 1.947 -17.281 1.040 1.00 83.12 360 ASN A O 1
ATOM 2652 N N . PHE A 1 361 ? 2.043 -18.922 -0.497 1.00 91.69 361 PHE A N 1
ATOM 2653 C CA . PHE A 1 361 ? 2.668 -18.124 -1.550 1.00 91.69 361 PHE A CA 1
ATOM 2654 C C . PHE A 1 361 ? 1.663 -17.738 -2.627 1.00 91.69 361 PHE A C 1
ATOM 2656 O O . PHE A 1 361 ? 0.642 -18.397 -2.816 1.00 91.69 361 PHE A O 1
ATOM 2663 N N . ALA A 1 362 ? 1.964 -16.676 -3.371 1.00 91.06 362 ALA A N 1
ATOM 2664 C CA . ALA A 1 362 ? 1.130 -16.257 -4.495 1.00 91.06 362 ALA A CA 1
ATOM 2665 C C . ALA A 1 362 ? 1.171 -17.239 -5.680 1.00 91.06 362 ALA A C 1
ATOM 2667 O O . ALA A 1 362 ? 0.348 -17.124 -6.581 1.00 91.06 362 ALA A O 1
ATOM 2668 N N . GLY A 1 363 ? 2.110 -18.189 -5.679 1.00 90.06 363 GLY A N 1
ATOM 2669 C CA . GLY A 1 363 ? 2.248 -19.266 -6.656 1.00 90.06 363 GLY A CA 1
ATOM 2670 C C . GLY A 1 363 ? 3.435 -20.172 -6.330 1.00 90.06 363 GLY A C 1
ATOM 2671 O O . GLY A 1 363 ? 4.199 -19.888 -5.408 1.00 90.06 363 GLY A O 1
ATOM 2672 N N . THR A 1 364 ? 3.594 -21.257 -7.088 1.00 85.69 364 THR A N 1
ATOM 2673 C CA . THR A 1 364 ? 4.594 -22.317 -6.837 1.00 85.69 364 THR A CA 1
ATOM 2674 C C . THR A 1 364 ? 5.876 -22.174 -7.659 1.00 85.69 364 THR A C 1
ATOM 2676 O O . THR A 1 364 ? 6.699 -23.079 -7.691 1.00 85.69 364 THR A O 1
ATOM 2679 N N . THR A 1 365 ? 6.051 -21.063 -8.375 1.00 83.88 365 THR A N 1
ATOM 2680 C CA . THR A 1 365 ? 7.223 -20.839 -9.231 1.00 83.88 365 THR A CA 1
ATOM 2681 C C . THR A 1 365 ? 8.294 -20.043 -8.492 1.00 83.88 365 THR A C 1
ATOM 2683 O O . THR A 1 365 ? 7.978 -19.026 -7.877 1.00 83.88 365 THR A O 1
ATOM 2686 N N . GLN A 1 366 ? 9.566 -20.435 -8.619 1.00 81.56 366 GLN A N 1
ATOM 2687 C CA . GLN A 1 366 ? 10.705 -19.662 -8.117 1.00 81.56 366 GLN A CA 1
ATOM 2688 C C . GLN A 1 366 ? 10.679 -18.231 -8.685 1.00 81.56 366 GLN A C 1
ATOM 2690 O O . GLN A 1 366 ? 10.863 -18.018 -9.885 1.00 81.56 366 GLN A O 1
ATOM 2695 N N . SER A 1 367 ? 10.446 -17.240 -7.818 1.00 81.38 367 SER A N 1
ATOM 2696 C CA . SER A 1 367 ? 10.499 -15.818 -8.184 1.00 81.38 367 SER A CA 1
ATOM 2697 C C . SER A 1 367 ? 11.622 -15.053 -7.488 1.00 81.38 367 SER A C 1
ATOM 2699 O O . SER A 1 367 ? 11.777 -13.866 -7.739 1.00 81.38 367 SER A O 1
ATOM 2701 N N . LEU A 1 368 ? 12.427 -15.703 -6.643 1.00 84.88 368 LEU A N 1
ATOM 2702 C CA . LEU A 1 368 ? 13.497 -15.050 -5.886 1.00 84.88 368 LEU A CA 1
ATOM 2703 C C . LEU A 1 368 ? 14.866 -15.337 -6.490 1.00 84.88 368 LEU A C 1
ATOM 2705 O O . LEU A 1 368 ? 15.150 -16.480 -6.844 1.00 84.88 368 LEU A O 1
ATOM 2709 N N . ASN A 1 369 ? 15.730 -14.321 -6.523 1.00 78.38 369 ASN A N 1
ATOM 2710 C CA . ASN A 1 369 ? 17.140 -14.469 -6.906 1.00 78.38 369 ASN A CA 1
ATOM 2711 C C . ASN A 1 369 ? 18.061 -14.807 -5.716 1.00 78.38 369 ASN A C 1
ATOM 2713 O O . ASN A 1 369 ? 19.259 -14.993 -5.906 1.00 78.38 369 ASN A O 1
ATOM 2717 N N . GLY A 1 370 ? 17.509 -14.829 -4.495 1.00 76.38 370 GLY A N 1
ATOM 2718 C CA . GLY A 1 370 ? 18.228 -15.107 -3.249 1.00 76.38 370 GLY A CA 1
ATOM 2719 C C . GLY A 1 370 ? 19.145 -13.997 -2.743 1.00 76.38 370 GLY A C 1
ATOM 2720 O O . GLY A 1 370 ? 19.919 -14.209 -1.811 1.00 76.38 370 GLY A O 1
ATOM 2721 N N . VAL A 1 371 ? 19.043 -12.809 -3.331 1.00 80.62 371 VAL A N 1
ATOM 2722 C CA . VAL A 1 371 ? 19.676 -11.590 -2.840 1.00 80.62 371 VAL A CA 1
ATOM 2723 C C . VAL A 1 371 ? 18.723 -10.904 -1.866 1.00 80.62 371 VAL A C 1
ATOM 2725 O O . VAL A 1 371 ? 17.537 -10.714 -2.155 1.00 80.62 371 VAL A O 1
ATOM 2728 N N . VAL A 1 372 ? 19.260 -10.484 -0.725 1.00 81.56 372 VAL A N 1
ATOM 2729 C CA . VAL A 1 372 ? 18.542 -9.739 0.309 1.00 81.56 372 VAL A CA 1
ATOM 2730 C C . VAL A 1 372 ? 19.190 -8.374 0.492 1.00 81.56 372 VAL A C 1
ATOM 2732 O O . VAL A 1 372 ? 20.409 -8.272 0.591 1.00 81.56 372 VAL A O 1
ATOM 2735 N N . TYR A 1 373 ? 18.389 -7.314 0.534 1.00 82.06 373 TYR A N 1
ATOM 2736 C CA . TYR A 1 373 ? 18.866 -5.988 0.918 1.00 82.06 373 TYR A CA 1
ATOM 2737 C C . TYR A 1 373 ? 18.826 -5.820 2.439 1.00 82.06 373 TYR A C 1
ATOM 2739 O O . TYR A 1 373 ? 17.795 -6.063 3.072 1.00 82.06 373 TYR A O 1
ATOM 2747 N N . GLN A 1 374 ? 19.942 -5.374 3.007 1.00 75.44 374 GLN A N 1
ATOM 2748 C CA . GLN A 1 374 ? 20.110 -5.063 4.418 1.00 75.44 374 GLN A CA 1
ATOM 2749 C C . GLN A 1 374 ? 20.477 -3.593 4.579 1.00 75.44 374 GLN A C 1
ATOM 2751 O O . GLN A 1 374 ? 21.519 -3.134 4.115 1.00 75.44 374 GLN A O 1
ATOM 2756 N N . ASN A 1 375 ? 19.638 -2.858 5.298 1.00 66.00 375 ASN A N 1
ATOM 2757 C CA . ASN A 1 375 ? 19.893 -1.447 5.554 1.00 66.00 375 ASN A CA 1
ATOM 2758 C C . ASN A 1 375 ? 21.052 -1.232 6.558 1.00 66.00 375 ASN A C 1
ATOM 2760 O O . ASN A 1 375 ? 21.775 -0.252 6.443 1.00 66.00 375 ASN A O 1
ATOM 2764 N N . THR A 1 376 ? 21.336 -2.183 7.464 1.00 64.50 376 THR A N 1
ATOM 2765 C CA . THR A 1 376 ? 22.474 -2.083 8.413 1.00 64.50 376 THR A CA 1
ATOM 2766 C C . THR A 1 376 ? 23.821 -1.887 7.722 1.00 64.50 376 THR A C 1
ATOM 2768 O O . THR A 1 376 ? 24.677 -1.161 8.215 1.00 64.50 376 THR A O 1
ATOM 2771 N N . THR A 1 377 ? 24.009 -2.538 6.577 1.00 65.38 377 THR A N 1
ATOM 2772 C CA . THR A 1 377 ? 25.210 -2.425 5.744 1.00 65.38 377 THR A CA 1
ATOM 2773 C C . THR A 1 377 ? 24.995 -1.503 4.546 1.00 65.38 377 THR A C 1
ATOM 2775 O O . THR A 1 377 ? 25.902 -1.348 3.730 1.00 65.38 377 THR A O 1
ATOM 2778 N N . ASN A 1 378 ? 23.795 -0.915 4.421 1.00 69.50 378 ASN A N 1
ATOM 2779 C CA . ASN A 1 378 ? 23.290 -0.248 3.221 1.00 69.50 378 ASN A CA 1
ATOM 2780 C C . ASN A 1 378 ? 23.653 -1.032 1.943 1.00 69.50 378 ASN A C 1
ATOM 2782 O O . ASN A 1 378 ? 24.187 -0.500 0.965 1.00 69.50 378 ASN A O 1
ATOM 2786 N N . GLY A 1 379 ? 23.449 -2.346 2.009 1.00 72.75 379 GLY A N 1
ATOM 2787 C CA . GLY A 1 379 ? 24.098 -3.301 1.131 1.00 72.75 379 GLY A CA 1
ATOM 2788 C C . GLY A 1 379 ? 23.210 -4.487 0.809 1.00 72.75 379 GLY A C 1
ATOM 2789 O O . GLY A 1 379 ? 22.172 -4.731 1.418 1.00 72.75 379 GLY A O 1
ATOM 2790 N N . PHE A 1 380 ? 23.626 -5.239 -0.197 1.00 77.31 380 PHE A N 1
ATOM 2791 C CA . PHE A 1 380 ? 22.956 -6.461 -0.608 1.00 77.31 380 PHE A CA 1
ATOM 2792 C C . PHE A 1 380 ? 23.835 -7.647 -0.233 1.00 77.31 380 PHE A C 1
ATOM 2794 O O . PHE A 1 380 ? 25.038 -7.648 -0.490 1.00 77.31 380 PHE A O 1
ATOM 2801 N N . VAL A 1 381 ? 23.207 -8.663 0.335 1.00 74.81 381 VAL A N 1
ATOM 2802 C CA . VAL A 1 381 ? 23.830 -9.909 0.771 1.00 74.81 381 VAL A CA 1
ATOM 2803 C C . VAL A 1 381 ? 23.166 -11.086 0.060 1.00 74.81 381 VAL A C 1
ATOM 2805 O O . VAL A 1 381 ? 22.038 -10.976 -0.423 1.00 74.81 381 VAL A O 1
ATOM 2808 N N . VAL A 1 382 ? 23.868 -12.210 -0.035 1.00 73.44 382 VAL A N 1
ATOM 2809 C CA . VAL A 1 382 ? 23.395 -13.417 -0.730 1.00 73.44 382 VAL A CA 1
ATOM 2810 C C . VAL A 1 382 ? 23.051 -14.494 0.289 1.00 73.44 382 VAL A C 1
ATOM 2812 O O . VAL A 1 382 ? 23.840 -14.738 1.200 1.00 73.44 382 VAL A O 1
ATOM 2815 N N . GLY A 1 383 ? 21.880 -15.118 0.147 1.00 63.28 383 GLY A N 1
ATOM 2816 C CA . GLY A 1 383 ? 21.432 -16.201 1.025 1.00 63.28 383 GLY A CA 1
ATOM 2817 C C . GLY A 1 383 ? 22.357 -17.405 1.044 1.00 63.28 383 GLY A C 1
ATOM 2818 O O . GLY A 1 383 ? 22.936 -17.789 0.030 1.00 63.28 383 GLY A O 1
ATOM 2819 N N . THR A 1 384 ? 22.480 -18.010 2.221 1.00 61.12 384 THR A N 1
ATOM 2820 C CA . THR A 1 384 ? 23.235 -19.242 2.428 1.00 61.12 384 THR A CA 1
ATOM 2821 C C . THR A 1 384 ? 22.368 -20.453 2.073 1.00 61.12 384 THR A C 1
ATOM 2823 O O . THR A 1 384 ? 21.550 -20.862 2.882 1.00 61.12 384 THR A O 1
ATOM 2826 N N . GLY A 1 385 ? 22.574 -21.006 0.872 1.00 53.50 385 GLY A N 1
ATOM 2827 C CA . GLY A 1 385 ? 22.413 -22.422 0.490 1.00 53.50 385 GLY A CA 1
ATOM 2828 C C . GLY A 1 385 ? 21.077 -23.174 0.681 1.00 53.50 385 GLY A C 1
ATOM 2829 O O . GLY A 1 385 ? 20.555 -23.309 1.778 1.00 53.50 385 GLY A O 1
ATOM 2830 N N . GLY A 1 386 ? 20.658 -23.847 -0.399 1.00 39.25 386 GLY A N 1
ATOM 2831 C CA . GLY A 1 386 ? 19.971 -25.147 -0.426 1.00 39.25 386 GLY A CA 1
ATOM 2832 C C . GLY A 1 386 ? 20.445 -25.903 -1.683 1.00 39.25 386 GLY A C 1
ATOM 2833 O O . GLY A 1 386 ? 20.632 -25.282 -2.727 1.00 39.25 386 GLY A O 1
ATOM 2834 N N . ALA A 1 387 ? 20.767 -27.195 -1.584 1.00 41.38 387 ALA A N 1
ATOM 2835 C CA . ALA A 1 387 ? 21.468 -27.949 -2.631 1.00 41.38 387 ALA A CA 1
ATOM 2836 C C . ALA A 1 387 ? 20.610 -28.182 -3.896 1.00 41.38 387 ALA A C 1
ATOM 2838 O O . ALA A 1 387 ? 19.743 -29.045 -3.871 1.00 41.38 387 ALA A O 1
ATOM 2839 N N . ALA A 1 388 ? 20.864 -27.430 -4.978 1.00 36.22 388 ALA A N 1
ATOM 2840 C CA . ALA A 1 388 ? 20.924 -27.900 -6.382 1.00 36.22 388 ALA A CA 1
ATOM 2841 C C . ALA A 1 388 ? 20.944 -26.752 -7.409 1.00 36.22 388 ALA A C 1
ATOM 2843 O O . ALA A 1 388 ? 21.516 -26.939 -8.474 1.00 36.22 388 ALA A O 1
ATOM 2844 N N . ASP A 1 389 ? 20.436 -25.561 -7.085 1.00 39.50 389 ASP A N 1
ATOM 2845 C CA . ASP A 1 389 ? 20.699 -24.348 -7.869 1.00 39.50 389 ASP A CA 1
ATOM 2846 C C . ASP A 1 389 ? 21.397 -23.345 -6.963 1.00 39.50 389 ASP A C 1
ATOM 2848 O O . ASP A 1 389 ? 20.796 -22.473 -6.330 1.00 39.50 389 ASP A O 1
ATOM 2852 N N . ALA A 1 390 ? 22.714 -23.523 -6.851 1.00 35.88 390 ALA A N 1
ATOM 2853 C CA . ALA A 1 390 ? 23.573 -22.502 -6.296 1.00 35.88 390 ALA A CA 1
ATOM 2854 C C . ALA A 1 390 ? 23.256 -21.187 -7.019 1.00 35.88 390 ALA A C 1
ATOM 2856 O O . ALA A 1 390 ? 23.573 -21.013 -8.197 1.00 35.88 390 ALA A O 1
ATOM 2857 N N . ILE A 1 391 ? 22.711 -20.219 -6.276 1.00 43.47 391 ILE A N 1
ATOM 2858 C CA . ILE A 1 391 ? 23.129 -18.838 -6.477 1.00 43.47 391 ILE A CA 1
ATOM 2859 C C . ILE A 1 391 ? 24.642 -18.933 -6.550 1.00 43.47 391 ILE A C 1
ATOM 2861 O O . ILE A 1 391 ? 25.272 -19.311 -5.560 1.00 43.47 391 ILE A O 1
ATOM 2865 N N . SER A 1 392 ? 25.198 -18.727 -7.740 1.00 37.28 392 SER A N 1
ATOM 2866 C CA . SER A 1 392 ? 26.634 -18.788 -7.922 1.00 37.28 392 SER A CA 1
ATOM 2867 C C . SER A 1 392 ? 27.257 -17.905 -6.852 1.00 37.28 392 SER A C 1
ATOM 2869 O O . SER A 1 392 ? 27.081 -16.686 -6.847 1.00 37.28 392 SER A O 1
ATOM 2871 N N . THR A 1 393 ? 27.946 -18.541 -5.911 1.00 35.69 393 THR A N 1
ATOM 2872 C CA . THR A 1 393 ? 28.727 -17.873 -4.871 1.00 35.69 393 THR A CA 1
ATOM 2873 C C . THR A 1 393 ? 29.895 -17.111 -5.490 1.00 35.69 393 THR A C 1
ATOM 2875 O O . THR A 1 393 ? 30.525 -16.296 -4.824 1.00 35.69 393 THR A O 1
ATOM 2878 N N . THR A 1 394 ? 30.146 -17.304 -6.789 1.00 36.50 394 THR A N 1
ATOM 2879 C CA . THR A 1 394 ? 30.819 -16.326 -7.634 1.00 36.50 394 THR A CA 1
ATOM 2880 C C . THR A 1 394 ? 29.824 -15.205 -7.969 1.00 36.50 394 THR A C 1
ATOM 2882 O O . THR A 1 394 ? 28.889 -15.464 -8.739 1.00 36.50 394 THR A O 1
ATOM 2885 N N . PRO A 1 395 ? 29.988 -13.972 -7.446 1.00 37.84 395 PRO A N 1
ATOM 2886 C CA . PRO A 1 395 ? 29.259 -12.805 -7.935 1.00 37.84 395 PRO A CA 1
ATOM 2887 C C . PRO A 1 395 ? 29.587 -12.609 -9.421 1.00 37.84 395 PRO A C 1
ATOM 2889 O O . PRO A 1 395 ? 30.554 -11.941 -9.775 1.00 37.84 395 PRO A O 1
ATOM 2892 N N . GLY A 1 396 ? 28.838 -13.281 -10.300 1.00 37.09 396 GLY A N 1
ATOM 2893 C CA . GLY A 1 396 ? 29.012 -13.111 -11.733 1.00 37.09 396 GLY A CA 1
ATOM 2894 C C . GLY A 1 396 ? 28.270 -14.001 -12.718 1.00 37.09 396 GLY A C 1
ATOM 2895 O O . GLY A 1 396 ? 28.388 -13.731 -13.906 1.00 37.09 396 GLY A O 1
ATOM 2896 N N . THR A 1 397 ? 27.462 -14.980 -12.305 1.00 36.09 397 THR A N 1
ATOM 2897 C CA . THR A 1 397 ? 26.710 -15.805 -13.285 1.00 36.09 397 THR A CA 1
ATOM 2898 C C . THR A 1 397 ? 25.204 -15.886 -13.049 1.00 36.09 397 THR A C 1
ATOM 2900 O O . THR A 1 397 ? 24.491 -16.370 -13.924 1.00 36.09 397 THR A O 1
ATOM 2903 N N . ALA A 1 398 ? 24.670 -15.327 -11.953 1.00 41.03 398 ALA A N 1
ATOM 2904 C CA . ALA A 1 398 ? 23.235 -15.054 -11.867 1.00 41.03 398 ALA A CA 1
ATOM 2905 C C . ALA A 1 398 ? 22.877 -13.997 -12.927 1.00 41.03 398 ALA A C 1
ATOM 2907 O O . ALA A 1 398 ? 23.213 -12.814 -12.793 1.00 41.03 398 ALA A O 1
ATOM 2908 N N . ILE A 1 399 ? 22.261 -14.465 -14.013 1.00 43.09 399 ILE A N 1
ATOM 2909 C CA . ILE A 1 399 ? 21.950 -13.690 -15.212 1.00 43.09 399 ILE A CA 1
ATOM 2910 C C . ILE A 1 399 ? 21.114 -12.471 -14.802 1.00 43.09 399 ILE A C 1
ATOM 2912 O O . ILE A 1 399 ? 20.052 -12.572 -14.180 1.00 43.09 399 ILE A O 1
ATOM 2916 N N . ASN A 1 400 ? 21.632 -11.286 -15.109 1.00 43.31 400 ASN A N 1
ATOM 2917 C CA . ASN A 1 400 ? 20.900 -10.043 -14.928 1.00 43.31 400 ASN A CA 1
ATOM 2918 C C . ASN A 1 400 ? 19.786 -9.968 -15.975 1.00 43.31 400 ASN A C 1
ATOM 2920 O O . ASN A 1 400 ? 20.031 -10.241 -17.144 1.00 43.31 400 ASN A O 1
ATOM 2924 N N . GLY A 1 401 ? 18.573 -9.606 -15.550 1.00 50.41 401 GLY A N 1
ATOM 2925 C CA . GLY A 1 401 ? 17.383 -9.718 -16.396 1.00 50.41 401 GLY A CA 1
ATOM 2926 C C . GLY A 1 401 ? 16.706 -11.090 -16.308 1.00 50.41 401 GLY A C 1
ATOM 2927 O O . GLY A 1 401 ? 16.159 -11.571 -17.283 1.00 50.41 401 GLY A O 1
ATOM 2928 N N . THR A 1 402 ? 16.728 -11.764 -15.159 1.00 54.53 402 THR A N 1
ATOM 2929 C CA . THR A 1 402 ? 15.955 -13.011 -14.971 1.00 54.53 402 THR A CA 1
ATOM 2930 C C . THR A 1 402 ? 14.515 -12.768 -14.518 1.00 54.53 402 THR A C 1
ATOM 2932 O O . THR A 1 402 ? 13.755 -13.718 -14.351 1.00 54.53 402 THR A O 1
ATOM 2935 N N . GLY A 1 403 ? 14.115 -11.507 -14.297 1.00 61.78 403 GLY A N 1
ATOM 2936 C CA . GLY A 1 403 ? 12.782 -11.188 -13.775 1.00 61.78 403 GLY A CA 1
ATOM 2937 C C . GLY A 1 403 ? 12.525 -11.777 -12.383 1.00 61.78 403 GLY A C 1
ATOM 2938 O O . GLY A 1 403 ? 11.381 -12.040 -12.027 1.00 61.78 403 GLY A O 1
ATOM 2939 N N . LEU A 1 404 ? 13.592 -12.027 -11.620 1.00 82.25 404 LEU A N 1
ATOM 2940 C CA . LEU A 1 404 ? 13.540 -12.516 -10.248 1.00 82.25 404 LEU A CA 1
ATOM 2941 C C . LEU A 1 404 ? 13.706 -11.355 -9.261 1.00 82.25 404 LEU A C 1
ATOM 2943 O O . LEU A 1 404 ? 14.425 -10.385 -9.521 1.00 82.25 404 LEU A O 1
ATOM 2947 N N . PHE A 1 405 ? 13.050 -11.477 -8.114 1.00 89.31 405 PHE A N 1
ATOM 2948 C CA . PHE A 1 405 ? 13.045 -10.519 -7.023 1.00 89.31 405 PHE A CA 1
ATOM 2949 C C . PHE A 1 405 ? 14.291 -10.650 -6.153 1.00 89.31 405 PHE A C 1
ATOM 2951 O O . PHE A 1 405 ? 14.563 -11.709 -5.583 1.00 89.31 405 PHE A O 1
ATOM 2958 N N . THR A 1 406 ? 14.986 -9.527 -5.990 1.00 88.56 406 THR A N 1
ATOM 2959 C CA . THR A 1 406 ? 15.717 -9.216 -4.761 1.00 88.56 406 THR A CA 1
ATOM 2960 C C . THR A 1 406 ? 14.698 -8.855 -3.688 1.00 88.56 406 THR A C 1
ATOM 2962 O O . THR A 1 406 ? 13.719 -8.165 -3.978 1.00 88.56 406 THR A O 1
ATOM 2965 N N . VAL A 1 407 ? 14.907 -9.279 -2.445 1.00 89.38 407 VAL A N 1
ATOM 2966 C CA . VAL A 1 407 ? 13.934 -9.037 -1.371 1.00 89.38 407 VAL A CA 1
ATOM 2967 C C . VAL A 1 407 ? 14.479 -8.133 -0.274 1.00 89.38 407 VAL A C 1
ATOM 2969 O O . VAL A 1 407 ? 15.667 -8.145 0.034 1.00 89.38 407 VAL A O 1
ATOM 2972 N N . ALA A 1 408 ? 13.599 -7.340 0.329 1.00 86.12 408 ALA A N 1
ATOM 2973 C CA . ALA A 1 408 ? 13.916 -6.466 1.452 1.00 86.12 408 ALA A CA 1
ATOM 2974 C C . ALA A 1 408 ? 12.810 -6.522 2.517 1.00 86.12 408 ALA A C 1
ATOM 2976 O O . ALA A 1 408 ? 11.645 -6.796 2.218 1.00 86.12 408 ALA A O 1
ATOM 2977 N N . ALA A 1 409 ? 13.178 -6.293 3.775 1.00 82.94 409 ALA A N 1
ATOM 2978 C CA . ALA A 1 409 ? 12.262 -6.336 4.912 1.00 82.94 409 ALA A CA 1
ATOM 2979 C C . ALA A 1 409 ? 11.560 -4.987 5.132 1.00 82.94 409 ALA A C 1
ATOM 2981 O O . ALA A 1 409 ? 12.209 -4.031 5.538 1.00 82.94 409 ALA A O 1
ATOM 2982 N N . GLY A 1 410 ? 10.243 -4.913 4.942 1.00 81.50 410 GLY A N 1
ATOM 2983 C CA . GLY A 1 410 ? 9.476 -3.677 5.144 1.00 81.50 410 GLY A CA 1
ATOM 2984 C C . GLY A 1 410 ? 9.586 -2.663 3.994 1.00 81.50 410 GLY A C 1
ATOM 2985 O O . GLY A 1 410 ? 10.461 -2.760 3.134 1.00 81.50 410 GLY A O 1
ATOM 2986 N N . SER A 1 411 ? 8.668 -1.691 3.964 1.00 83.88 411 SER A N 1
ATOM 2987 C CA . SER A 1 411 ? 8.559 -0.713 2.868 1.00 83.88 411 SER A CA 1
ATOM 2988 C C . SER A 1 411 ? 9.808 0.163 2.736 1.00 83.88 411 SER A C 1
ATOM 2990 O O . SER A 1 411 ? 10.389 0.205 1.657 1.00 83.88 411 SER A O 1
ATOM 2992 N N . GLY A 1 412 ? 10.298 0.767 3.824 1.00 81.38 412 GLY A N 1
ATOM 2993 C CA . GLY A 1 412 ? 11.500 1.617 3.773 1.00 81.38 412 GLY A CA 1
ATOM 2994 C C . GLY A 1 412 ? 12.723 0.918 3.160 1.00 81.38 412 GLY A C 1
ATOM 2995 O O . GLY A 1 412 ? 13.377 1.469 2.281 1.00 81.38 412 GLY A O 1
ATOM 2996 N N . ASN A 1 413 ? 12.966 -0.349 3.505 1.00 82.94 413 ASN A N 1
ATOM 2997 C CA . ASN A 1 413 ? 14.085 -1.095 2.924 1.00 82.94 413 ASN A CA 1
ATOM 2998 C C . ASN A 1 413 ? 13.842 -1.479 1.454 1.00 82.94 413 ASN A C 1
ATOM 3000 O O . ASN A 1 413 ? 14.798 -1.583 0.694 1.00 82.94 413 ASN A O 1
ATOM 3004 N N . VAL A 1 414 ? 12.590 -1.684 1.021 1.00 87.50 414 VAL A N 1
ATOM 3005 C CA . VAL A 1 414 ? 12.278 -1.840 -0.413 1.00 87.50 414 VAL A CA 1
ATOM 3006 C C . VAL A 1 414 ? 12.574 -0.545 -1.166 1.00 87.50 414 VAL A C 1
ATOM 3008 O O . VAL A 1 414 ? 13.203 -0.599 -2.222 1.00 87.50 414 VAL A O 1
ATOM 3011 N N . ARG A 1 415 ? 12.180 0.613 -0.618 1.00 88.50 415 ARG A N 1
ATOM 3012 C CA . ARG A 1 415 ? 12.504 1.927 -1.192 1.00 88.50 415 ARG A CA 1
ATOM 3013 C C . ARG A 1 415 ? 14.016 2.069 -1.361 1.00 88.50 415 ARG A C 1
ATOM 3015 O O . ARG A 1 415 ? 14.489 2.343 -2.462 1.00 88.50 415 ARG A O 1
ATOM 3022 N N . ASP A 1 416 ? 14.770 1.820 -0.297 1.00 85.12 416 ASP A N 1
ATOM 3023 C CA . ASP A 1 416 ? 16.222 2.000 -0.299 1.00 85.12 416 ASP A CA 1
ATOM 3024 C C . ASP A 1 416 ? 16.918 0.985 -1.219 1.00 85.12 416 ASP A C 1
ATOM 3026 O O . ASP A 1 416 ? 17.842 1.345 -1.951 1.00 85.12 416 ASP A O 1
ATOM 3030 N N . ALA A 1 417 ? 16.409 -0.248 -1.309 1.00 86.69 417 ALA A N 1
ATOM 3031 C CA . ALA A 1 417 ? 16.885 -1.251 -2.258 1.00 86.69 417 ALA A CA 1
ATOM 3032 C C . ALA A 1 417 ? 16.684 -0.827 -3.725 1.00 86.69 417 ALA A C 1
ATOM 3034 O O . ALA A 1 417 ? 17.573 -1.067 -4.552 1.00 86.69 417 ALA A O 1
ATOM 3035 N N . ILE A 1 418 ? 15.546 -0.203 -4.061 1.00 91.12 418 ILE A N 1
ATOM 3036 C CA . ILE A 1 418 ? 15.275 0.336 -5.406 1.00 91.12 418 ILE A CA 1
ATOM 3037 C C . ILE A 1 418 ? 16.176 1.548 -5.684 1.00 91.12 418 ILE A C 1
ATOM 3039 O O . ILE A 1 418 ? 16.758 1.644 -6.766 1.00 91.12 418 ILE A O 1
ATOM 3043 N N . ALA A 1 419 ? 16.311 2.459 -4.717 1.00 87.25 419 ALA A N 1
ATOM 3044 C CA . ALA A 1 419 ? 17.066 3.703 -4.871 1.00 87.25 419 ALA A CA 1
ATOM 3045 C C . ALA A 1 419 ? 18.581 3.470 -4.979 1.00 87.25 419 ALA A C 1
ATOM 3047 O O . ALA A 1 419 ? 19.268 4.163 -5.730 1.00 87.25 419 ALA A O 1
ATOM 3048 N N . THR A 1 420 ? 19.104 2.484 -4.251 1.00 84.06 420 THR A N 1
ATOM 3049 C CA . THR A 1 420 ? 20.538 2.195 -4.184 1.00 84.06 420 THR A CA 1
ATOM 3050 C C . THR A 1 420 ? 21.090 1.777 -5.546 1.00 84.06 420 THR A C 1
ATOM 3052 O O . THR A 1 420 ? 20.712 0.742 -6.088 1.00 84.06 420 THR A O 1
ATOM 3055 N N . ILE A 1 421 ? 22.049 2.538 -6.077 1.00 73.50 421 ILE A N 1
ATOM 3056 C CA . ILE A 1 421 ? 22.720 2.236 -7.356 1.00 73.50 421 ILE A CA 1
ATOM 3057 C C . ILE A 1 421 ? 23.734 1.086 -7.205 1.00 73.50 421 ILE A C 1
ATOM 3059 O O . ILE A 1 421 ? 24.040 0.383 -8.169 1.00 73.50 421 ILE A O 1
ATOM 3063 N N . SER A 1 422 ? 24.225 0.842 -5.988 1.00 65.44 422 SER A N 1
ATOM 3064 C CA . SER A 1 422 ? 25.131 -0.262 -5.669 1.00 65.44 422 SER A CA 1
ATOM 3065 C C . SER A 1 422 ? 24.432 -1.605 -5.894 1.00 65.44 422 SER A C 1
ATOM 3067 O O . SER A 1 422 ? 23.468 -1.942 -5.213 1.00 65.44 422 SER A O 1
ATOM 3069 N N . VAL A 1 423 ? 24.904 -2.397 -6.851 1.00 57.44 423 VAL A N 1
ATOM 3070 C CA . VAL A 1 423 ? 24.529 -3.811 -6.998 1.00 57.44 423 VAL A CA 1
ATOM 3071 C C . VAL A 1 423 ? 25.754 -4.661 -6.655 1.00 57.44 423 VAL A C 1
ATOM 3073 O O . VAL A 1 423 ? 26.845 -4.307 -7.101 1.00 57.44 423 VAL A O 1
ATOM 3076 N N . PRO A 1 424 ? 25.616 -5.791 -5.931 1.00 50.62 424 PRO A N 1
ATOM 3077 C CA . PRO A 1 424 ? 26.733 -6.697 -5.623 1.00 50.62 424 PRO A CA 1
ATOM 3078 C C . PRO A 1 424 ? 27.412 -7.324 -6.827 1.00 50.62 424 PRO A C 1
ATOM 3080 O O . PRO A 1 424 ? 28.402 -8.027 -6.665 1.00 50.62 424 PRO A O 1
ATOM 3083 N N . ASN A 1 425 ? 26.835 -7.178 -8.017 1.00 48.41 425 ASN A N 1
ATOM 3084 C CA . ASN A 1 425 ? 27.208 -8.006 -9.141 1.00 48.41 425 ASN A CA 1
ATOM 3085 C C . ASN A 1 425 ? 28.000 -7.188 -10.164 1.00 48.41 425 ASN A C 1
ATOM 3087 O O . ASN A 1 425 ? 27.443 -6.350 -10.875 1.00 48.41 425 ASN A O 1
ATOM 3091 N N . ALA A 1 426 ? 29.307 -7.449 -10.210 1.00 40.91 426 ALA A N 1
ATOM 3092 C CA . ALA A 1 426 ? 30.300 -6.792 -11.057 1.00 40.91 426 ALA A CA 1
ATOM 3093 C C . ALA A 1 426 ? 30.174 -7.132 -12.559 1.00 40.91 426 ALA A C 1
ATOM 3095 O O . ALA A 1 426 ? 30.977 -6.664 -13.363 1.00 40.91 426 ALA A O 1
ATOM 3096 N N . THR A 1 427 ? 29.175 -7.925 -12.956 1.00 40.88 427 THR A N 1
ATOM 3097 C CA . THR A 1 427 ? 29.176 -8.615 -14.263 1.00 40.88 427 THR A CA 1
ATOM 3098 C C . THR A 1 427 ? 28.137 -8.094 -15.259 1.00 40.88 427 THR A C 1
ATOM 3100 O O . THR A 1 427 ? 28.044 -8.611 -16.363 1.00 40.88 427 THR A O 1
ATOM 3103 N N . VAL A 1 428 ? 27.399 -7.020 -14.937 1.00 50.75 428 VAL A N 1
ATOM 3104 C CA . VAL A 1 428 ? 26.729 -6.180 -15.971 1.00 50.75 428 VAL A CA 1
ATOM 3105 C C . VAL A 1 428 ? 27.486 -4.885 -16.205 1.00 50.75 428 VAL A C 1
ATOM 3107 O O . VAL A 1 428 ? 26.902 -3.854 -16.525 1.00 50.75 428 VAL A O 1
ATOM 3110 N N . ASN A 1 429 ? 28.790 -4.919 -15.982 1.00 54.88 429 ASN A N 1
ATOM 3111 C CA . ASN A 1 429 ? 29.645 -3.829 -16.380 1.00 54.88 429 ASN A CA 1
ATOM 3112 C C . ASN A 1 429 ? 29.887 -3.968 -17.882 1.00 54.88 429 ASN A C 1
ATOM 3114 O O . ASN A 1 429 ? 30.751 -4.729 -18.312 1.00 54.88 429 ASN A O 1
ATOM 3118 N N . VAL A 1 430 ? 29.103 -3.256 -18.694 1.00 59.12 430 VAL A N 1
ATOM 3119 C CA . VAL A 1 430 ? 29.497 -3.011 -20.086 1.00 59.12 430 VAL A CA 1
ATOM 3120 C C . VAL A 1 430 ? 30.537 -1.895 -20.031 1.00 59.12 430 VAL A C 1
ATOM 3122 O O . VAL A 1 430 ? 30.212 -0.708 -19.951 1.00 59.12 430 VAL A O 1
ATOM 3125 N N . GLY A 1 431 ? 31.806 -2.286 -19.925 1.00 72.62 431 GLY A N 1
ATOM 3126 C CA . GLY A 1 431 ? 32.890 -1.358 -19.610 1.00 72.62 431 GLY A CA 1
ATOM 3127 C C . GLY A 1 431 ? 32.728 -0.758 -18.208 1.00 72.62 431 GLY A C 1
ATOM 3128 O O . GLY A 1 431 ? 32.734 -1.479 -17.219 1.00 72.62 431 GLY A O 1
ATOM 3129 N N . ALA A 1 432 ? 32.583 0.566 -18.111 1.00 78.19 432 ALA A N 1
ATOM 3130 C CA . ALA A 1 432 ? 32.468 1.288 -16.836 1.00 78.19 432 ALA A CA 1
ATOM 3131 C C . ALA A 1 432 ? 31.016 1.513 -16.354 1.00 78.19 432 ALA A C 1
ATOM 3133 O O . ALA A 1 432 ? 30.806 2.197 -15.348 1.00 78.19 432 ALA A O 1
ATOM 3134 N N . LEU A 1 433 ? 30.012 0.995 -17.074 1.00 80.56 433 LEU A N 1
ATOM 3135 C CA . LEU A 1 433 ? 28.595 1.223 -16.778 1.00 80.56 433 LEU A CA 1
ATOM 3136 C C . LEU A 1 433 ? 28.034 0.223 -15.766 1.00 80.56 433 LEU A C 1
ATOM 3138 O O . LEU A 1 433 ? 27.946 -0.964 -16.046 1.00 80.56 433 LEU A O 1
ATOM 3142 N N . LYS A 1 434 ? 27.544 0.723 -14.633 1.00 82.00 434 LYS A N 1
ATOM 3143 C CA . LYS A 1 434 ? 26.762 -0.013 -13.639 1.00 82.00 434 LYS A CA 1
ATOM 3144 C C . LYS A 1 434 ? 25.278 0.270 -13.837 1.00 82.00 434 LYS A C 1
ATOM 3146 O O . LYS A 1 434 ? 24.807 1.360 -13.524 1.00 82.00 434 LYS A O 1
ATOM 3151 N N . PHE A 1 435 ? 24.516 -0.703 -14.324 1.00 83.19 435 PHE A N 1
ATOM 3152 C CA . PHE A 1 435 ? 23.065 -0.545 -14.468 1.00 83.19 435 PHE A CA 1
ATOM 3153 C C . PHE A 1 435 ? 22.342 -0.546 -13.114 1.00 83.19 435 PHE A C 1
ATOM 3155 O O . PHE A 1 435 ? 22.755 -1.239 -12.186 1.00 83.19 435 PHE A O 1
ATOM 3162 N N . ASN A 1 436 ? 21.216 0.159 -13.038 1.00 80.88 436 ASN A N 1
ATOM 3163 C CA . ASN A 1 436 ? 20.265 0.249 -11.932 1.00 80.88 436 ASN A CA 1
ATOM 3164 C C . ASN A 1 436 ? 18.806 0.264 -12.445 1.00 80.88 436 ASN A C 1
ATOM 3166 O O . ASN A 1 436 ? 17.983 1.061 -12.012 1.00 80.88 436 ASN A O 1
ATOM 3170 N N . GLY A 1 437 ? 18.457 -0.632 -13.374 1.00 85.62 437 GLY A N 1
ATOM 3171 C CA . GLY A 1 437 ? 17.088 -0.780 -13.888 1.00 85.62 437 GLY A CA 1
ATOM 3172 C C . GLY A 1 437 ? 16.098 -1.397 -12.886 1.00 85.62 437 GLY A C 1
ATOM 3173 O O . GLY A 1 437 ? 15.308 -2.261 -13.266 1.00 85.62 437 GLY A O 1
ATOM 3174 N N . LYS A 1 438 ? 16.175 -1.020 -11.604 1.00 90.94 438 LYS A N 1
ATOM 3175 C CA . LYS A 1 438 ? 15.361 -1.583 -10.527 1.00 90.94 438 LYS A CA 1
ATOM 3176 C C . LYS A 1 438 ? 13.937 -1.036 -10.548 1.00 90.94 438 LYS A C 1
ATOM 3178 O O . LYS A 1 438 ? 13.720 0.169 -10.677 1.00 90.94 438 LYS A O 1
ATOM 3183 N N . ILE A 1 439 ? 12.987 -1.941 -10.356 1.00 95.44 439 ILE A N 1
ATOM 3184 C CA . ILE A 1 439 ? 11.556 -1.680 -10.217 1.00 95.44 439 ILE A CA 1
ATOM 3185 C C . ILE A 1 439 ? 11.002 -2.586 -9.119 1.00 95.44 439 ILE A C 1
ATOM 3187 O O . ILE A 1 439 ? 11.427 -3.729 -8.969 1.00 95.44 439 ILE A O 1
ATOM 3191 N N . GLY A 1 440 ? 10.054 -2.093 -8.339 1.00 96.38 440 GLY A N 1
ATOM 3192 C CA . GLY A 1 440 ? 9.407 -2.870 -7.292 1.00 96.38 440 GLY A CA 1
ATOM 3193 C C . GLY A 1 440 ? 7.998 -2.382 -7.016 1.00 96.38 440 GLY A C 1
ATOM 3194 O O . GLY A 1 440 ? 7.456 -1.555 -7.749 1.00 96.38 440 GLY A O 1
ATOM 3195 N N . TYR A 1 441 ? 7.409 -2.910 -5.951 1.00 97.62 441 TYR A N 1
ATOM 3196 C CA . TYR A 1 441 ? 6.091 -2.512 -5.474 1.00 97.62 441 TYR A CA 1
ATOM 3197 C C . TYR A 1 441 ? 6.187 -2.042 -4.020 1.00 97.62 441 TYR A C 1
ATOM 3199 O O . TYR A 1 441 ? 6.795 -2.700 -3.172 1.00 97.62 441 TYR A O 1
ATOM 3207 N N . ILE A 1 442 ? 5.614 -0.877 -3.734 1.00 95.50 442 ILE A N 1
ATOM 3208 C CA . ILE A 1 442 ? 5.677 -0.233 -2.419 1.00 95.50 442 ILE A CA 1
ATOM 3209 C C . ILE A 1 442 ? 4.479 0.701 -2.233 1.00 95.50 442 ILE A C 1
ATOM 3211 O O . ILE A 1 442 ? 3.845 1.099 -3.203 1.00 95.50 442 ILE A O 1
ATOM 3215 N N . SER A 1 443 ? 4.124 1.048 -1.002 1.00 92.88 443 SER A N 1
ATOM 3216 C CA . SER A 1 443 ? 3.078 2.039 -0.740 1.00 92.88 443 SER A CA 1
ATOM 3217 C C . SER A 1 443 ? 3.425 3.418 -1.319 1.00 92.88 443 SER A C 1
ATOM 3219 O O . SER A 1 443 ? 4.592 3.800 -1.419 1.00 92.88 443 SER A O 1
ATOM 3221 N N . ALA A 1 444 ? 2.399 4.175 -1.719 1.00 91.00 444 ALA A N 1
ATOM 3222 C CA . ALA A 1 444 ? 2.576 5.484 -2.352 1.00 91.00 444 ALA A CA 1
ATOM 3223 C C . ALA A 1 444 ? 3.212 6.561 -1.449 1.00 91.00 444 ALA A C 1
ATOM 3225 O O . ALA A 1 444 ? 3.720 7.556 -1.960 1.00 91.00 444 ALA A O 1
ATOM 3226 N N . ASP A 1 445 ? 3.254 6.354 -0.132 1.00 84.81 445 ASP A N 1
ATOM 3227 C CA . ASP A 1 445 ? 3.951 7.240 0.809 1.00 84.81 445 ASP A CA 1
ATOM 3228 C C . ASP A 1 445 ? 5.487 7.163 0.688 1.00 84.81 445 ASP A C 1
ATOM 3230 O O . ASP A 1 445 ? 6.190 8.068 1.132 1.00 84.81 445 ASP A O 1
ATOM 3234 N N . ASN A 1 446 ? 6.013 6.124 0.028 1.00 86.75 446 ASN A N 1
ATOM 3235 C CA . ASN A 1 446 ? 7.445 5.884 -0.174 1.00 86.75 446 ASN A CA 1
ATOM 3236 C C . ASN A 1 446 ? 7.973 6.331 -1.556 1.00 86.75 446 ASN A C 1
ATOM 3238 O O . ASN A 1 446 ? 9.116 6.039 -1.914 1.00 86.75 446 ASN A O 1
ATOM 3242 N N . VAL A 1 447 ? 7.164 7.048 -2.335 1.00 90.06 447 VAL A N 1
ATOM 3243 C CA . VAL A 1 447 ? 7.513 7.579 -3.665 1.00 90.06 447 VAL A CA 1
ATOM 3244 C C . VAL A 1 447 ? 7.198 9.069 -3.748 1.00 90.06 447 VAL A C 1
ATOM 3246 O O . VAL A 1 447 ? 6.429 9.600 -2.946 1.00 90.06 447 VAL A O 1
ATOM 3249 N N . LEU A 1 448 ? 7.785 9.774 -4.716 1.00 86.56 448 LEU A N 1
ATOM 3250 C CA . LEU A 1 448 ? 7.452 11.180 -4.940 1.00 86.56 448 LEU A CA 1
ATOM 3251 C C . LEU A 1 448 ? 5.961 11.335 -5.323 1.00 86.56 448 LEU A C 1
ATOM 3253 O O . LEU A 1 448 ? 5.444 10.528 -6.101 1.00 86.56 448 LEU A O 1
ATOM 3257 N N . PRO A 1 449 ? 5.267 12.365 -4.796 1.00 80.50 449 PRO A N 1
ATOM 3258 C CA . PRO A 1 449 ? 5.822 13.510 -4.069 1.00 80.50 449 PRO A CA 1
ATOM 3259 C C . PRO A 1 449 ? 5.856 13.316 -2.541 1.00 80.50 449 PRO A C 1
ATOM 3261 O O . PRO A 1 449 ? 6.357 14.196 -1.842 1.00 80.50 449 PRO A O 1
ATOM 3264 N N . ALA A 1 450 ? 5.298 12.211 -2.039 1.00 75.00 450 ALA A N 1
ATOM 3265 C CA . ALA A 1 450 ? 5.085 11.948 -0.620 1.00 75.00 450 ALA A CA 1
ATOM 3266 C C . ALA A 1 450 ? 6.397 11.700 0.133 1.00 75.00 450 ALA A C 1
ATOM 3268 O O . ALA A 1 450 ? 6.624 12.268 1.205 1.00 75.00 450 ALA A O 1
ATOM 3269 N N . ALA A 1 451 ? 7.276 10.884 -0.451 1.00 68.88 451 ALA A N 1
ATOM 3270 C CA . ALA A 1 451 ? 8.577 10.592 0.120 1.00 68.88 451 ALA A CA 1
ATOM 3271 C C . ALA A 1 451 ? 9.537 11.766 -0.076 1.00 68.88 451 ALA A C 1
ATOM 3273 O O . ALA A 1 451 ? 9.797 12.211 -1.191 1.00 68.88 451 ALA A O 1
ATOM 3274 N N . THR A 1 452 ? 10.122 12.235 1.021 1.00 58.25 452 THR A N 1
ATOM 3275 C CA . THR A 1 452 ? 11.203 13.231 1.011 1.00 58.25 452 THR A CA 1
ATOM 3276 C C . THR A 1 452 ? 12.580 12.594 0.807 1.00 58.25 452 THR A C 1
ATOM 3278 O O . THR A 1 452 ? 13.553 13.295 0.545 1.00 58.25 452 THR A O 1
ATOM 3281 N N . THR A 1 453 ? 12.668 11.263 0.898 1.00 54.72 453 THR A N 1
ATOM 3282 C CA . THR A 1 453 ? 13.909 10.484 0.824 1.00 54.72 453 THR A CA 1
ATOM 3283 C C . THR A 1 453 ? 13.853 9.459 -0.311 1.00 54.72 453 THR A C 1
ATOM 3285 O O . THR A 1 453 ? 12.794 8.944 -0.662 1.00 54.72 453 THR A O 1
ATOM 3288 N N . GLY A 1 454 ? 15.000 9.186 -0.938 1.00 60.44 454 GLY A N 1
ATOM 3289 C CA . GLY A 1 454 ? 15.151 8.161 -1.981 1.00 60.44 454 GLY A CA 1
ATOM 3290 C C . GLY A 1 454 ? 14.791 8.586 -3.411 1.00 60.44 454 GLY A C 1
ATOM 3291 O O . GLY A 1 454 ? 15.251 7.941 -4.349 1.00 60.44 454 GLY A O 1
ATOM 3292 N N . GLY A 1 455 ? 14.019 9.663 -3.607 1.00 80.12 455 GLY A N 1
ATOM 3293 C CA . GLY A 1 455 ? 13.748 10.237 -4.937 1.00 80.12 455 GLY A CA 1
ATOM 3294 C C . GLY A 1 455 ? 13.088 9.269 -5.929 1.00 80.12 455 GLY A C 1
ATOM 3295 O O . GLY A 1 455 ? 13.258 9.415 -7.139 1.00 80.12 455 GLY A O 1
ATOM 3296 N N . LEU A 1 456 ? 12.379 8.249 -5.430 1.00 91.69 456 LEU A N 1
ATOM 3297 C CA . LEU A 1 456 ? 11.765 7.234 -6.279 1.00 91.69 456 LEU A CA 1
ATOM 3298 C C . LEU A 1 456 ? 10.591 7.799 -7.070 1.00 91.69 456 LEU A C 1
ATOM 3300 O O . LEU A 1 456 ? 9.762 8.553 -6.555 1.00 91.69 456 LEU A O 1
ATOM 3304 N N . HIS A 1 457 ? 10.506 7.369 -8.323 1.00 95.12 457 HIS A N 1
ATOM 3305 C CA . HIS A 1 457 ? 9.420 7.696 -9.229 1.00 95.12 457 HIS A CA 1
ATOM 3306 C C . HIS A 1 457 ? 8.404 6.554 -9.273 1.00 95.12 457 HIS A C 1
ATOM 3308 O O . HIS A 1 457 ? 8.726 5.399 -8.995 1.00 95.12 457 HIS A O 1
ATOM 3314 N N . SER A 1 458 ? 7.172 6.878 -9.656 1.00 95.94 458 SER A N 1
ATOM 3315 C CA . SER A 1 458 ? 6.085 5.916 -9.827 1.00 95.94 458 SER A CA 1
ATOM 3316 C C . SER A 1 458 ? 5.723 5.740 -11.294 1.00 95.94 458 SER A C 1
ATOM 3318 O O . SER A 1 458 ? 5.663 6.708 -12.062 1.00 95.94 458 SER A O 1
ATOM 3320 N N . ALA A 1 459 ? 5.443 4.503 -11.689 1.00 97.25 459 ALA A N 1
ATOM 3321 C CA . ALA A 1 459 ? 4.860 4.216 -12.989 1.00 97.25 459 ALA A CA 1
ATOM 3322 C C . ALA A 1 459 ? 3.354 4.530 -13.000 1.00 97.25 459 ALA A C 1
ATOM 3324 O O . ALA A 1 459 ? 2.622 4.239 -12.047 1.00 97.25 459 ALA A O 1
ATOM 3325 N N . ALA A 1 460 ? 2.889 5.082 -14.119 1.00 97.06 460 ALA A N 1
ATOM 3326 C CA . ALA A 1 460 ? 1.478 5.206 -14.440 1.00 97.06 460 ALA A CA 1
ATOM 3327 C C . ALA A 1 460 ? 0.997 3.887 -15.060 1.00 97.06 460 ALA A C 1
ATOM 3329 O O . ALA A 1 460 ? 1.512 3.458 -16.097 1.00 97.06 460 ALA A O 1
ATOM 3330 N N . LEU A 1 461 ? 0.010 3.241 -14.445 1.00 97.12 461 LEU A N 1
ATOM 3331 C CA . LEU A 1 461 ? -0.478 1.936 -14.892 1.00 97.12 461 LEU A CA 1
ATOM 3332 C C . LEU A 1 461 ? -1.746 2.085 -15.724 1.00 97.12 461 LEU A C 1
ATOM 3334 O O . LEU A 1 461 ? -2.601 2.915 -15.414 1.00 97.12 461 LEU A O 1
ATOM 3338 N N . GLU A 1 462 ? -1.867 1.279 -16.775 1.00 94.19 462 GLU A N 1
ATOM 3339 C CA . GLU A 1 462 ? -3.081 1.215 -17.588 1.00 94.19 462 GLU A CA 1
ATOM 3340 C C . GLU A 1 462 ? -4.282 0.748 -16.758 1.00 94.19 462 GLU A C 1
ATOM 3342 O O . GLU A 1 462 ? -4.217 -0.230 -16.015 1.00 94.19 462 GLU A O 1
ATOM 3347 N N . THR A 1 463 ? -5.395 1.451 -16.926 1.00 89.12 463 THR A N 1
ATOM 3348 C CA . THR A 1 463 ? -6.643 1.257 -16.186 1.00 89.12 463 THR A CA 1
ATOM 3349 C C . THR A 1 463 ? -7.732 0.703 -17.095 1.00 89.12 463 THR A C 1
ATOM 3351 O O . THR A 1 463 ? -7.789 1.017 -18.286 1.00 89.12 463 THR A O 1
ATOM 3354 N N . GLY A 1 464 ? -8.613 -0.124 -16.531 1.00 81.38 464 GLY A N 1
ATOM 3355 C CA . GLY A 1 464 ? -9.712 -0.742 -17.267 1.00 81.38 464 GLY A CA 1
ATOM 3356 C C . GLY A 1 464 ? -9.290 -1.910 -18.170 1.00 81.38 464 GLY A C 1
ATOM 3357 O O . GLY A 1 464 ? -8.362 -2.675 -17.869 1.00 81.38 464 GLY A O 1
ATOM 3358 N N . ALA A 1 465 ? -10.048 -2.103 -19.253 1.00 73.00 465 ALA A N 1
ATOM 3359 C CA . ALA A 1 465 ? -9.790 -3.153 -20.231 1.00 73.00 465 ALA A CA 1
ATOM 3360 C C . ALA A 1 465 ? -8.510 -2.841 -21.014 1.00 73.00 465 ALA A C 1
ATOM 3362 O O . ALA A 1 465 ? -8.353 -1.725 -21.509 1.00 73.00 465 ALA A O 1
ATOM 3363 N N . SER A 1 466 ? -7.627 -3.834 -21.136 1.00 68.38 466 SER A N 1
ATOM 3364 C CA . SER A 1 466 ? -6.397 -3.694 -21.911 1.00 68.38 466 SER A CA 1
ATOM 3365 C C . SER A 1 466 ? -6.709 -3.300 -23.338 1.00 68.38 466 SER A C 1
ATOM 3367 O O . SER A 1 466 ? -7.488 -3.966 -24.025 1.00 68.38 466 SER A O 1
ATOM 3369 N N . VAL A 1 467 ? -6.065 -2.239 -23.802 1.00 62.75 467 VAL A N 1
ATOM 3370 C CA . VAL A 1 467 ? -6.066 -1.926 -25.220 1.00 62.75 467 VAL A CA 1
ATOM 3371 C C . VAL A 1 467 ? -5.074 -2.877 -25.879 1.00 62.75 467 VAL A C 1
ATOM 3373 O O . VAL A 1 467 ? -3.882 -2.852 -25.573 1.00 62.75 467 VAL A O 1
ATOM 3376 N N . ASN A 1 468 ? -5.561 -3.745 -26.768 1.00 59.78 468 ASN A N 1
ATOM 3377 C CA . ASN A 1 468 ? -4.696 -4.612 -27.563 1.00 59.78 468 ASN A CA 1
ATOM 3378 C C . ASN A 1 468 ? -3.828 -3.739 -28.476 1.00 59.78 468 ASN A C 1
ATOM 3380 O O . ASN A 1 468 ? -4.242 -3.339 -29.563 1.00 59.78 468 ASN A O 1
ATOM 3384 N N . LEU A 1 469 ? -2.613 -3.438 -28.024 1.00 59.16 469 LEU A N 1
ATOM 3385 C CA . LEU A 1 469 ? -1.557 -2.892 -28.861 1.00 59.16 469 LEU A CA 1
ATOM 3386 C C . LEU A 1 469 ? -0.999 -4.053 -29.686 1.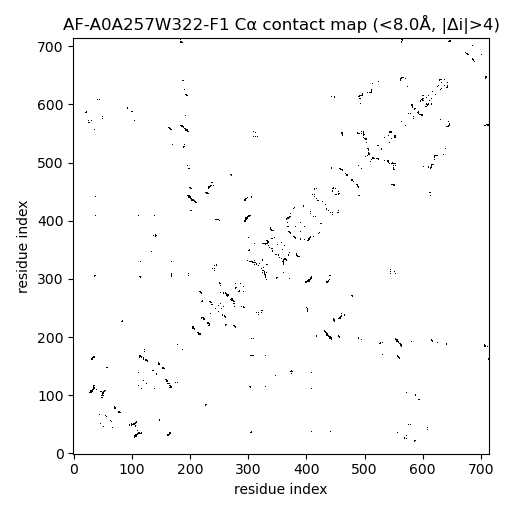00 59.16 469 LEU A C 1
ATOM 3388 O O . LEU A 1 469 ? -0.009 -4.679 -29.317 1.00 59.16 469 LEU A O 1
ATOM 3392 N N . THR A 1 470 ? -1.674 -4.400 -30.780 1.00 55.22 470 THR A N 1
ATOM 3393 C CA . THR A 1 470 ? -1.136 -5.379 -31.728 1.00 55.22 470 THR A CA 1
ATOM 3394 C C . THR A 1 470 ? 0.090 -4.777 -32.401 1.00 55.22 470 THR A C 1
ATOM 3396 O O . THR A 1 470 ? 0.003 -3.687 -32.979 1.00 55.22 470 THR A O 1
ATOM 3399 N N . ALA A 1 471 ? 1.219 -5.482 -32.322 1.00 51.75 471 ALA A N 1
ATOM 3400 C CA . ALA A 1 471 ? 2.377 -5.188 -33.151 1.00 51.75 471 ALA A CA 1
ATOM 3401 C C . ALA A 1 471 ? 1.933 -5.262 -34.618 1.00 51.75 471 ALA A C 1
ATOM 3403 O O . ALA A 1 471 ? 1.413 -6.287 -35.060 1.00 51.75 471 ALA A O 1
ATOM 3404 N N . ASP A 1 472 ? 2.068 -4.164 -35.358 1.00 48.41 472 ASP A N 1
ATOM 3405 C CA . ASP A 1 472 ? 1.863 -4.205 -36.799 1.00 48.41 472 ASP A CA 1
ATOM 3406 C C . ASP A 1 472 ? 3.088 -4.905 -37.405 1.00 48.41 472 ASP A C 1
ATOM 3408 O O . ASP A 1 472 ? 4.198 -4.378 -37.337 1.00 48.41 472 ASP A O 1
ATOM 3412 N N . ALA A 1 473 ? 2.898 -6.099 -37.976 1.00 43.41 473 ALA A N 1
ATOM 3413 C CA . ALA A 1 473 ? 3.970 -6.900 -38.578 1.00 43.41 473 ALA A CA 1
ATOM 3414 C C . ALA A 1 473 ? 4.720 -6.168 -39.711 1.00 43.41 473 ALA A C 1
ATOM 3416 O O . ALA A 1 473 ? 5.782 -6.615 -40.133 1.00 43.41 473 ALA A O 1
ATOM 3417 N N . THR A 1 474 ? 4.194 -5.037 -40.193 1.00 43.56 474 THR A N 1
ATOM 3418 C CA . THR A 1 474 ? 4.825 -4.216 -41.233 1.00 43.56 474 THR A CA 1
ATOM 3419 C C . THR A 1 474 ? 5.729 -3.094 -40.711 1.00 43.56 474 THR A C 1
ATOM 3421 O O . THR A 1 474 ? 6.349 -2.411 -41.524 1.00 43.56 474 THR A O 1
ATOM 3424 N N . PHE A 1 475 ? 5.845 -2.872 -39.394 1.00 41.84 475 PHE A N 1
ATOM 3425 C CA . PHE A 1 475 ? 6.645 -1.762 -38.856 1.00 41.84 475 PHE A CA 1
ATOM 3426 C C . PHE A 1 475 ? 7.493 -2.153 -37.633 1.00 41.84 475 PHE A C 1
ATOM 3428 O O . PHE A 1 475 ? 6.929 -2.527 -36.607 1.00 41.84 475 PHE A O 1
ATOM 3435 N N . PRO A 1 476 ? 8.822 -1.912 -37.646 1.00 42.03 476 PRO A N 1
ATOM 3436 C CA . PRO A 1 476 ? 9.680 -2.081 -36.466 1.00 42.03 476 PRO A CA 1
ATOM 3437 C C . PRO A 1 476 ? 9.352 -1.123 -35.299 1.00 42.03 476 PRO A C 1
ATOM 3439 O O . PRO A 1 476 ? 9.910 -1.264 -34.218 1.00 42.03 476 PRO A O 1
ATOM 3442 N N . THR A 1 477 ? 8.478 -0.124 -35.506 1.00 44.44 477 THR A N 1
ATOM 3443 C CA . THR A 1 477 ? 8.218 0.990 -34.566 1.00 44.44 477 THR A CA 1
ATOM 3444 C C . THR A 1 477 ? 6.747 1.442 -34.488 1.00 44.44 477 THR A C 1
ATOM 3446 O O . THR A 1 477 ? 6.446 2.470 -33.882 1.00 44.44 477 THR A O 1
ATOM 3449 N N . GLY A 1 478 ? 5.802 0.717 -35.101 1.00 45.84 478 GLY A N 1
ATOM 3450 C CA . GLY A 1 478 ? 4.415 1.175 -35.255 1.00 45.84 478 GLY A CA 1
ATOM 3451 C C . GLY A 1 478 ? 3.395 0.323 -34.503 1.00 45.84 478 GLY A C 1
ATOM 3452 O O 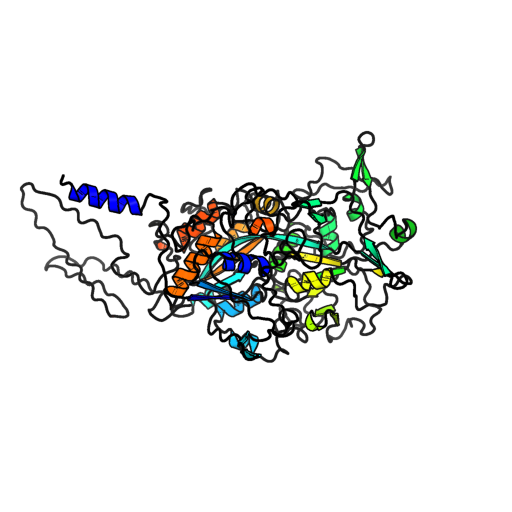. GLY A 1 478 ? 3.026 -0.747 -34.971 1.00 45.84 478 GLY A O 1
ATOM 3453 N N . PHE A 1 479 ? 2.863 0.827 -33.388 1.00 54.47 479 PHE A N 1
ATOM 3454 C CA . PHE A 1 479 ? 1.677 0.251 -32.743 1.00 54.47 479 PHE A CA 1
ATOM 3455 C C . PHE A 1 479 ? 0.411 0.929 -33.273 1.00 54.47 479 PHE A C 1
ATOM 3457 O O . PHE A 1 479 ? 0.338 2.159 -33.327 1.00 54.47 479 PHE A O 1
ATOM 3464 N N . LYS A 1 480 ? -0.610 0.147 -33.640 1.00 53.41 480 LYS A N 1
ATOM 3465 C CA . LYS A 1 480 ? -1.957 0.679 -33.898 1.00 53.41 480 LYS A CA 1
ATOM 3466 C C . LYS A 1 480 ? -2.767 0.623 -32.609 1.00 53.41 480 LYS A C 1
ATOM 3468 O O . LYS A 1 480 ? -2.945 -0.441 -32.027 1.00 53.41 480 LYS A O 1
ATOM 3473 N N . VAL A 1 481 ? -3.286 1.771 -32.181 1.00 55.38 481 VAL A N 1
ATOM 3474 C CA . VAL A 1 481 ? -4.285 1.837 -31.108 1.00 55.38 481 VAL A CA 1
ATOM 3475 C C . VAL A 1 481 ? -5.647 1.583 -31.750 1.00 55.38 481 VAL A C 1
ATOM 3477 O O . VAL A 1 481 ? -6.267 2.502 -32.282 1.00 55.38 481 VAL A O 1
ATOM 3480 N N . ALA A 1 482 ? -6.098 0.331 -31.770 1.00 52.66 482 ALA A N 1
ATOM 3481 C CA . ALA A 1 482 ? -7.466 0.024 -32.170 1.00 52.66 482 ALA A CA 1
ATOM 3482 C C . ALA A 1 482 ? -8.417 0.355 -31.004 1.00 52.66 482 ALA A C 1
ATOM 3484 O O . ALA A 1 482 ? -8.321 -0.238 -29.932 1.00 52.66 482 ALA A O 1
ATOM 3485 N N . GLY A 1 483 ? -9.337 1.305 -31.198 1.00 64.19 483 GLY A N 1
ATOM 3486 C CA . GLY A 1 483 ? -10.374 1.638 -30.214 1.00 64.19 483 GLY A CA 1
ATOM 3487 C C . GLY A 1 483 ? -10.041 2.813 -29.285 1.00 64.19 483 GLY A C 1
ATOM 3488 O O . GLY A 1 483 ? -9.482 3.824 -29.709 1.00 64.19 483 GLY A O 1
ATOM 3489 N N . LYS A 1 484 ? -10.476 2.725 -28.019 1.00 67.75 484 LYS A N 1
ATOM 3490 C CA . LYS A 1 484 ? -10.297 3.796 -27.022 1.00 67.75 484 LYS A CA 1
ATOM 3491 C C . LYS A 1 484 ? -8.822 3.922 -26.631 1.00 67.75 484 LYS A C 1
ATOM 3493 O O . LYS A 1 484 ? -8.136 2.923 -26.450 1.00 67.75 484 LYS A O 1
ATOM 3498 N N . LYS A 1 485 ? -8.346 5.160 -26.470 1.00 74.94 485 LYS A N 1
ATOM 3499 C CA . LYS A 1 485 ? -6.987 5.451 -25.990 1.00 74.94 485 LYS A CA 1
ATOM 3500 C C . LYS A 1 485 ? -6.783 4.826 -24.597 1.00 74.94 485 LYS A C 1
ATOM 3502 O O . LYS A 1 485 ? -7.655 5.031 -23.750 1.00 74.94 485 LYS A O 1
ATOM 3507 N N . PRO A 1 486 ? -5.657 4.131 -24.336 1.00 83.75 486 PRO A N 1
ATOM 3508 C CA . PRO A 1 486 ? -5.366 3.613 -23.003 1.00 83.75 486 PRO A CA 1
ATOM 3509 C C . PRO A 1 486 ? -5.268 4.767 -22.003 1.00 83.75 486 PRO A C 1
ATOM 3511 O O . PRO A 1 486 ? -4.676 5.814 -22.292 1.00 83.75 486 PRO A O 1
ATOM 3514 N N . VAL A 1 487 ? -5.870 4.575 -20.832 1.00 90.56 487 VAL A N 1
ATOM 3515 C CA . VAL A 1 487 ? -5.847 5.541 -19.732 1.00 90.56 487 VAL A CA 1
ATOM 3516 C C . VAL A 1 487 ? -4.854 5.043 -18.699 1.00 90.56 487 VAL A C 1
ATOM 3518 O O . VAL A 1 487 ? -5.005 3.935 -18.193 1.00 90.56 487 VAL A O 1
ATOM 3521 N N . PHE A 1 488 ? -3.855 5.863 -18.388 1.00 94.19 488 PHE A N 1
ATOM 3522 C CA . PHE A 1 488 ? -2.845 5.551 -17.383 1.00 94.19 488 PHE A CA 1
ATOM 3523 C C . PHE A 1 488 ? -3.086 6.389 -16.134 1.00 94.19 488 PHE A C 1
ATOM 3525 O O . PHE A 1 488 ? -3.223 7.609 -16.232 1.00 94.19 488 PHE A O 1
ATOM 3532 N N . SER A 1 489 ? -3.098 5.742 -14.974 1.00 95.56 489 SER A N 1
ATOM 3533 C CA . SER A 1 489 ? -3.278 6.404 -13.684 1.00 95.56 489 SER A CA 1
ATOM 3534 C C . SER A 1 489 ? -2.012 6.311 -12.848 1.00 95.56 489 SER A C 1
ATOM 3536 O O . SER A 1 489 ? -1.373 5.264 -12.780 1.00 95.56 489 SER A O 1
ATOM 3538 N N . MET A 1 490 ? -1.672 7.417 -12.189 1.00 95.69 490 MET A N 1
ATOM 3539 C CA . MET A 1 490 ? -0.636 7.484 -11.154 1.00 95.69 490 MET A CA 1
ATOM 3540 C C . MET A 1 490 ? -1.191 7.002 -9.801 1.00 95.69 490 MET A C 1
ATOM 3542 O O . MET A 1 490 ? -2.402 7.126 -9.588 1.00 95.69 490 MET A O 1
ATOM 3546 N N . PRO A 1 491 ? -0.352 6.509 -8.872 1.00 95.81 491 PRO A N 1
ATOM 3547 C CA . PRO A 1 491 ? -0.769 6.059 -7.538 1.00 95.81 491 PRO A CA 1
ATOM 3548 C C . PRO A 1 491 ? -1.057 7.240 -6.594 1.00 95.81 491 PRO A C 1
ATOM 3550 O O . PRO A 1 491 ? -0.398 7.420 -5.578 1.00 95.81 491 PRO A O 1
ATOM 3553 N N . THR A 1 492 ? -2.023 8.084 -6.949 1.00 93.44 492 THR A N 1
ATOM 3554 C CA . THR A 1 492 ? -2.438 9.241 -6.142 1.00 93.44 492 THR A CA 1
ATOM 3555 C C . THR A 1 492 ? -3.671 8.913 -5.308 1.00 93.44 492 THR A C 1
ATOM 3557 O O . THR A 1 492 ? -4.453 8.027 -5.660 1.00 93.44 492 THR A O 1
ATOM 3560 N N . ALA A 1 493 ? -3.923 9.697 -4.258 1.00 93.00 493 ALA A N 1
ATOM 3561 C CA . ALA A 1 493 ? -5.135 9.573 -3.448 1.00 93.00 493 ALA A CA 1
ATOM 3562 C C . ALA A 1 493 ? -6.422 9.728 -4.282 1.00 93.00 493 ALA A C 1
ATOM 3564 O O . ALA A 1 493 ? -7.400 9.005 -4.085 1.00 93.00 493 ALA A O 1
ATOM 3565 N N . LEU A 1 494 ? -6.425 10.624 -5.273 1.00 93.75 494 LEU A N 1
ATOM 3566 C CA . LEU A 1 494 ? -7.565 10.785 -6.177 1.00 93.75 494 LEU A CA 1
ATOM 3567 C C . LEU A 1 494 ? -7.830 9.503 -6.984 1.00 93.75 494 LEU A C 1
ATOM 3569 O O . LEU A 1 494 ? -8.968 9.036 -7.054 1.00 93.75 494 LEU A O 1
ATOM 3573 N N . ASN A 1 495 ? -6.782 8.902 -7.551 1.00 95.38 495 ASN A N 1
ATOM 3574 C CA . ASN A 1 495 ? -6.910 7.674 -8.333 1.00 95.38 495 ASN A CA 1
ATOM 3575 C C . ASN A 1 495 ? -7.214 6.451 -7.456 1.00 95.38 495 ASN A C 1
ATOM 3577 O O . ASN A 1 495 ? -7.943 5.569 -7.898 1.00 95.38 495 ASN A O 1
ATOM 3581 N N . ALA A 1 496 ? -6.722 6.399 -6.219 1.00 96.00 496 ALA A N 1
ATOM 3582 C CA . ALA A 1 496 ? -7.079 5.360 -5.255 1.00 96.00 496 ALA A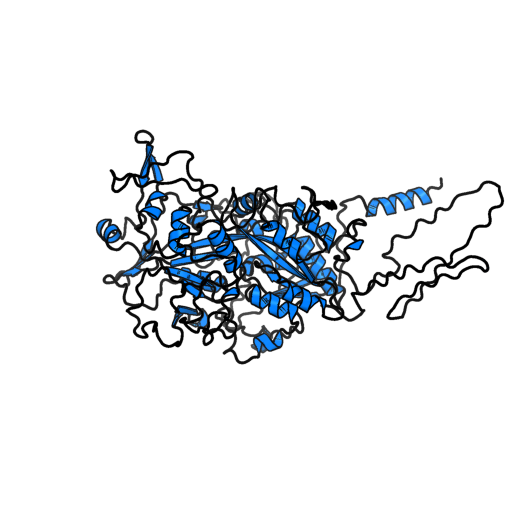 CA 1
ATOM 3583 C C . ALA A 1 496 ? -8.555 5.472 -4.820 1.00 96.00 496 ALA A C 1
ATOM 3585 O O . ALA A 1 496 ? -9.268 4.473 -4.752 1.00 96.00 496 ALA A O 1
ATOM 3586 N N . THR A 1 497 ? -9.056 6.696 -4.624 1.00 95.75 497 THR A N 1
ATOM 3587 C CA . THR A 1 497 ? -10.484 6.957 -4.361 1.00 95.75 497 THR A CA 1
ATOM 3588 C C . THR A 1 497 ? -11.352 6.518 -5.541 1.00 95.75 497 THR A C 1
ATOM 3590 O O . THR A 1 497 ? -12.395 5.893 -5.351 1.00 95.75 497 THR A O 1
ATOM 3593 N N . ALA A 1 498 ? -10.917 6.814 -6.770 1.00 95.19 498 ALA A N 1
ATOM 3594 C CA . ALA A 1 498 ? -11.608 6.376 -7.978 1.00 95.19 498 ALA A CA 1
ATOM 3595 C C . ALA A 1 498 ? -11.627 4.843 -8.116 1.00 95.19 498 ALA A C 1
ATOM 3597 O O . ALA A 1 498 ? -12.650 4.299 -8.526 1.00 95.19 498 ALA A O 1
ATOM 3598 N N . ALA A 1 499 ? -10.541 4.164 -7.727 1.00 94.94 499 ALA A N 1
ATOM 3599 C CA . ALA A 1 499 ? -10.444 2.705 -7.724 1.00 94.94 499 ALA A CA 1
ATOM 3600 C C . ALA A 1 499 ? -11.365 2.042 -6.698 1.00 94.94 499 ALA A C 1
ATOM 3602 O O . ALA A 1 499 ? -11.999 1.036 -7.006 1.00 94.94 499 ALA A O 1
ATOM 3603 N N . PHE A 1 500 ? -11.491 2.627 -5.504 1.00 94.88 500 PHE A N 1
ATOM 3604 C CA . PHE A 1 500 ? -12.463 2.174 -4.508 1.00 94.88 500 PHE A CA 1
ATOM 3605 C C . PHE A 1 500 ? -13.906 2.309 -5.015 1.00 94.88 500 PHE A C 1
ATOM 3607 O O . PHE A 1 500 ? -14.761 1.467 -4.745 1.00 94.88 500 PHE A O 1
ATOM 3614 N N . GLY A 1 501 ? -14.181 3.361 -5.786 1.00 90.19 501 GLY A N 1
ATOM 3615 C CA . GLY A 1 501 ? -15.472 3.559 -6.428 1.00 90.19 501 GLY A CA 1
ATOM 3616 C C . GLY A 1 501 ? -16.603 3.872 -5.444 1.00 90.19 501 GLY A C 1
ATOM 3617 O O . GLY A 1 501 ? -16.402 4.180 -4.269 1.00 90.19 501 GLY A O 1
ATOM 3618 N N . LYS A 1 502 ? -17.836 3.852 -5.960 1.00 87.56 502 LYS A N 1
ATOM 3619 C CA . LYS A 1 502 ? -19.064 4.141 -5.189 1.00 87.56 502 LYS A CA 1
ATOM 3620 C C . LYS A 1 502 ? -19.917 2.899 -4.921 1.00 87.56 502 LYS A C 1
ATOM 3622 O O . LYS A 1 502 ? -20.895 2.980 -4.186 1.00 87.56 502 LYS A O 1
ATOM 3627 N N . THR A 1 503 ? -19.583 1.788 -5.569 1.00 87.50 503 THR A N 1
ATOM 3628 C CA . THR A 1 503 ? -20.353 0.538 -5.597 1.00 87.50 503 THR A CA 1
ATOM 3629 C C . THR A 1 503 ? -19.898 -0.447 -4.522 1.00 87.50 503 THR A C 1
ATOM 3631 O O . THR A 1 503 ? -20.699 -1.273 -4.094 1.00 87.50 503 THR A O 1
ATOM 3634 N N . ILE A 1 504 ? -18.658 -0.325 -4.035 1.00 92.12 504 ILE A N 1
ATOM 3635 C CA . ILE A 1 504 ? -18.147 -1.093 -2.897 1.00 92.12 504 ILE A CA 1
ATOM 3636 C C . ILE A 1 504 ? -18.737 -0.506 -1.609 1.00 92.12 504 ILE A C 1
ATOM 3638 O O . ILE A 1 504 ? -18.315 0.552 -1.134 1.00 92.12 504 ILE A O 1
ATOM 3642 N N . LEU A 1 505 ? -19.735 -1.183 -1.044 1.00 93.06 505 LEU A N 1
ATOM 3643 C CA . LEU A 1 505 ? -20.403 -0.788 0.198 1.00 93.06 505 LEU A CA 1
ATOM 3644 C C . LEU A 1 505 ? -19.859 -1.582 1.388 1.00 93.06 505 LEU A C 1
ATOM 3646 O O . LEU A 1 505 ? -19.445 -2.731 1.242 1.00 93.06 505 LEU A O 1
ATOM 3650 N N . ALA A 1 506 ? -19.892 -0.975 2.576 1.00 93.81 506 ALA A N 1
ATOM 3651 C CA . ALA A 1 506 ? -19.630 -1.703 3.814 1.00 93.81 506 ALA A CA 1
ATOM 3652 C C . ALA A 1 506 ? -20.673 -2.826 4.003 1.00 93.81 506 ALA A C 1
ATOM 3654 O O . ALA A 1 506 ? -21.790 -2.701 3.483 1.00 93.81 506 ALA A O 1
ATOM 3655 N N . PRO A 1 507 ? -20.360 -3.901 4.756 1.00 92.88 507 PRO A N 1
ATOM 3656 C CA . PRO A 1 507 ? -21.324 -4.971 5.005 1.00 92.88 507 PRO A CA 1
ATOM 3657 C C . PRO A 1 507 ? -22.636 -4.399 5.561 1.00 92.88 507 PRO A C 1
ATOM 3659 O O . PRO A 1 507 ? -22.605 -3.471 6.371 1.00 92.88 507 PRO A O 1
ATOM 3662 N N . GLU A 1 508 ? -23.787 -4.901 5.102 1.00 91.88 508 GLU A N 1
ATOM 3663 C CA . GLU A 1 508 ? -25.132 -4.447 5.514 1.00 91.88 508 GLU A CA 1
ATOM 3664 C C . GLU A 1 508 ? -25.264 -2.907 5.594 1.00 91.88 508 GLU A C 1
ATOM 3666 O O . GLU A 1 508 ? -25.779 -2.347 6.569 1.00 91.88 508 GLU A O 1
ATOM 3671 N N . ALA A 1 509 ? -24.708 -2.185 4.616 1.00 91.31 509 ALA A N 1
ATOM 3672 C CA . ALA A 1 509 ? -24.746 -0.728 4.548 1.00 91.31 509 ALA A CA 1
ATOM 3673 C C . ALA A 1 509 ? -25.454 -0.227 3.289 1.00 91.31 509 ALA A C 1
ATOM 3675 O O . ALA A 1 509 ? -25.319 -0.803 2.213 1.00 91.31 509 ALA A O 1
ATOM 3676 N N . ASP A 1 510 ? -26.163 0.895 3.408 1.00 91.38 510 ASP A N 1
ATOM 3677 C CA . ASP A 1 510 ? -26.517 1.700 2.238 1.00 91.38 510 ASP A CA 1
ATOM 3678 C C . ASP A 1 510 ? -25.318 2.551 1.757 1.00 91.38 510 ASP A C 1
ATOM 3680 O O . ASP A 1 510 ? -24.264 2.609 2.395 1.00 91.38 510 ASP A O 1
ATOM 3684 N N . ALA A 1 511 ? -25.483 3.272 0.642 1.00 92.19 511 ALA A N 1
ATOM 3685 C CA . ALA A 1 511 ? -24.446 4.156 0.094 1.00 92.19 511 ALA A CA 1
ATOM 3686 C C . ALA A 1 511 ? -24.025 5.306 1.036 1.00 92.19 511 ALA A C 1
ATOM 3688 O O . ALA A 1 511 ? -22.970 5.912 0.843 1.00 92.19 511 ALA A O 1
ATOM 3689 N N . LYS A 1 512 ? -24.834 5.619 2.057 1.00 94.12 512 LYS A N 1
ATOM 3690 C CA . LYS A 1 512 ? -24.538 6.626 3.086 1.00 94.12 512 LYS A CA 1
ATOM 3691 C C . LYS A 1 512 ? -23.869 6.014 4.322 1.00 94.12 512 LYS A C 1
ATOM 3693 O O . LYS A 1 512 ? -23.453 6.759 5.205 1.00 94.12 512 LYS A O 1
ATOM 3698 N N . GLY A 1 513 ? -23.727 4.689 4.382 1.00 92.81 513 GLY A N 1
ATOM 3699 C CA . GLY A 1 513 ? -23.153 3.966 5.514 1.00 92.81 513 GLY A CA 1
ATOM 3700 C C . GLY A 1 513 ? -24.156 3.546 6.585 1.00 92.81 513 GLY A C 1
ATOM 3701 O O . GLY A 1 513 ? -23.767 2.911 7.571 1.00 92.81 513 GLY A O 1
ATOM 3702 N N . ASN A 1 514 ? -25.442 3.867 6.426 1.00 91.81 514 ASN A N 1
ATOM 3703 C CA . ASN A 1 514 ? -26.450 3.501 7.415 1.00 91.81 514 ASN A CA 1
ATOM 3704 C C . ASN A 1 514 ? -26.645 1.990 7.424 1.00 91.81 514 ASN A C 1
ATOM 3706 O O . ASN A 1 514 ? -26.593 1.348 6.374 1.00 91.81 514 ASN A O 1
ATOM 3710 N N . TYR A 1 515 ? -26.887 1.429 8.608 1.00 90.81 515 TYR A N 1
ATOM 3711 C CA . TYR A 1 515 ? -27.164 0.005 8.728 1.00 90.81 515 TYR A CA 1
ATOM 3712 C C . TYR A 1 515 ? -28.472 -0.351 8.019 1.00 90.81 515 TYR A C 1
ATOM 3714 O O . TYR A 1 515 ? -29.537 0.194 8.329 1.00 90.81 515 TYR A O 1
ATOM 3722 N N . LYS A 1 516 ? -28.375 -1.288 7.079 1.00 88.88 516 LYS A N 1
ATOM 3723 C CA . LYS A 1 516 ? -29.490 -1.869 6.346 1.00 88.88 516 LYS A CA 1
ATOM 3724 C C . LYS A 1 516 ? -29.293 -3.378 6.352 1.00 88.88 516 LYS A C 1
ATOM 3726 O O . LYS A 1 516 ? -28.554 -3.903 5.526 1.00 88.88 516 LYS A O 1
ATOM 3731 N N . ALA A 1 517 ? -29.960 -4.047 7.291 1.00 82.31 517 ALA A N 1
ATOM 3732 C CA . ALA A 1 517 ? -30.023 -5.500 7.320 1.00 82.31 517 ALA A CA 1
ATOM 3733 C C . ALA A 1 517 ? -30.632 -5.984 6.000 1.00 82.31 517 ALA A C 1
ATOM 3735 O O . ALA A 1 517 ? -31.826 -5.806 5.750 1.00 82.31 517 ALA A O 1
ATOM 3736 N N . ASP A 1 518 ? -29.795 -6.548 5.140 1.00 76.12 518 ASP A N 1
ATOM 3737 C CA . ASP A 1 518 ? -30.214 -7.139 3.884 1.00 76.12 518 ASP A CA 1
ATOM 3738 C C . ASP A 1 518 ? -29.912 -8.628 3.952 1.00 76.12 518 ASP A C 1
ATOM 3740 O O . ASP A 1 518 ? -28.772 -9.060 3.802 1.00 76.12 518 ASP A O 1
ATOM 3744 N N . LYS A 1 519 ? -30.958 -9.416 4.202 1.00 69.75 519 LYS A N 1
ATOM 3745 C CA . LYS A 1 519 ? -30.847 -10.872 4.328 1.00 69.75 519 LYS A CA 1
ATOM 3746 C C . LYS A 1 519 ? -30.470 -11.559 3.013 1.00 69.75 519 LYS A C 1
ATOM 3748 O O . LYS A 1 519 ? -30.242 -12.763 3.021 1.00 69.75 519 LYS A O 1
ATOM 3753 N N . THR A 1 520 ? -30.452 -10.829 1.896 1.00 70.56 520 THR A N 1
ATOM 3754 C CA . THR A 1 520 ? -30.023 -11.366 0.600 1.00 70.56 520 THR A CA 1
ATOM 3755 C C . THR A 1 520 ? -28.511 -11.279 0.401 1.00 70.56 520 THR A C 1
ATOM 3757 O O . THR A 1 520 ? -27.971 -11.983 -0.449 1.00 70.56 520 THR A O 1
ATOM 3760 N N . LEU A 1 521 ? -27.811 -10.463 1.198 1.00 70.00 521 LEU A N 1
ATOM 3761 C CA . LEU A 1 521 ? -26.358 -10.362 1.158 1.00 70.00 521 LEU A CA 1
ATOM 3762 C C . LEU A 1 521 ? -25.725 -11.462 2.019 1.00 70.00 521 LEU A C 1
ATOM 3764 O O . LEU A 1 521 ? -26.114 -11.682 3.162 1.00 70.00 521 LEU A O 1
ATOM 3768 N N . THR A 1 522 ? -24.694 -12.121 1.491 1.00 81.25 522 THR A N 1
ATOM 3769 C CA . THR A 1 522 ? -23.928 -13.169 2.195 1.00 81.25 522 THR A CA 1
ATOM 3770 C C . THR A 1 522 ? -22.889 -12.611 3.173 1.00 81.25 522 THR A C 1
ATOM 3772 O O . THR A 1 522 ? -22.031 -13.353 3.641 1.00 81.25 522 THR A O 1
ATOM 3775 N N . VAL A 1 523 ? -22.922 -11.306 3.447 1.00 87.94 523 VAL A N 1
ATOM 3776 C CA . VAL A 1 523 ? -21.928 -10.590 4.255 1.00 87.94 523 VAL A CA 1
ATOM 3777 C C . VAL A 1 523 ? -22.604 -9.922 5.442 1.00 87.94 523 VAL A C 1
ATOM 3779 O O . VAL A 1 523 ? -23.658 -9.305 5.296 1.00 87.94 523 VAL A O 1
ATOM 3782 N N . SER A 1 524 ? -21.994 -10.023 6.620 1.00 90.69 524 SER A N 1
ATOM 3783 C CA . SER A 1 524 ? -22.535 -9.466 7.859 1.00 90.69 524 SER A CA 1
ATOM 3784 C C . SER A 1 524 ? -21.585 -8.458 8.486 1.00 90.69 524 SER A C 1
ATOM 3786 O O . SER A 1 524 ? -20.391 -8.717 8.619 1.00 90.69 524 SER A O 1
ATOM 3788 N N . ARG A 1 525 ? -22.118 -7.343 9.002 1.00 90.62 525 ARG A N 1
ATOM 3789 C CA . ARG A 1 525 ? -21.346 -6.444 9.875 1.00 90.62 525 ARG A CA 1
ATOM 3790 C C . ARG A 1 525 ? -20.842 -7.155 11.118 1.00 90.62 525 ARG A C 1
ATOM 3792 O O . ARG A 1 525 ? -19.788 -6.774 11.611 1.00 90.62 525 ARG A O 1
ATOM 3799 N N . GLY A 1 526 ? -21.581 -8.163 11.592 1.00 89.31 526 GLY A N 1
ATOM 3800 C CA . GLY A 1 526 ? -21.266 -9.001 12.750 1.00 89.31 526 GLY A CA 1
ATOM 3801 C C . GLY A 1 526 ? -19.975 -9.815 12.616 1.00 89.31 526 GLY A C 1
ATOM 3802 O O . GLY A 1 526 ? -19.426 -10.254 13.626 1.00 89.31 526 GLY A O 1
ATOM 3803 N N . ASN A 1 527 ? -19.497 -10.029 11.388 1.00 91.88 527 ASN A N 1
ATOM 3804 C CA . ASN A 1 527 ? -18.334 -10.851 11.086 1.00 91.88 527 ASN A CA 1
ATOM 3805 C C . ASN A 1 527 ? -17.146 -9.968 10.686 1.00 91.88 527 ASN A C 1
ATOM 3807 O O . ASN A 1 527 ? -17.160 -9.323 9.641 1.00 91.88 527 ASN A O 1
ATOM 3811 N N . ALA A 1 528 ? -16.082 -9.979 11.492 1.00 92.94 528 ALA A N 1
ATOM 3812 C CA . ALA A 1 528 ? -14.879 -9.178 11.248 1.00 92.94 528 ALA A CA 1
ATOM 3813 C C . ALA A 1 528 ? -14.236 -9.436 9.870 1.00 92.94 528 ALA A C 1
ATOM 3815 O O . ALA A 1 528 ? -13.662 -8.526 9.273 1.00 92.94 528 ALA A O 1
ATOM 3816 N N . LEU A 1 529 ? -14.355 -10.657 9.336 1.00 94.44 529 LEU A N 1
ATOM 3817 C CA . LEU A 1 529 ? -13.785 -10.996 8.028 1.00 94.44 529 LEU A CA 1
ATOM 3818 C C . LEU A 1 529 ? -14.524 -10.301 6.879 1.00 94.44 529 LEU A C 1
ATOM 3820 O O . LEU A 1 529 ? -13.908 -9.923 5.882 1.00 94.44 529 LEU A O 1
ATOM 3824 N N . ASP A 1 530 ? -15.829 -10.077 7.028 1.00 94.38 530 ASP A N 1
ATOM 3825 C CA . ASP A 1 530 ? -16.664 -9.560 5.945 1.00 94.38 530 ASP A CA 1
ATOM 3826 C C . ASP A 1 530 ? -16.365 -8.097 5.624 1.00 94.38 530 ASP A C 1
ATOM 3828 O O . ASP A 1 530 ? -16.489 -7.698 4.471 1.00 94.38 530 ASP A O 1
ATOM 3832 N N . TRP A 1 531 ? -15.870 -7.323 6.594 1.00 95.06 531 TRP A N 1
ATOM 3833 C CA . TRP A 1 531 ? -15.402 -5.947 6.385 1.00 95.06 531 TRP A CA 1
ATOM 3834 C C . TRP A 1 531 ? -14.233 -5.842 5.400 1.00 95.06 531 TRP A C 1
ATOM 3836 O O . TRP A 1 531 ? -14.082 -4.807 4.754 1.00 95.06 531 TRP A O 1
ATOM 3846 N N . TYR A 1 532 ? -13.447 -6.912 5.253 1.00 95.00 532 TYR A N 1
ATOM 3847 C CA . TYR A 1 532 ? -12.424 -7.023 4.216 1.00 95.00 532 TYR A CA 1
ATOM 3848 C C . TYR A 1 532 ? -12.962 -7.733 2.973 1.00 95.00 532 TYR A C 1
ATOM 3850 O O . TYR A 1 532 ? -12.739 -7.270 1.858 1.00 95.00 532 TYR A O 1
ATOM 3858 N N . ASN A 1 533 ? -13.693 -8.841 3.141 1.00 92.94 533 ASN A N 1
ATOM 3859 C CA . ASN A 1 533 ? -14.142 -9.666 2.016 1.00 92.94 533 ASN A CA 1
ATOM 3860 C C . ASN A 1 533 ? -14.998 -8.881 1.015 1.00 92.94 533 ASN A C 1
ATOM 3862 O O . ASN A 1 533 ? -14.823 -9.063 -0.187 1.00 92.94 533 ASN A O 1
ATOM 3866 N N . VAL A 1 534 ? -15.868 -7.969 1.473 1.00 92.25 534 VAL A N 1
ATOM 3867 C CA . VAL A 1 534 ? -16.703 -7.148 0.570 1.00 92.25 534 VAL A CA 1
ATOM 3868 C C . VAL A 1 534 ? -15.897 -6.271 -0.387 1.00 92.25 534 VAL A C 1
ATOM 3870 O O . VAL A 1 534 ? -16.401 -5.910 -1.444 1.00 92.25 534 VAL A O 1
ATOM 3873 N N . LEU A 1 535 ? -14.646 -5.944 -0.053 1.00 94.19 535 LEU A N 1
ATOM 3874 C CA . LEU A 1 535 ? -13.769 -5.137 -0.905 1.00 94.19 535 LEU A CA 1
ATOM 3875 C C . LEU A 1 535 ? -13.292 -5.912 -2.147 1.00 94.19 535 LEU A C 1
ATOM 3877 O O . LEU A 1 535 ? -12.867 -5.307 -3.135 1.00 94.19 535 LEU A O 1
ATOM 3881 N N . TYR A 1 536 ? -13.358 -7.247 -2.091 1.00 91.06 536 TYR A N 1
ATOM 3882 C CA . TYR A 1 536 ? -12.799 -8.160 -3.091 1.00 91.06 536 TYR A CA 1
ATOM 3883 C C . TYR A 1 536 ? -13.770 -9.269 -3.528 1.00 91.06 536 TYR A C 1
ATOM 3885 O O . TYR A 1 536 ? -13.375 -10.158 -4.283 1.00 91.06 536 TYR A O 1
ATOM 3893 N N . ALA A 1 537 ? -15.015 -9.257 -3.048 1.00 79.88 537 ALA A N 1
ATOM 3894 C CA . ALA A 1 537 ? -15.999 -10.292 -3.337 1.00 79.88 537 ALA A CA 1
ATOM 3895 C C . ALA A 1 537 ? -16.395 -10.288 -4.824 1.00 79.88 537 ALA A C 1
ATOM 3897 O O . ALA A 1 537 ? -16.751 -9.252 -5.392 1.00 79.88 537 ALA A O 1
ATOM 3898 N N . GLY A 1 538 ? -16.366 -11.468 -5.449 1.00 63.25 538 GLY A N 1
ATOM 3899 C CA . GLY A 1 538 ? -16.871 -11.657 -6.809 1.00 63.25 538 GLY A CA 1
ATOM 3900 C C . GLY A 1 538 ? -18.376 -11.379 -6.887 1.00 63.25 538 GLY A C 1
ATOM 3901 O O . GLY A 1 538 ? -19.119 -11.705 -5.965 1.00 63.25 538 GLY A O 1
ATOM 3902 N N . GLY A 1 539 ? -18.830 -10.767 -7.984 1.00 59.03 539 GLY A N 1
ATOM 3903 C CA . GLY A 1 539 ? -20.244 -10.427 -8.211 1.00 59.03 539 GLY A CA 1
ATOM 3904 C C . GLY A 1 539 ? -20.614 -8.963 -7.940 1.00 59.03 539 GLY A C 1
ATOM 3905 O O . GLY A 1 539 ? -21.692 -8.531 -8.343 1.00 59.03 539 GLY A O 1
ATOM 3906 N N . ILE A 1 540 ? -19.717 -8.171 -7.343 1.00 61.25 540 ILE A N 1
ATOM 3907 C CA . ILE A 1 540 ? -19.825 -6.706 -7.325 1.00 61.25 540 ILE A CA 1
ATOM 3908 C C . ILE A 1 540 ? -19.151 -6.165 -8.591 1.00 61.25 540 ILE A C 1
ATOM 3910 O O . ILE A 1 540 ? -18.074 -6.618 -8.970 1.00 61.25 540 ILE A O 1
ATOM 3914 N N . LYS A 1 541 ? -19.801 -5.209 -9.269 1.00 59.16 541 LYS A N 1
ATOM 3915 C CA . LYS A 1 541 ? -19.336 -4.654 -10.554 1.00 59.16 541 LYS A CA 1
ATOM 3916 C C . LYS A 1 541 ? -17.938 -4.022 -10.473 1.00 59.16 541 LYS A C 1
ATOM 3918 O O . LYS A 1 541 ? -17.218 -4.050 -11.465 1.00 59.16 541 LYS A O 1
ATOM 3923 N N . ASP A 1 542 ? -17.573 -3.482 -9.310 1.00 74.81 542 ASP A N 1
ATOM 3924 C CA . ASP A 1 542 ? -16.240 -2.956 -9.031 1.00 74.81 542 ASP A CA 1
ATOM 3925 C C . ASP A 1 542 ? -15.701 -3.588 -7.744 1.00 74.81 542 ASP A C 1
ATOM 3927 O O . ASP A 1 542 ? -16.407 -3.692 -6.743 1.00 74.81 542 ASP A O 1
ATOM 3931 N N . HIS A 1 543 ? -14.444 -4.009 -7.788 1.00 86.81 543 HIS A N 1
ATOM 3932 C CA . HIS A 1 543 ? -13.722 -4.645 -6.692 1.00 86.81 543 HIS A CA 1
ATOM 3933 C C . HIS A 1 543 ? -12.250 -4.229 -6.757 1.00 86.81 543 HIS A C 1
ATOM 3935 O O . HIS A 1 543 ? -11.706 -3.990 -7.842 1.00 86.81 543 HIS A O 1
ATOM 3941 N N . LEU A 1 544 ? -11.593 -4.149 -5.601 1.00 93.38 544 LEU A N 1
ATOM 3942 C CA . LEU A 1 544 ? -10.259 -3.550 -5.491 1.00 93.38 544 LEU A CA 1
ATOM 3943 C C . LEU A 1 544 ? -9.129 -4.399 -6.098 1.00 93.38 544 LEU A C 1
ATOM 3945 O O . LEU A 1 544 ? -8.067 -3.872 -6.403 1.00 93.38 544 LEU A O 1
ATOM 3949 N N . ASN A 1 545 ? -9.334 -5.696 -6.337 1.00 92.31 545 ASN A N 1
ATOM 3950 C CA . ASN A 1 545 ? -8.317 -6.550 -6.967 1.00 92.31 545 ASN A CA 1
ATOM 3951 C C . ASN A 1 545 ? -8.061 -6.194 -8.446 1.00 92.31 545 ASN A C 1
ATOM 3953 O O . ASN A 1 545 ? -6.963 -6.413 -8.941 1.00 92.31 545 ASN A O 1
ATOM 3957 N N . ASN A 1 546 ? -9.029 -5.640 -9.174 1.00 91.25 546 ASN A N 1
ATOM 3958 C CA . ASN A 1 546 ? -8.837 -5.178 -10.554 1.00 91.25 546 ASN A CA 1
ATOM 3959 C C . ASN A 1 546 ? -9.895 -4.114 -10.883 1.00 91.25 546 ASN A C 1
ATOM 3961 O O . ASN A 1 546 ? -10.888 -4.418 -11.551 1.00 91.25 546 ASN A O 1
ATOM 3965 N N . PRO A 1 547 ? -9.737 -2.892 -10.352 1.00 92.12 547 PRO A N 1
ATOM 3966 C CA . PRO A 1 547 ? -10.743 -1.853 -10.478 1.00 92.12 547 PRO A CA 1
ATOM 3967 C C . PRO A 1 547 ? -10.855 -1.374 -11.932 1.00 92.12 547 PRO A C 1
ATOM 3969 O O . PRO A 1 547 ? -9.876 -1.316 -12.682 1.00 92.12 547 PRO A O 1
ATOM 3972 N N . THR A 1 548 ? -12.070 -1.012 -12.343 1.00 89.81 548 THR A N 1
ATOM 3973 C CA . THR A 1 548 ? -12.350 -0.534 -13.708 1.00 89.81 548 THR A CA 1
ATOM 3974 C C . THR A 1 548 ? -11.894 0.911 -13.937 1.00 89.81 548 THR A C 1
ATOM 3976 O O . THR A 1 548 ? -11.681 1.315 -15.082 1.00 89.81 548 THR A O 1
ATOM 3979 N N . LEU A 1 549 ? -11.728 1.676 -12.855 1.00 92.62 549 LEU A N 1
ATOM 3980 C CA . LEU A 1 549 ? -11.316 3.078 -12.820 1.00 92.62 549 LEU A CA 1
ATOM 3981 C C . LEU A 1 549 ? -10.200 3.274 -11.789 1.00 92.62 549 LEU A C 1
ATOM 3983 O O . LEU A 1 549 ? -10.034 2.459 -10.888 1.00 92.62 549 LEU A O 1
ATOM 3987 N N . GLY A 1 550 ? -9.477 4.392 -11.879 1.00 95.19 550 GLY A N 1
ATOM 3988 C CA . GLY A 1 550 ? -8.466 4.743 -10.883 1.00 95.19 550 GLY A CA 1
ATOM 3989 C C . GLY A 1 550 ? -7.219 3.856 -10.932 1.00 95.19 550 GLY A C 1
ATOM 3990 O O . GLY A 1 550 ? -6.971 3.172 -11.917 1.00 95.19 550 GLY A O 1
ATOM 3991 N N . TYR A 1 551 ? -6.392 3.893 -9.886 1.00 96.88 551 TYR A N 1
ATOM 3992 C CA . TYR A 1 551 ? -5.120 3.166 -9.892 1.00 96.88 551 TYR A CA 1
ATOM 3993 C C . TYR A 1 551 ? -5.334 1.642 -9.745 1.00 96.88 551 TYR A C 1
ATOM 3995 O O . TYR A 1 551 ? -5.990 1.233 -8.785 1.00 96.88 551 TYR A O 1
ATOM 4003 N N . PRO A 1 552 ? -4.783 0.784 -10.630 1.00 95.88 552 PRO A N 1
ATOM 4004 C CA . PRO A 1 552 ? -5.118 -0.645 -10.659 1.00 95.88 552 PRO A CA 1
ATOM 4005 C C . PRO A 1 552 ? -4.703 -1.429 -9.409 1.00 95.88 552 PRO A C 1
ATOM 4007 O O . PRO A 1 552 ? -5.447 -2.287 -8.946 1.00 95.88 552 PRO A O 1
ATOM 4010 N N . MET A 1 553 ? -3.527 -1.135 -8.851 1.00 97.31 553 MET A N 1
ATOM 4011 C CA . MET A 1 553 ? -3.007 -1.803 -7.654 1.00 97.31 553 MET A CA 1
ATOM 4012 C C . MET A 1 553 ? -3.432 -1.030 -6.401 1.00 97.31 553 MET A C 1
ATOM 4014 O O . MET A 1 553 ? -2.611 -0.395 -5.745 1.00 97.31 553 MET A O 1
ATOM 4018 N N . THR A 1 554 ? -4.731 -1.028 -6.103 1.00 97.31 554 THR A N 1
ATOM 4019 C CA . THR A 1 554 ? -5.297 -0.355 -4.922 1.00 97.31 554 THR A CA 1
ATOM 4020 C C . THR A 1 554 ? -5.861 -1.382 -3.948 1.00 97.31 554 THR A C 1
ATOM 4022 O O . THR A 1 554 ? -6.576 -2.292 -4.345 1.00 97.31 554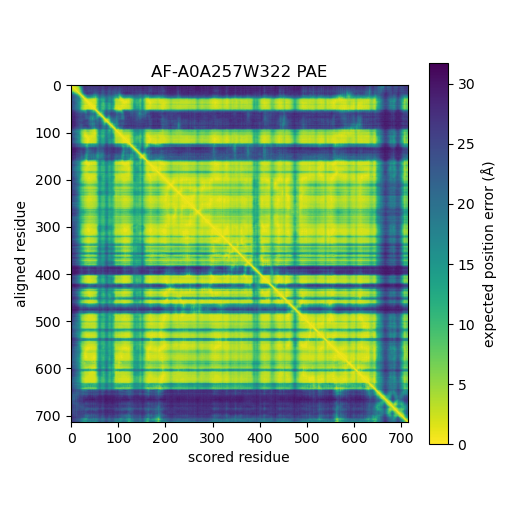 THR A O 1
ATOM 4025 N N . GLY A 1 555 ? -5.574 -1.220 -2.662 1.00 97.38 555 GLY A N 1
ATOM 4026 C CA . GLY A 1 555 ? -6.167 -2.010 -1.590 1.00 97.38 555 GLY A CA 1
ATOM 4027 C C . GLY A 1 555 ? -6.522 -1.139 -0.395 1.00 97.38 555 GLY A C 1
ATOM 4028 O O . GLY A 1 555 ? -6.796 0.055 -0.530 1.00 97.38 555 GLY A O 1
ATOM 4029 N N . THR A 1 556 ? -6.515 -1.728 0.795 1.00 97.81 556 THR A N 1
ATOM 4030 C CA . THR A 1 556 ? -6.866 -1.023 2.033 1.00 97.81 556 THR A CA 1
ATOM 4031 C C . THR A 1 556 ? -6.065 -1.536 3.212 1.00 97.81 556 THR A C 1
ATOM 4033 O O . THR A 1 556 ? -5.992 -2.748 3.415 1.00 97.81 556 THR A O 1
ATOM 4036 N N . THR A 1 557 ? -5.593 -0.632 4.059 1.00 98.12 557 THR A N 1
ATOM 4037 C CA . THR A 1 557 ? -5.020 -0.989 5.358 1.00 98.12 557 THR A CA 1
ATOM 4038 C C . THR A 1 557 ? -6.135 -1.062 6.394 1.00 98.12 557 THR A C 1
ATOM 4040 O O . THR A 1 557 ? -6.866 -0.091 6.599 1.00 98.12 557 THR A O 1
ATOM 4043 N N . GLN A 1 558 ? -6.280 -2.220 7.027 1.00 97.88 558 GLN A N 1
ATOM 4044 C CA . GLN A 1 558 ? -7.235 -2.484 8.095 1.00 97.88 558 GLN A CA 1
ATOM 4045 C C . GLN A 1 558 ? -6.674 -2.058 9.441 1.00 97.88 558 GLN A C 1
ATOM 4047 O O . GLN A 1 558 ? -5.489 -2.259 9.689 1.00 97.88 558 GLN A O 1
ATOM 4052 N N . LEU A 1 559 ? -7.540 -1.571 10.323 1.00 97.75 559 LEU A N 1
ATOM 4053 C CA . LEU A 1 559 ? -7.327 -1.654 11.760 1.00 97.75 559 LEU A CA 1
ATOM 4054 C C . LEU A 1 559 ? -7.927 -2.953 12.277 1.00 97.75 559 LEU A C 1
ATOM 4056 O O . LEU A 1 559 ? -9.051 -3.306 11.921 1.00 97.75 559 LEU A O 1
ATOM 4060 N N . ILE A 1 560 ? -7.166 -3.633 13.123 1.00 97.31 560 ILE A N 1
ATOM 4061 C CA . ILE A 1 560 ? -7.549 -4.840 13.840 1.00 97.31 560 ILE A CA 1
ATOM 4062 C C . ILE A 1 560 ? -7.391 -4.546 15.329 1.00 97.31 560 ILE A C 1
ATOM 4064 O O . ILE A 1 560 ? -6.331 -4.103 15.767 1.00 97.31 560 ILE A O 1
ATOM 4068 N N . THR A 1 561 ? -8.445 -4.760 16.105 1.00 95.50 561 THR A N 1
ATOM 4069 C CA . THR A 1 561 ? -8.426 -4.564 17.561 1.00 95.50 561 THR A CA 1
ATOM 4070 C C . THR A 1 561 ? -9.480 -5.453 18.230 1.00 95.50 561 THR A C 1
ATOM 4072 O O . THR A 1 561 ? -10.233 -6.148 17.546 1.00 95.50 561 THR A O 1
ATOM 4075 N N . GLY A 1 562 ? -9.525 -5.462 19.559 1.00 91.75 562 GLY A N 1
ATOM 4076 C CA . GLY A 1 562 ? -10.561 -6.124 20.350 1.00 91.75 562 GLY A CA 1
ATOM 4077 C C . GLY A 1 562 ? -11.686 -5.163 20.731 1.00 91.75 562 GLY A C 1
ATOM 4078 O O . GLY A 1 562 ? -11.546 -3.943 20.653 1.00 91.75 562 GLY A O 1
ATOM 4079 N N . THR A 1 563 ? -12.823 -5.704 21.166 1.00 90.12 563 THR A N 1
ATOM 4080 C CA . THR A 1 563 ? -13.935 -4.889 21.685 1.00 90.12 563 THR A CA 1
ATOM 4081 C C . THR A 1 563 ? -13.821 -4.575 23.176 1.00 90.12 563 THR A C 1
ATOM 4083 O O . THR A 1 563 ? -14.584 -3.738 23.653 1.00 90.12 563 THR A O 1
ATOM 4086 N N . CYS A 1 564 ? -12.933 -5.240 23.923 1.00 87.50 564 CYS A N 1
ATOM 4087 C CA . CYS A 1 564 ? -12.763 -5.036 25.365 1.00 87.50 564 CYS A CA 1
ATOM 4088 C C . CYS A 1 564 ? -11.349 -4.545 25.692 1.00 87.50 564 CYS A C 1
ATOM 4090 O O . CYS A 1 564 ? -10.367 -5.103 25.208 1.00 87.50 564 CYS A O 1
ATOM 4092 N N . PHE A 1 565 ? -11.274 -3.540 26.562 1.00 85.31 565 PHE A N 1
ATOM 4093 C CA . PHE A 1 565 ? -10.032 -2.955 27.066 1.00 85.31 565 PHE A CA 1
ATOM 4094 C C . PHE A 1 565 ? -10.036 -3.019 28.586 1.00 85.31 565 PHE A C 1
ATOM 4096 O O . PHE A 1 565 ? -11.062 -2.716 29.207 1.00 85.31 565 PHE A O 1
ATOM 4103 N N . ALA A 1 566 ? -8.897 -3.375 29.179 1.00 82.69 566 ALA A N 1
ATOM 4104 C CA . ALA A 1 566 ? -8.758 -3.393 30.634 1.00 82.69 566 ALA A CA 1
ATOM 4105 C C . ALA A 1 566 ? -8.821 -1.966 31.209 1.00 82.69 566 ALA A C 1
ATOM 4107 O O . ALA A 1 566 ? -9.347 -1.735 32.300 1.00 82.69 566 ALA A O 1
ATOM 4108 N N . SER A 1 567 ? -8.324 -1.000 30.435 1.00 84.75 567 SER A N 1
ATOM 4109 C CA . SER A 1 567 ? -8.232 0.411 30.785 1.00 84.75 567 SER A CA 1
ATOM 4110 C C . SER A 1 567 ? -9.243 1.251 30.006 1.00 84.75 567 SER A C 1
ATOM 4112 O O . SER A 1 567 ? -9.279 1.286 28.772 1.00 84.75 567 SER A O 1
ATOM 4114 N N . ALA A 1 568 ? -10.067 2.004 30.739 1.00 82.62 568 ALA A N 1
ATOM 4115 C CA . ALA A 1 568 ? -10.988 2.957 30.128 1.00 82.62 568 ALA A CA 1
ATOM 4116 C C . ALA A 1 568 ? -10.260 4.113 29.423 1.00 82.62 568 ALA A C 1
ATOM 4118 O O . ALA A 1 568 ? -10.811 4.686 28.480 1.00 82.62 568 ALA A O 1
ATOM 4119 N N . ALA A 1 569 ? -9.047 4.449 29.877 1.00 84.75 569 ALA A N 1
ATOM 4120 C CA . ALA A 1 569 ? -8.216 5.465 29.248 1.00 84.75 569 ALA A CA 1
ATOM 4121 C C . ALA A 1 569 ? -7.770 4.998 27.856 1.00 84.75 569 ALA A C 1
ATOM 4123 O O . ALA A 1 569 ? -7.998 5.725 26.893 1.00 84.75 569 ALA A O 1
ATOM 4124 N N . ASP A 1 570 ? -7.284 3.759 27.731 1.00 87.25 570 ASP A N 1
ATOM 4125 C CA . ASP A 1 570 ? -6.808 3.197 26.457 1.00 87.25 570 ASP A CA 1
ATOM 4126 C C . ASP A 1 570 ? -7.954 2.978 25.463 1.00 87.25 570 ASP A C 1
ATOM 4128 O O . ASP A 1 570 ? -7.847 3.293 24.276 1.00 87.25 570 ASP A O 1
ATOM 4132 N N . ARG A 1 571 ? -9.133 2.584 25.952 1.00 88.06 571 ARG A N 1
ATOM 4133 C CA . ARG A 1 571 ? -10.345 2.555 25.123 1.00 88.06 571 ARG A CA 1
ATOM 4134 C C . ARG A 1 571 ? -10.694 3.930 24.542 1.00 88.06 571 ARG A C 1
ATOM 4136 O O . ARG A 1 571 ? -10.972 4.065 23.345 1.00 88.06 571 ARG A O 1
ATOM 4143 N N . ASN A 1 572 ? -10.765 4.947 25.403 1.00 86.31 572 ASN A N 1
ATOM 4144 C CA . ASN A 1 572 ? -11.151 6.304 25.007 1.00 86.31 572 ASN A CA 1
ATOM 4145 C C . ASN A 1 572 ? -10.098 6.929 24.086 1.00 86.31 572 ASN A C 1
ATOM 4147 O O . ASN A 1 572 ? -10.449 7.629 23.134 1.00 86.31 572 ASN A O 1
ATOM 4151 N N . ALA A 1 573 ? -8.830 6.622 24.340 1.00 89.19 573 ALA A N 1
ATOM 4152 C CA . ALA A 1 573 ? -7.702 6.946 23.493 1.00 89.19 573 ALA A CA 1
ATOM 4153 C C . ALA A 1 573 ? -7.849 6.341 22.096 1.00 89.19 573 ALA A C 1
ATOM 4155 O O . ALA A 1 573 ? -7.792 7.079 21.113 1.00 89.19 573 ALA A O 1
ATOM 4156 N N . LEU A 1 574 ? -8.111 5.034 21.983 1.00 92.31 574 LEU A N 1
ATOM 4157 C CA . LEU A 1 574 ? -8.249 4.377 20.680 1.00 92.31 574 LEU A CA 1
ATOM 4158 C C . LEU A 1 574 ? -9.465 4.909 19.920 1.00 92.31 574 LEU A C 1
ATOM 4160 O O . LEU A 1 574 ? -9.386 5.204 18.729 1.00 92.31 574 LEU A O 1
ATOM 4164 N N . THR A 1 575 ? -10.581 5.093 20.625 1.00 90.88 575 THR A N 1
ATOM 4165 C CA . THR A 1 575 ? -11.797 5.696 20.065 1.00 90.88 575 THR A CA 1
ATOM 4166 C C . THR A 1 575 ? -11.520 7.097 19.534 1.00 90.88 575 THR A C 1
ATOM 4168 O O . THR A 1 575 ? -11.886 7.420 18.406 1.00 90.88 575 THR A O 1
ATOM 4171 N N . THR A 1 576 ? -10.825 7.918 20.319 1.00 89.31 576 THR A N 1
ATOM 4172 C CA . THR A 1 576 ? -10.408 9.257 19.910 1.00 89.31 576 THR A CA 1
ATOM 4173 C C . THR A 1 576 ? -9.523 9.208 18.675 1.00 89.31 576 THR A C 1
ATOM 4175 O O . THR A 1 576 ? -9.800 9.917 17.712 1.00 89.31 576 THR A O 1
ATOM 4178 N N . LEU A 1 577 ? -8.483 8.375 18.692 1.00 92.62 577 LEU A N 1
ATOM 4179 C CA . LEU A 1 577 ? -7.539 8.234 17.593 1.00 92.62 577 LEU A CA 1
ATOM 4180 C C . LEU A 1 577 ? -8.270 7.903 16.295 1.00 92.62 577 LEU A C 1
ATOM 4182 O O . LEU A 1 577 ? -8.139 8.627 15.310 1.00 92.62 577 LEU A O 1
ATOM 4186 N N . VAL A 1 578 ? -9.100 6.860 16.316 1.00 94.44 578 VAL A N 1
ATOM 4187 C CA . VAL A 1 578 ? -9.817 6.398 15.126 1.00 94.44 578 VAL A CA 1
ATOM 4188 C C . VAL A 1 578 ? -10.854 7.420 14.664 1.00 94.44 578 VAL A C 1
ATOM 4190 O O . VAL A 1 578 ? -10.908 7.727 13.475 1.00 94.44 578 VAL A O 1
ATOM 4193 N N . LEU A 1 579 ? -11.657 8.002 15.558 1.00 92.00 579 LEU A N 1
ATOM 4194 C CA . LEU A 1 579 ? -12.652 9.007 15.166 1.00 92.00 579 LEU A CA 1
ATOM 4195 C C . LEU A 1 579 ? -12.005 10.289 14.621 1.00 92.00 579 LEU A C 1
ATOM 4197 O O . LEU A 1 579 ? -12.529 10.860 13.663 1.00 92.00 579 LEU A O 1
ATOM 4201 N N . SER A 1 580 ? -10.854 10.711 15.150 1.00 90.69 580 SER A N 1
ATOM 4202 C CA . SER A 1 580 ? -10.071 11.820 14.588 1.00 90.69 580 SER A CA 1
ATOM 4203 C C . SER A 1 580 ? -9.581 11.486 13.182 1.00 90.69 580 SER A C 1
ATOM 4205 O O . SER A 1 580 ? -9.870 12.222 12.244 1.00 90.69 580 SER A O 1
ATOM 4207 N N . ILE A 1 581 ? -8.955 10.320 13.008 1.00 91.56 581 ILE A N 1
ATOM 4208 C CA . ILE A 1 581 ? -8.479 9.778 11.724 1.00 91.56 581 ILE A CA 1
ATOM 4209 C C . ILE A 1 581 ? -9.619 9.649 10.696 1.00 91.56 581 ILE A C 1
ATOM 4211 O O . ILE A 1 581 ? -9.419 9.860 9.500 1.00 91.56 581 ILE A O 1
ATOM 4215 N N . LEU A 1 582 ? -10.847 9.347 11.123 1.00 92.12 582 LEU A N 1
ATOM 4216 C CA . LEU A 1 582 ? -12.027 9.306 10.250 1.00 92.12 582 LEU A CA 1
ATOM 4217 C C . LEU A 1 582 ? -12.627 10.699 9.958 1.00 92.12 582 LEU A C 1
ATOM 4219 O O . LEU A 1 582 ? -13.608 10.796 9.212 1.00 92.12 582 LEU A O 1
ATOM 4223 N N . GLY A 1 583 ? -12.064 11.775 10.512 1.00 89.88 583 GLY A N 1
ATOM 4224 C CA . GLY A 1 583 ? -12.569 13.145 10.384 1.00 89.88 583 GLY A CA 1
ATOM 4225 C C . GLY A 1 583 ? -13.895 13.371 11.117 1.00 89.88 583 GLY A C 1
ATOM 4226 O O . GLY A 1 583 ? -14.717 14.167 10.670 1.00 89.88 583 GLY A O 1
ATOM 4227 N N . LYS A 1 584 ? -14.155 12.609 12.187 1.00 87.94 584 LYS A N 1
ATOM 4228 C CA . LYS A 1 584 ? -15.360 12.722 13.025 1.00 87.94 584 LYS A CA 1
ATOM 4229 C C . LYS A 1 584 ? -15.140 13.598 14.259 1.00 87.94 584 LYS A C 1
ATOM 4231 O O . LYS A 1 584 ? -16.099 14.208 14.719 1.00 87.94 584 LYS A O 1
ATOM 4236 N N . ASN A 1 585 ? -13.906 13.704 14.750 1.00 84.88 585 ASN A N 1
ATOM 4237 C CA . ASN A 1 585 ? -13.552 14.678 15.783 1.00 84.88 585 ASN A CA 1
ATOM 4238 C C . ASN A 1 585 ? -13.131 15.991 15.117 1.00 84.88 585 ASN A C 1
ATOM 4240 O O . ASN A 1 585 ? -12.116 16.037 14.429 1.00 84.88 585 ASN A O 1
ATOM 4244 N N . THR A 1 586 ? -13.917 17.048 15.320 1.00 83.06 586 THR A N 1
ATOM 4245 C CA . THR A 1 586 ? -13.688 18.378 14.725 1.00 83.06 586 THR A CA 1
ATOM 4246 C C . THR A 1 586 ? -13.365 19.439 15.773 1.00 83.06 586 THR A C 1
ATOM 4248 O O . THR A 1 586 ? -13.487 20.630 15.503 1.00 83.06 586 THR A O 1
ATOM 4251 N N . LYS A 1 587 ? -13.017 19.023 16.992 1.00 82.44 587 LYS A N 1
ATOM 4252 C CA . LYS A 1 587 ? -12.685 19.906 18.110 1.00 82.44 587 LYS A CA 1
ATOM 4253 C C . LYS A 1 587 ? -11.451 19.387 18.837 1.00 82.44 587 LYS A C 1
ATOM 4255 O O . LYS A 1 587 ? -11.299 18.177 18.977 1.00 82.44 587 LYS A O 1
ATOM 4260 N N . THR A 1 588 ? -10.605 20.291 19.315 1.00 81.31 588 THR A N 1
ATOM 4261 C CA . THR A 1 588 ? -9.504 19.976 20.233 1.00 81.31 588 THR A CA 1
ATOM 4262 C C . THR A 1 588 ? -10.016 19.812 21.666 1.00 81.31 588 THR A C 1
ATOM 4264 O O . THR A 1 588 ? -11.158 20.156 21.987 1.00 81.31 588 THR A O 1
ATOM 4267 N N . LYS A 1 589 ? -9.129 19.384 22.572 1.00 78.69 589 LYS A N 1
ATOM 4268 C CA . LYS A 1 589 ? -9.356 19.396 24.026 1.00 78.69 589 LYS A CA 1
ATOM 4269 C C . LYS A 1 589 ? -9.822 20.756 24.567 1.00 78.69 589 LYS A C 1
ATOM 4271 O O . LYS A 1 589 ? -10.605 20.791 25.510 1.00 78.69 589 LYS A O 1
ATOM 4276 N N . THR A 1 590 ? -9.349 21.863 23.996 1.00 80.19 590 THR A N 1
ATOM 4277 C CA . THR A 1 590 ? -9.704 23.229 24.425 1.00 80.19 590 THR A CA 1
ATOM 4278 C C . THR A 1 590 ? -10.960 23.769 23.737 1.00 80.19 590 THR A C 1
ATOM 4280 O O . THR A 1 590 ? -11.350 24.904 23.993 1.00 80.19 590 THR A O 1
ATOM 4283 N N . GLY A 1 591 ? -11.603 22.981 22.868 1.00 80.19 591 GLY A N 1
ATOM 4284 C CA . GLY A 1 591 ? -12.784 23.394 22.106 1.00 80.19 591 GLY A CA 1
ATOM 4285 C C . GLY A 1 591 ? -12.477 24.170 20.821 1.00 80.19 591 GLY A C 1
ATOM 4286 O O . GLY A 1 591 ? -13.415 24.620 20.155 1.00 80.19 591 GLY A O 1
ATOM 4287 N N . SER A 1 592 ? -11.200 24.298 20.447 1.00 83.44 592 SER A N 1
ATOM 4288 C CA . SER A 1 592 ? -10.786 24.894 19.172 1.00 83.44 592 SER A CA 1
ATOM 4289 C C . SER A 1 592 ? -11.226 24.009 18.009 1.00 83.44 592 SER A C 1
ATOM 4291 O O . SER A 1 592 ? -11.258 22.787 18.142 1.00 83.44 592 SER A O 1
ATOM 4293 N N . ASP A 1 593 ? -11.582 24.609 16.876 1.00 82.94 593 ASP A N 1
ATOM 4294 C CA . ASP A 1 593 ? -11.985 23.860 15.687 1.00 82.94 593 ASP A CA 1
ATOM 4295 C C . ASP A 1 593 ? -10.819 23.098 15.053 1.00 82.94 593 ASP A C 1
ATOM 4297 O O . ASP A 1 593 ? -9.708 23.605 14.938 1.00 82.94 593 ASP A O 1
ATOM 4301 N N . VAL A 1 594 ? -11.105 21.876 14.610 1.00 82.50 594 VAL A N 1
ATOM 4302 C CA . VAL A 1 594 ? -10.220 21.046 13.792 1.00 82.50 594 VAL A CA 1
ATOM 4303 C C . VAL A 1 594 ? -10.948 20.778 12.485 1.00 82.50 594 VAL A C 1
ATOM 4305 O O . VAL A 1 594 ? -12.082 20.290 12.483 1.00 82.50 594 VAL A O 1
ATOM 4308 N N . SER A 1 595 ? -10.306 21.087 11.360 1.00 84.31 595 SER A N 1
ATOM 4309 C CA . SER A 1 595 ? -10.902 20.846 10.047 1.00 84.31 595 SER A CA 1
ATOM 4310 C C . SER A 1 595 ? -11.209 19.359 9.851 1.00 84.31 595 SER A C 1
ATOM 4312 O O . SER A 1 595 ? -10.332 18.507 9.997 1.00 84.31 595 SER A O 1
ATOM 4314 N N . ALA A 1 596 ? -12.431 19.037 9.419 1.00 80.44 596 ALA A N 1
ATOM 4315 C CA . ALA A 1 596 ? -12.794 17.674 9.015 1.00 80.44 596 ALA A CA 1
ATOM 4316 C C . ALA A 1 596 ? -11.935 17.160 7.835 1.00 80.44 596 ALA A C 1
ATOM 4318 O O . ALA A 1 596 ? -11.806 15.947 7.621 1.00 80.44 596 ALA A O 1
ATOM 4319 N N . ASN A 1 597 ? -11.312 18.081 7.092 1.00 85.06 597 ASN A N 1
ATOM 4320 C CA . ASN A 1 597 ? -10.438 17.789 5.963 1.00 85.06 597 ASN A CA 1
ATOM 4321 C C . ASN A 1 597 ? -8.965 17.617 6.364 1.00 85.06 597 ASN A C 1
ATOM 4323 O O . ASN A 1 597 ? -8.195 17.167 5.520 1.00 85.06 597 ASN A O 1
ATOM 4327 N N . LEU A 1 598 ? -8.586 17.850 7.633 1.00 86.25 598 LEU A N 1
ATOM 4328 C CA . LEU A 1 598 ? -7.202 17.702 8.116 1.00 86.25 598 LEU A CA 1
ATOM 4329 C C . LEU A 1 598 ? -6.582 16.362 7.686 1.00 86.25 598 LEU A C 1
ATOM 4331 O O . LEU A 1 598 ? -5.491 16.323 7.123 1.00 86.25 598 LEU A O 1
ATOM 4335 N N . PHE A 1 599 ? -7.320 15.266 7.877 1.00 88.62 599 PHE A N 1
ATOM 4336 C CA . PHE A 1 599 ? -6.894 13.929 7.450 1.00 88.62 599 PHE A CA 1
ATOM 4337 C C . PHE A 1 599 ? -7.517 13.497 6.117 1.00 88.62 599 PHE A C 1
ATOM 4339 O O . PHE A 1 599 ? -6.925 12.709 5.383 1.00 88.62 599 PHE A O 1
ATOM 4346 N N . THR A 1 600 ? -8.726 13.979 5.802 1.00 88.94 600 THR A N 1
ATOM 4347 C CA . THR A 1 600 ? -9.572 13.387 4.746 1.00 88.94 600 THR A CA 1
ATOM 4348 C C . THR A 1 600 ? -9.770 14.242 3.497 1.00 88.94 600 THR A C 1
ATOM 4350 O O . THR A 1 600 ? -10.449 13.809 2.568 1.00 88.94 600 THR A O 1
ATOM 4353 N N . GLY A 1 601 ? -9.173 15.430 3.436 1.00 85.56 601 GLY A N 1
ATOM 4354 C CA . GLY A 1 601 ? -9.223 16.275 2.250 1.00 85.56 601 GLY A CA 1
ATOM 4355 C C . GLY A 1 601 ? -8.451 15.667 1.074 1.00 85.56 601 GLY A C 1
ATOM 4356 O O . GLY A 1 601 ? -7.363 15.125 1.255 1.00 85.56 601 GLY A O 1
ATOM 4357 N N . LEU A 1 602 ? -9.024 15.727 -0.132 1.00 79.69 602 LEU A N 1
ATOM 4358 C CA . LEU A 1 602 ? -8.525 15.013 -1.319 1.00 79.69 602 LEU A CA 1
ATOM 4359 C C . LEU A 1 602 ? -7.799 15.890 -2.349 1.00 79.69 602 LEU A C 1
ATOM 4361 O O . LEU A 1 602 ? -7.117 15.344 -3.214 1.00 79.69 602 LEU A O 1
ATOM 4365 N N . ALA A 1 603 ? -7.963 17.213 -2.305 1.00 69.88 603 ALA A N 1
ATOM 4366 C CA . ALA A 1 603 ? -7.415 18.118 -3.314 1.00 69.88 603 ALA A CA 1
ATOM 4367 C C . ALA A 1 603 ? -7.121 19.508 -2.738 1.00 69.88 603 ALA A C 1
ATOM 4369 O O . ALA A 1 603 ? -7.735 19.920 -1.756 1.00 69.88 603 ALA A O 1
ATOM 4370 N N . SER A 1 604 ? -6.195 20.221 -3.388 1.00 59.00 604 SER A N 1
ATOM 4371 C CA . SER A 1 604 ? -5.853 21.619 -3.098 1.00 59.00 604 SER A CA 1
ATOM 4372 C C . SER A 1 604 ? -7.090 22.539 -3.179 1.00 59.00 604 SER A C 1
ATOM 4374 O O . SER A 1 604 ? -7.950 22.304 -4.033 1.00 59.00 604 SER A O 1
ATOM 4376 N N . PRO A 1 605 ? -7.202 23.573 -2.320 1.00 60.41 605 PRO A N 1
ATOM 4377 C CA . PRO A 1 605 ? -6.248 23.967 -1.274 1.00 60.41 605 PRO A CA 1
ATOM 4378 C C . PRO A 1 605 ? -6.351 23.135 0.012 1.00 60.41 605 PRO A C 1
ATOM 4380 O O . PRO A 1 605 ? -5.529 23.285 0.899 1.00 60.41 605 PRO A O 1
ATOM 4383 N N . GLU A 1 606 ? -7.307 22.217 0.131 1.00 66.31 606 GLU A N 1
ATOM 4384 C CA . GLU A 1 606 ? -7.589 21.482 1.373 1.00 66.31 606 GLU A CA 1
ATOM 4385 C C . GLU A 1 606 ? -7.073 20.036 1.340 1.00 66.31 606 GLU A C 1
ATOM 4387 O O . GLU A 1 606 ? -7.710 19.133 1.881 1.00 66.31 606 GLU A O 1
ATOM 4392 N N . ALA A 1 607 ? -5.942 19.772 0.678 1.00 75.38 607 ALA A N 1
ATOM 4393 C CA . ALA A 1 607 ? -5.371 18.428 0.645 1.00 75.38 607 ALA A CA 1
ATOM 4394 C C . ALA A 1 607 ? -4.969 18.011 2.068 1.00 75.38 607 ALA A C 1
ATOM 4396 O O . ALA A 1 607 ? -4.054 18.588 2.658 1.00 75.38 607 ALA A O 1
ATOM 4397 N N . GLY A 1 608 ? -5.654 17.007 2.613 1.00 84.31 608 GLY A N 1
ATOM 4398 C CA . GLY A 1 608 ? -5.370 16.473 3.937 1.00 84.31 608 GLY A CA 1
ATOM 4399 C C . GLY A 1 608 ? -4.062 15.688 3.959 1.00 84.31 608 GLY A C 1
ATOM 4400 O O . GLY A 1 608 ? -3.503 15.336 2.917 1.00 84.31 608 GLY A O 1
ATOM 4401 N N . ILE A 1 609 ? -3.604 15.356 5.163 1.00 85.88 609 ILE A N 1
ATOM 4402 C CA . ILE A 1 609 ? -2.329 14.666 5.417 1.00 85.88 609 ILE A CA 1
ATOM 4403 C C . ILE A 1 609 ? -2.182 13.384 4.577 1.00 85.88 609 ILE A C 1
ATOM 4405 O O . ILE A 1 609 ? -1.112 13.118 4.033 1.00 85.88 609 ILE A O 1
ATOM 4409 N N . ARG A 1 610 ? -3.268 12.625 4.375 1.00 89.44 610 ARG A N 1
ATOM 4410 C CA . ARG A 1 610 ? -3.254 11.415 3.531 1.00 89.44 610 ARG A CA 1
ATOM 4411 C C . ARG A 1 610 ? -3.021 11.705 2.063 1.00 89.44 610 ARG A C 1
ATOM 4413 O O . ARG A 1 610 ? -2.199 11.040 1.441 1.00 89.44 610 ARG A O 1
ATOM 4420 N N . ALA A 1 611 ? -3.736 12.687 1.514 1.00 88.19 611 ALA A N 1
ATOM 4421 C CA . ALA A 1 611 ? -3.641 13.011 0.098 1.00 88.19 611 ALA A CA 1
ATOM 4422 C C . ALA A 1 611 ? -2.233 13.495 -0.259 1.00 88.19 611 ALA A C 1
ATOM 4424 O O . ALA A 1 611 ? -1.695 13.090 -1.287 1.00 88.19 611 ALA A O 1
ATOM 4425 N N . GLN A 1 612 ? -1.606 14.257 0.642 1.00 84.19 612 GLN A N 1
ATOM 4426 C CA . GLN A 1 612 ? -0.202 14.662 0.531 1.00 84.19 612 GLN A CA 1
ATOM 4427 C C . GLN A 1 612 ? 0.766 13.464 0.538 1.00 84.19 612 GLN A C 1
ATOM 4429 O O . GLN A 1 612 ? 1.838 13.538 -0.057 1.00 84.19 612 GLN A O 1
ATOM 4434 N N . ALA A 1 613 ? 0.379 12.355 1.175 1.00 84.50 613 ALA A N 1
ATOM 4435 C CA . ALA A 1 613 ? 1.122 11.097 1.191 1.00 84.50 613 ALA A CA 1
ATOM 4436 C C . ALA A 1 613 ? 0.722 10.119 0.064 1.00 84.50 613 ALA A C 1
ATOM 4438 O O . ALA A 1 613 ? 1.122 8.959 0.084 1.00 84.50 613 ALA A O 1
ATOM 4439 N N . GLY A 1 614 ? -0.105 10.543 -0.901 1.00 89.00 614 GLY A N 1
ATOM 4440 C CA . GLY A 1 614 ? -0.602 9.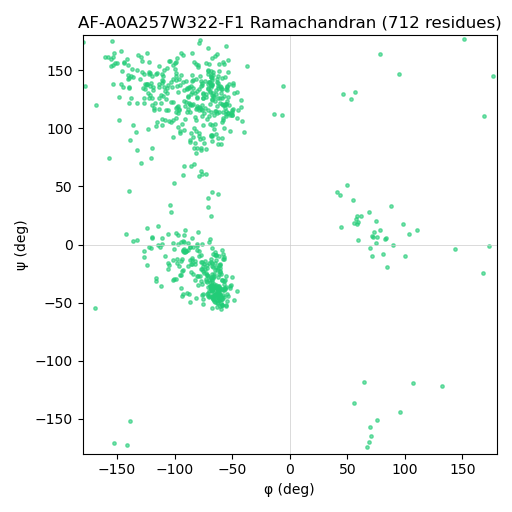673 -1.974 1.00 89.00 614 GLY A CA 1
ATOM 4441 C C . GLY A 1 614 ? -1.628 8.625 -1.521 1.00 89.00 614 GLY A C 1
ATOM 4442 O O . GLY A 1 614 ? -2.035 7.785 -2.319 1.00 89.00 614 GLY A O 1
ATOM 4443 N N . ILE A 1 615 ? -2.088 8.678 -0.269 1.00 92.50 615 ILE A N 1
ATOM 4444 C CA . ILE A 1 615 ? -3.026 7.724 0.330 1.00 92.50 615 ILE A CA 1
ATOM 4445 C C . ILE A 1 615 ? -4.426 8.331 0.356 1.00 92.50 615 ILE A C 1
ATOM 4447 O O . ILE A 1 615 ? -4.613 9.522 0.598 1.00 92.50 615 ILE A O 1
ATOM 4451 N N . ALA A 1 616 ? -5.443 7.512 0.108 1.00 94.81 616 ALA A N 1
ATOM 4452 C CA . ALA A 1 616 ? -6.821 7.971 0.088 1.00 94.81 616 ALA A CA 1
ATOM 4453 C C . ALA A 1 616 ? -7.539 7.736 1.432 1.00 94.81 616 ALA A C 1
ATOM 4455 O O . ALA A 1 616 ? -7.354 6.700 2.083 1.00 94.81 616 ALA A O 1
ATOM 4456 N N . PRO A 1 617 ? -8.401 8.673 1.864 1.00 95.12 617 PRO A N 1
ATOM 4457 C CA . PRO A 1 617 ? -9.382 8.406 2.899 1.00 95.12 617 PRO A CA 1
ATOM 4458 C C . PRO A 1 617 ? -10.434 7.415 2.394 1.00 95.12 617 PRO A C 1
ATOM 4460 O O . PRO A 1 617 ? -10.674 7.269 1.196 1.00 95.12 617 PRO A O 1
ATOM 4463 N N . LEU A 1 618 ? -11.131 6.778 3.328 1.00 95.88 618 LEU A N 1
ATOM 4464 C CA . LEU A 1 618 ? -12.296 5.971 2.985 1.00 95.88 618 LEU A CA 1
ATOM 4465 C C . LEU A 1 618 ? -13.445 6.854 2.482 1.00 95.88 618 LEU A C 1
ATOM 4467 O O . LEU A 1 618 ? -13.639 7.970 2.996 1.00 95.88 618 LEU A O 1
ATOM 4471 N N . PRO A 1 619 ? -14.293 6.333 1.577 1.00 95.06 619 PRO A N 1
ATOM 4472 C CA . PRO A 1 619 ? -15.534 7.001 1.218 1.00 95.06 619 PRO A CA 1
ATOM 4473 C C . PRO A 1 619 ? -16.385 7.322 2.450 1.00 95.06 619 PRO A C 1
ATOM 4475 O O . PRO A 1 619 ? -16.401 6.584 3.438 1.00 95.06 619 PRO A O 1
ATOM 4478 N N . LEU A 1 620 ? -17.144 8.418 2.386 1.00 93.94 620 LEU A N 1
ATOM 4479 C CA . LEU A 1 620 ? -17.954 8.894 3.513 1.00 93.94 620 LEU A CA 1
ATOM 4480 C C . LEU A 1 620 ? -18.927 7.828 4.052 1.00 93.94 620 LEU A C 1
ATOM 4482 O O . LEU A 1 620 ? -19.116 7.737 5.267 1.00 93.94 620 LEU A O 1
ATOM 4486 N N . GLY A 1 621 ? -19.508 7.008 3.168 1.00 94.75 621 GLY A N 1
ATOM 4487 C CA . GLY A 1 621 ? -20.377 5.898 3.562 1.00 94.75 621 GLY A CA 1
ATOM 4488 C C . GLY A 1 621 ? -19.650 4.863 4.424 1.00 94.75 621 GLY A C 1
ATOM 4489 O O . GLY A 1 621 ? -20.151 4.476 5.474 1.00 94.75 621 GLY A O 1
ATOM 4490 N N . TRP A 1 622 ? -18.416 4.504 4.070 1.00 96.56 622 TRP A N 1
ATOM 4491 C CA . TRP A 1 622 ? -17.586 3.605 4.876 1.00 96.56 622 TRP A CA 1
ATOM 4492 C C . TRP A 1 622 ? -17.223 4.206 6.230 1.00 96.56 622 TRP A C 1
ATOM 4494 O O . TRP A 1 622 ? -17.425 3.564 7.258 1.00 96.56 622 TRP A O 1
ATOM 4504 N N . ARG A 1 623 ? -16.778 5.469 6.260 1.00 95.06 623 ARG A N 1
ATOM 4505 C CA . ARG A 1 623 ? -16.464 6.164 7.522 1.00 95.06 623 ARG A CA 1
ATOM 4506 C C . ARG A 1 623 ? -17.667 6.217 8.463 1.00 95.06 623 ARG A C 1
ATOM 4508 O O . ARG A 1 623 ? -17.520 6.059 9.670 1.00 95.06 623 ARG A O 1
ATOM 4515 N N . THR A 1 624 ? -18.860 6.430 7.912 1.00 93.75 624 THR A N 1
ATOM 4516 C CA . THR A 1 624 ? -20.114 6.460 8.678 1.00 93.75 624 THR A CA 1
ATOM 4517 C C . THR A 1 624 ? -20.518 5.066 9.156 1.00 93.75 624 THR A C 1
ATOM 4519 O O . THR A 1 624 ? -20.878 4.913 10.320 1.00 93.75 624 THR A O 1
ATOM 4522 N N . ALA A 1 625 ? -20.391 4.037 8.313 1.00 94.12 625 ALA A N 1
ATOM 4523 C CA . ALA A 1 625 ? -20.659 2.655 8.704 1.00 94.12 625 ALA A CA 1
ATOM 4524 C C . ALA A 1 625 ? -19.743 2.194 9.847 1.00 94.12 625 ALA A C 1
ATOM 4526 O O . ALA A 1 625 ? -20.232 1.594 10.804 1.00 94.12 625 ALA A O 1
ATOM 4527 N N . ILE A 1 626 ? -18.448 2.512 9.777 1.00 95.06 626 ILE A N 1
ATOM 4528 C CA . ILE A 1 626 ? -17.458 2.198 10.818 1.00 95.06 626 ILE A CA 1
ATOM 4529 C C . ILE A 1 626 ? -17.811 2.924 12.117 1.00 95.06 626 ILE A C 1
ATOM 4531 O O . ILE A 1 626 ? -17.991 2.275 13.147 1.00 95.06 626 ILE A O 1
ATOM 4535 N N . ALA A 1 627 ? -17.988 4.250 12.060 1.00 92.19 627 ALA A N 1
ATOM 4536 C CA . ALA A 1 627 ? -18.337 5.055 13.229 1.00 92.19 627 ALA A CA 1
ATOM 4537 C C . ALA A 1 627 ? -19.594 4.518 13.933 1.00 92.19 627 ALA A C 1
ATOM 4539 O O . ALA A 1 627 ? -19.569 4.267 15.134 1.00 92.19 627 ALA A O 1
ATOM 4540 N N . ASN A 1 628 ? -20.663 4.244 13.181 1.00 89.50 628 ASN A N 1
ATOM 4541 C CA . ASN A 1 628 ? -21.931 3.778 13.746 1.00 89.50 628 ASN A CA 1
ATOM 4542 C C . ASN A 1 628 ? -21.885 2.332 14.264 1.00 89.50 628 ASN A C 1
ATOM 4544 O O . ASN A 1 628 ? -22.689 1.971 15.120 1.00 89.50 628 ASN A O 1
ATOM 4548 N N . THR A 1 629 ? -20.997 1.487 13.733 1.00 90.00 629 THR A N 1
ATOM 4549 C CA . THR A 1 629 ? -20.933 0.069 14.130 1.00 90.00 629 THR A CA 1
ATOM 4550 C C . THR A 1 629 ? -20.035 -0.143 15.343 1.00 90.00 629 THR A C 1
ATOM 4552 O O . THR A 1 629 ? -20.403 -0.897 16.239 1.00 90.00 629 THR A O 1
ATOM 4555 N N . PHE A 1 630 ? -18.874 0.513 15.372 1.00 91.19 630 PHE A N 1
ATOM 4556 C CA . PHE A 1 630 ? -17.826 0.221 16.354 1.00 91.19 630 PHE A CA 1
ATOM 4557 C C . PHE A 1 630 ? -17.705 1.281 17.457 1.00 91.19 630 PHE A C 1
ATOM 4559 O O . PHE A 1 630 ? -17.195 0.977 18.533 1.00 91.19 630 PHE A O 1
ATOM 4566 N N . PHE A 1 631 ? -18.195 2.503 17.222 1.00 87.31 631 PHE A N 1
ATOM 4567 C CA . PHE A 1 631 ? -18.007 3.637 18.138 1.00 87.31 631 PHE A CA 1
ATOM 4568 C C . PHE A 1 631 ? -19.314 4.340 18.541 1.00 87.31 631 PHE A C 1
ATOM 4570 O O . PHE A 1 631 ? -19.311 5.172 19.444 1.00 87.31 631 PHE A O 1
ATOM 4577 N N . GLY A 1 632 ? -20.432 4.028 17.880 1.00 79.25 632 GLY A N 1
ATOM 4578 C CA . GLY A 1 632 ? -21.741 4.627 18.128 1.00 79.25 632 GLY A CA 1
ATOM 4579 C C . GLY A 1 632 ? -22.710 3.690 18.850 1.00 79.25 632 GLY A C 1
ATOM 4580 O O . GLY A 1 632 ? -22.667 2.473 18.685 1.00 79.25 632 GLY A O 1
ATOM 4581 N N . PHE A 1 633 ? -23.647 4.272 19.601 1.00 65.12 633 PHE A N 1
ATOM 4582 C CA . PHE A 1 633 ? -24.770 3.562 20.222 1.00 65.12 633 PHE A CA 1
ATOM 4583 C C . PHE A 1 633 ? -26.013 3.590 19.314 1.00 65.12 633 PHE A C 1
ATOM 4585 O O . PHE A 1 633 ? -27.063 4.113 19.690 1.00 65.12 633 PHE A O 1
ATOM 4592 N N . ASP A 1 634 ? -25.920 3.048 18.096 1.00 67.44 634 ASP A N 1
ATOM 4593 C CA . ASP A 1 634 ? -27.113 2.862 17.260 1.00 67.44 634 ASP A CA 1
ATOM 4594 C C . ASP A 1 634 ? -27.884 1.624 17.737 1.00 67.44 634 ASP A C 1
ATOM 4596 O O . ASP A 1 634 ? -27.392 0.496 17.675 1.00 67.44 634 ASP A O 1
ATOM 4600 N N . LYS A 1 635 ? -29.135 1.822 18.172 1.00 65.81 635 LYS A N 1
ATOM 4601 C CA . LYS A 1 635 ? -30.035 0.748 18.626 1.00 65.81 635 LYS A CA 1
ATOM 4602 C C . LYS A 1 635 ? -30.131 -0.420 17.641 1.00 65.81 635 LYS A C 1
ATOM 4604 O O . LYS A 1 635 ? -30.394 -1.540 18.072 1.00 65.81 635 LYS A O 1
ATOM 4609 N N . LYS A 1 636 ? -29.924 -0.173 16.345 1.00 68.25 636 LYS A N 1
ATOM 4610 C CA . LYS A 1 636 ? -29.973 -1.200 15.299 1.00 68.25 636 LYS A CA 1
ATOM 4611 C C . LYS A 1 636 ? -28.719 -2.074 15.244 1.00 68.25 636 LYS A C 1
ATOM 4613 O O . LYS A 1 636 ? -28.834 -3.240 14.885 1.00 68.25 636 LYS A O 1
ATOM 4618 N N . THR A 1 637 ? -27.550 -1.539 15.595 1.00 62.28 637 THR A N 1
ATOM 4619 C CA . THR A 1 637 ? -26.267 -2.266 15.580 1.00 62.28 637 THR A CA 1
ATOM 4620 C C . THR A 1 637 ? -25.897 -2.828 16.952 1.00 62.28 637 THR A C 1
ATOM 4622 O O . THR A 1 637 ? -25.120 -3.779 17.024 1.00 62.28 637 THR A O 1
ATOM 4625 N N . LEU A 1 638 ? -26.508 -2.327 18.037 1.00 62.78 638 LEU A N 1
ATOM 4626 C CA . LEU A 1 638 ? -26.339 -2.840 19.405 1.00 62.78 638 LEU A CA 1
ATOM 4627 C C . LEU A 1 638 ? -26.410 -4.376 19.537 1.00 62.78 638 LEU A C 1
ATOM 4629 O O . LEU A 1 638 ? -25.594 -4.922 20.286 1.00 62.78 638 LEU A O 1
ATOM 4633 N N . PRO A 1 639 ? -27.311 -5.104 18.839 1.00 62.66 639 PRO A N 1
ATOM 4634 C CA . PRO A 1 639 ? -27.374 -6.563 18.943 1.00 62.66 639 PRO A CA 1
ATOM 4635 C C . PRO A 1 639 ? -26.107 -7.283 18.463 1.00 62.66 639 PRO A C 1
ATOM 4637 O O . PRO A 1 639 ? -25.858 -8.410 18.882 1.00 62.66 639 PRO A O 1
ATOM 4640 N N . LEU A 1 640 ? -25.291 -6.645 17.616 1.00 67.44 640 LEU A N 1
ATOM 4641 C CA . LEU A 1 640 ? -24.064 -7.238 17.076 1.00 67.44 640 LEU A CA 1
ATOM 4642 C C . LEU A 1 640 ? -22.934 -7.306 18.121 1.00 67.44 640 LEU A C 1
ATOM 4644 O O . LEU A 1 640 ? -22.026 -8.129 17.989 1.00 67.44 640 LEU A O 1
ATOM 4648 N N . GLN A 1 641 ? -23.016 -6.481 19.177 1.00 71.12 641 GLN A N 1
ATOM 4649 C CA . GLN A 1 641 ? -22.026 -6.378 20.260 1.00 71.12 641 GLN A CA 1
ATOM 4650 C C . GLN A 1 641 ? -20.599 -6.084 19.764 1.00 71.12 641 GLN A C 1
ATOM 4652 O O . GLN A 1 641 ? -19.631 -6.625 20.288 1.00 71.12 641 GLN A O 1
ATOM 4657 N N . LEU A 1 642 ? -20.476 -5.235 18.742 1.00 78.25 642 LEU A N 1
ATOM 4658 C CA . LEU A 1 642 ? -19.191 -4.873 18.128 1.00 78.25 642 LEU A CA 1
ATOM 4659 C C . LEU A 1 642 ? -18.643 -3.520 18.580 1.00 78.25 642 LEU A C 1
ATOM 4661 O O . LEU A 1 642 ? -17.558 -3.131 18.161 1.00 78.25 642 LEU A O 1
ATOM 4665 N N . PHE A 1 643 ? -19.389 -2.787 19.403 1.00 79.44 643 PHE A N 1
ATOM 4666 C CA . PHE A 1 643 ? -18.910 -1.515 19.916 1.00 79.44 643 PHE A CA 1
ATOM 4667 C C . PHE A 1 643 ? -17.724 -1.747 20.856 1.00 79.44 643 PHE A C 1
ATOM 4669 O O . PHE A 1 643 ? -17.705 -2.718 21.615 1.00 79.44 643 PHE A O 1
ATOM 4676 N N . ILE A 1 644 ? -16.739 -0.859 20.797 1.00 81.69 644 ILE A N 1
ATOM 4677 C CA . ILE A 1 644 ? -15.599 -0.867 21.710 1.00 81.69 644 ILE A CA 1
ATOM 4678 C C . ILE A 1 644 ? -16.111 -0.453 23.106 1.00 81.69 644 ILE A C 1
ATOM 4680 O O . ILE A 1 644 ? -16.563 0.677 23.301 1.00 81.69 644 ILE A O 1
ATOM 4684 N N . GLN A 1 645 ? -16.126 -1.391 24.063 1.00 65.56 645 GLN A N 1
ATOM 4685 C CA . GLN A 1 645 ? -16.804 -1.260 25.364 1.00 65.56 645 GLN A CA 1
ATOM 4686 C C . GLN A 1 645 ? -15.841 -0.930 26.508 1.00 65.56 645 GLN A C 1
ATOM 4688 O O . GLN A 1 645 ? -14.670 -1.306 26.482 1.00 65.56 645 GLN A O 1
ATOM 4693 N N . ASN A 1 646 ? -16.362 -0.283 27.559 1.00 50.91 646 ASN A N 1
ATOM 4694 C CA . ASN A 1 646 ? -15.761 -0.358 28.894 1.00 50.91 646 ASN A CA 1
ATOM 4695 C C . ASN A 1 646 ? -16.163 -1.670 29.563 1.00 50.91 646 ASN A C 1
ATOM 4697 O O . ASN A 1 646 ? -17.269 -2.153 29.308 1.00 50.91 646 ASN A O 1
ATOM 4701 N N . GLY A 1 647 ? -15.332 -2.185 30.471 1.00 51.31 647 GLY A N 1
ATOM 4702 C CA . GLY A 1 647 ? -15.785 -3.167 31.455 1.00 51.31 647 GLY A CA 1
ATOM 4703 C C . GLY A 1 647 ? -17.123 -2.719 32.060 1.00 51.31 647 GLY A C 1
ATOM 4704 O O . GLY A 1 647 ? -17.203 -1.645 32.646 1.00 51.31 647 GLY A O 1
ATOM 4705 N N . MET A 1 648 ? -18.162 -3.521 31.794 1.00 36.91 648 MET A N 1
ATOM 4706 C CA . MET A 1 648 ? -19.597 -3.334 32.060 1.00 36.91 648 MET A CA 1
ATOM 4707 C C . MET A 1 648 ? -20.229 -1.972 31.696 1.00 36.91 648 MET A C 1
ATOM 4709 O O . MET A 1 648 ? -19.828 -0.908 32.155 1.00 36.91 648 MET A O 1
ATOM 4713 N N . ALA A 1 649 ? -21.353 -2.019 30.967 1.00 37.56 649 ALA A N 1
ATOM 4714 C CA . ALA A 1 649 ? -22.303 -0.907 30.960 1.00 37.56 649 ALA A CA 1
ATOM 4715 C C . ALA A 1 649 ? -22.712 -0.613 32.410 1.00 37.56 649 ALA A C 1
ATOM 4717 O O . ALA A 1 649 ? -23.231 -1.496 33.100 1.00 37.56 649 ALA A O 1
ATOM 4718 N N . THR A 1 650 ? -22.472 0.607 32.880 1.00 39.03 650 THR A N 1
ATOM 4719 C CA . THR A 1 650 ? -23.034 1.027 34.162 1.00 39.03 650 THR A CA 1
ATOM 4720 C C . THR A 1 650 ? -24.531 1.256 33.965 1.00 39.03 650 THR A C 1
ATOM 4722 O O . THR A 1 650 ? -24.995 1.503 32.852 1.00 39.03 650 THR A O 1
ATOM 4725 N N . SER A 1 651 ? -25.334 1.167 35.025 1.00 41.50 651 SER A N 1
ATOM 4726 C CA . SER A 1 651 ? -26.797 1.331 34.945 1.00 41.50 651 SER A CA 1
ATOM 4727 C C . SER A 1 651 ? -27.254 2.673 34.345 1.00 41.50 651 SER A C 1
ATOM 4729 O O . SER A 1 651 ? -28.430 2.818 34.023 1.00 41.50 651 SER A O 1
ATOM 4731 N N . ALA A 1 652 ? -26.346 3.642 34.190 1.00 41.94 652 ALA A N 1
ATOM 4732 C CA . ALA A 1 652 ? -26.580 4.919 33.521 1.00 41.94 652 ALA A CA 1
ATOM 4733 C C . ALA A 1 652 ? -26.587 4.826 31.979 1.00 41.94 652 ALA A C 1
ATOM 4735 O O . ALA A 1 652 ? -27.184 5.680 31.330 1.00 41.94 652 ALA A O 1
ATOM 4736 N N . ASP A 1 653 ? -25.979 3.786 31.396 1.00 37.47 653 ASP A N 1
ATOM 4737 C CA . ASP A 1 653 ? -25.794 3.626 29.942 1.00 37.47 653 ASP A CA 1
ATOM 4738 C C . ASP A 1 653 ? -26.949 2.871 29.257 1.00 37.47 653 ASP A C 1
ATOM 4740 O O . ASP A 1 653 ? -26.991 2.725 28.032 1.00 37.47 653 ASP A O 1
ATOM 4744 N N . LEU A 1 654 ? -27.908 2.363 30.037 1.00 41.50 654 LEU A N 1
ATOM 4745 C CA . LEU A 1 654 ? -29.125 1.758 29.505 1.00 41.50 654 LEU A CA 1
ATOM 4746 C C . LEU A 1 654 ? -30.167 2.855 29.258 1.00 41.50 654 LEU A C 1
ATOM 4748 O O . LEU A 1 654 ? -30.355 3.713 30.122 1.00 41.50 654 LEU A O 1
ATOM 4752 N N . PRO A 1 655 ? -30.890 2.838 28.117 1.00 38.59 655 PRO A N 1
ATOM 4753 C CA . PRO A 1 655 ? -31.980 3.773 27.895 1.00 38.59 655 PRO A CA 1
ATOM 4754 C C . PRO A 1 655 ? -32.953 3.645 29.061 1.00 38.59 655 PRO A C 1
ATOM 4756 O O . PRO A 1 655 ? -33.551 2.586 29.260 1.00 38.59 655 PRO A O 1
ATOM 4759 N N . THR A 1 656 ? -33.085 4.716 29.844 1.00 39.62 656 THR A N 1
ATOM 4760 C CA . THR A 1 656 ? -34.071 4.798 30.914 1.00 39.62 656 THR A CA 1
ATOM 4761 C C . THR A 1 656 ? -35.411 4.519 30.253 1.00 39.62 656 THR A C 1
ATOM 4763 O O . THR A 1 656 ? -35.850 5.288 29.395 1.00 39.62 656 THR A O 1
ATOM 4766 N N . ALA A 1 657 ? -36.021 3.372 30.560 1.00 40.16 657 ALA A N 1
ATOM 4767 C CA . ALA A 1 657 ? -37.364 3.082 30.093 1.00 40.16 657 ALA A CA 1
ATOM 4768 C C . ALA A 1 657 ? -38.225 4.266 30.534 1.00 40.16 657 ALA A C 1
ATOM 4770 O O . ALA A 1 657 ? -38.331 4.538 31.731 1.00 40.16 657 ALA A O 1
ATOM 4771 N N . GLY A 1 658 ? -38.725 5.035 29.564 1.00 33.94 658 GLY A N 1
ATOM 4772 C CA . GLY A 1 658 ? -39.496 6.234 29.838 1.00 33.94 658 GLY A CA 1
ATOM 4773 C C . GLY A 1 658 ? -40.633 5.865 30.775 1.00 33.94 658 GLY A C 1
ATOM 4774 O O . GLY A 1 658 ? -41.521 5.098 30.405 1.00 33.94 658 GLY A O 1
ATOM 4775 N N . VAL A 1 659 ? -40.584 6.378 32.003 1.00 33.44 659 VAL A N 1
ATOM 4776 C CA . VAL A 1 659 ? -41.699 6.278 32.934 1.00 33.44 659 VAL A CA 1
ATOM 4777 C C . VAL A 1 659 ? -42.820 7.100 32.312 1.00 33.44 659 VAL A C 1
ATOM 4779 O O . VAL A 1 659 ? -42.816 8.329 32.372 1.00 33.44 659 VAL A O 1
ATOM 4782 N N . ALA A 1 660 ? -43.764 6.428 31.659 1.00 31.69 660 ALA A N 1
ATOM 4783 C CA . ALA A 1 660 ? -44.998 7.052 31.221 1.00 31.69 660 ALA A CA 1
ATOM 4784 C C . ALA A 1 660 ? -45.810 7.403 32.475 1.00 31.69 660 ALA A C 1
ATOM 4786 O O . ALA A 1 660 ? -46.595 6.600 32.976 1.00 31.69 660 ALA A O 1
ATOM 4787 N N . ILE A 1 661 ? -45.595 8.601 33.021 1.00 33.31 661 ILE A N 1
ATOM 4788 C CA . ILE A 1 661 ? -46.463 9.153 34.060 1.00 33.31 661 ILE A CA 1
ATOM 4789 C C . ILE A 1 661 ? -47.741 9.620 33.361 1.00 33.31 661 ILE A C 1
ATOM 4791 O O . ILE A 1 661 ? -47.833 10.752 32.887 1.00 33.31 661 ILE A O 1
ATOM 4795 N N . HIS A 1 662 ? -48.738 8.740 33.279 1.00 26.86 662 HIS A N 1
ATOM 4796 C CA . HIS A 1 662 ? -50.097 9.150 32.940 1.00 26.86 662 HIS A CA 1
ATOM 4797 C C . HIS A 1 662 ? -50.675 9.970 34.099 1.00 26.86 662 HIS A C 1
ATOM 4799 O O . HIS A 1 662 ? -50.776 9.488 35.229 1.00 26.86 662 HIS A O 1
ATOM 4805 N N . LYS A 1 663 ? -51.066 11.220 33.825 1.00 31.27 663 LYS A N 1
ATOM 4806 C CA . LYS A 1 663 ? -51.767 12.071 34.791 1.00 31.27 663 LYS A CA 1
ATOM 4807 C C . LYS A 1 663 ? -53.286 11.893 34.644 1.00 31.27 663 LYS A C 1
ATOM 4809 O O . LYS A 1 663 ? -53.860 12.367 33.676 1.00 31.27 663 LYS A O 1
ATOM 4814 N N . ALA A 1 664 ? -53.842 11.216 35.652 1.00 40.19 664 ALA A N 1
ATOM 4815 C CA . ALA A 1 664 ? -55.167 11.311 36.284 1.00 40.19 664 ALA A CA 1
ATOM 4816 C C . ALA A 1 664 ? -56.467 11.242 35.450 1.00 40.19 664 ALA A C 1
ATOM 4818 O O . ALA A 1 664 ? -56.743 12.092 34.613 1.00 40.19 664 ALA A O 1
ATOM 4819 N N . GLY A 1 665 ? -57.340 10.308 35.846 1.00 35.59 665 GLY A N 1
ATOM 4820 C CA . GLY A 1 665 ? -58.768 10.277 35.519 1.00 35.59 665 GLY A CA 1
ATOM 4821 C C . GLY A 1 665 ? -59.377 8.927 35.902 1.00 35.59 665 GLY A C 1
ATOM 4822 O O . GLY A 1 665 ? -58.995 7.914 35.336 1.00 35.59 665 GLY A O 1
ATOM 4823 N N . SER A 1 666 ? -60.235 8.931 36.921 1.00 43.00 666 SER A N 1
ATOM 4824 C CA . SER A 1 666 ? -61.051 7.834 37.473 1.00 43.00 666 SER A CA 1
ATOM 4825 C C . SER A 1 666 ? -61.201 6.547 36.642 1.00 43.00 666 SER A C 1
ATOM 4827 O O . SER A 1 666 ? -61.911 6.544 35.646 1.00 43.00 666 SER A O 1
ATOM 4829 N N . GLU A 1 667 ? -60.622 5.440 37.120 1.00 41.53 667 GLU A N 1
ATOM 4830 C CA . GLU A 1 667 ? -61.329 4.193 37.479 1.00 41.53 667 GLU A CA 1
ATOM 4831 C C . GLU A 1 667 ? -60.335 3.099 37.906 1.00 41.53 667 GLU A C 1
ATOM 4833 O O . GLU A 1 667 ? -59.202 3.014 37.433 1.00 41.53 667 GLU A O 1
ATOM 4838 N N . LYS A 1 668 ? -60.752 2.278 38.876 1.00 41.78 668 LYS A N 1
ATOM 4839 C CA . LYS A 1 668 ? -59.937 1.259 39.549 1.00 41.78 668 LYS A CA 1
ATOM 4840 C C . LYS A 1 668 ? -59.371 0.228 38.560 1.00 41.78 668 LYS A C 1
ATOM 4842 O O . LYS A 1 668 ? -60.065 -0.708 38.179 1.00 41.78 668 LYS A O 1
ATOM 4847 N N . LYS A 1 669 ? -58.072 0.303 38.261 1.00 36.22 669 LYS A N 1
ATOM 4848 C CA . LYS A 1 669 ? -57.262 -0.858 37.855 1.00 36.22 669 LYS A CA 1
ATOM 4849 C C . LYS A 1 669 ? -55.960 -0.861 38.650 1.00 36.22 669 LYS A C 1
ATOM 4851 O O . LYS A 1 669 ? -55.222 0.117 38.644 1.00 36.22 669 LYS A O 1
ATOM 4856 N N . GLN A 1 670 ? -55.729 -1.954 39.378 1.00 37.16 670 GLN A N 1
ATOM 4857 C CA . GLN A 1 670 ? -54.532 -2.179 40.187 1.00 37.16 670 GLN A CA 1
ATOM 4858 C C . GLN A 1 670 ? -53.273 -2.059 39.322 1.00 37.16 670 GLN A C 1
ATOM 4860 O O . GLN A 1 670 ? -53.063 -2.831 38.387 1.00 37.16 670 GLN A O 1
ATOM 4865 N N . SER A 1 671 ? -52.433 -1.086 39.652 1.00 31.97 671 SER A N 1
ATOM 4866 C CA . SER A 1 671 ? -51.120 -0.874 39.058 1.00 31.97 671 SER A CA 1
ATOM 4867 C C . SER A 1 671 ? -50.136 -1.896 39.631 1.00 31.97 671 SER A C 1
ATOM 4869 O O . SER A 1 671 ? -49.838 -1.886 40.825 1.00 31.97 671 SER A O 1
ATOM 4871 N N . VAL A 1 672 ? -49.615 -2.781 38.781 1.00 35.94 672 VAL A N 1
ATOM 4872 C CA . VAL A 1 672 ? -48.508 -3.678 39.136 1.00 35.94 672 VAL A CA 1
ATOM 4873 C C . VAL A 1 672 ? -47.237 -2.837 39.244 1.00 35.94 672 VAL A C 1
ATOM 4875 O O . VAL A 1 672 ? -46.794 -2.233 38.269 1.00 35.94 672 VAL A O 1
ATOM 4878 N N . LYS A 1 673 ? -46.670 -2.763 40.449 1.00 34.78 673 LYS A N 1
ATOM 4879 C CA . LYS A 1 673 ? -45.432 -2.038 40.744 1.00 34.78 673 LYS A CA 1
ATOM 4880 C C . LYS A 1 673 ? -44.257 -3.007 40.596 1.00 34.78 673 LYS A C 1
ATOM 4882 O O . LYS A 1 673 ? -43.988 -3.783 41.505 1.00 34.78 673 LYS A O 1
ATOM 4887 N N . THR A 1 674 ? -43.571 -2.983 39.456 1.00 37.16 674 THR A N 1
ATOM 4888 C CA . THR A 1 674 ? -42.309 -3.717 39.278 1.00 37.16 674 THR A CA 1
ATOM 4889 C C . THR A 1 674 ? -41.177 -2.882 39.869 1.00 37.16 674 THR A C 1
ATOM 4891 O O . THR A 1 674 ? -40.842 -1.823 39.342 1.00 37.16 674 THR A O 1
ATOM 4894 N N . ILE A 1 675 ? -40.610 -3.329 40.989 1.00 35.84 675 ILE A N 1
ATOM 4895 C CA . ILE A 1 675 ? -39.395 -2.747 41.565 1.00 35.84 675 ILE A CA 1
ATOM 4896 C C . ILE A 1 675 ? -38.214 -3.473 40.920 1.00 35.84 675 ILE A C 1
ATOM 4898 O O . ILE A 1 675 ? -38.075 -4.681 41.087 1.00 35.84 675 ILE A O 1
ATOM 4902 N N . ILE A 1 676 ? -37.386 -2.751 40.166 1.00 37.19 676 ILE A N 1
ATOM 4903 C CA . ILE A 1 676 ? -36.133 -3.285 39.626 1.00 37.19 676 ILE A CA 1
ATOM 4904 C C . ILE A 1 676 ? -35.029 -2.913 40.617 1.00 37.19 676 ILE A C 1
ATOM 4906 O O . ILE A 1 676 ? -34.626 -1.754 40.692 1.00 37.19 676 ILE A O 1
ATOM 4910 N N . GLY A 1 677 ? -34.587 -3.882 41.417 1.00 31.69 677 GLY A N 1
ATOM 4911 C CA . GLY A 1 677 ? -33.409 -3.738 42.268 1.00 31.69 677 GLY A CA 1
ATOM 4912 C C . GLY A 1 677 ? -32.153 -4.142 41.500 1.00 31.69 677 GLY A C 1
ATOM 4913 O O . GLY A 1 677 ? -32.105 -5.238 40.947 1.00 31.69 677 GLY A O 1
ATOM 4914 N N . TYR A 1 678 ? -31.144 -3.271 41.474 1.00 36.09 678 TYR A N 1
ATOM 4915 C CA . TYR A 1 678 ? -29.802 -3.599 40.991 1.00 36.09 678 TYR A CA 1
ATOM 4916 C C . TYR A 1 678 ? -28.843 -3.626 42.176 1.00 36.09 678 TYR A C 1
ATOM 4918 O O . TYR A 1 678 ? -28.758 -2.653 42.924 1.00 36.09 678 TYR A O 1
ATOM 4926 N N . THR A 1 679 ? -28.095 -4.715 42.328 1.00 33.59 679 THR A N 1
ATOM 4927 C CA . THR A 1 679 ? -26.994 -4.793 43.292 1.00 33.59 679 THR A CA 1
ATOM 4928 C C . THR A 1 679 ? -25.685 -4.611 42.533 1.00 33.59 679 THR A C 1
ATOM 4930 O O . THR A 1 679 ? -25.270 -5.487 41.776 1.00 33.59 679 THR A O 1
ATOM 4933 N N . ALA A 1 680 ? -25.046 -3.453 42.696 1.00 29.05 680 ALA A N 1
ATOM 4934 C CA . ALA A 1 680 ? -23.699 -3.220 42.190 1.00 29.05 680 ALA A CA 1
ATOM 4935 C C . ALA A 1 680 ? -22.690 -3.950 43.095 1.00 29.05 680 ALA A C 1
ATOM 4937 O O . ALA A 1 680 ? -22.713 -3.743 44.306 1.00 29.05 680 ALA A O 1
ATOM 4938 N N . GLY A 1 681 ? -21.825 -4.799 42.522 1.00 29.92 681 GLY A N 1
ATOM 4939 C CA . GLY A 1 681 ? -20.682 -5.372 43.254 1.00 29.92 681 GLY A CA 1
ATOM 4940 C C . GLY A 1 681 ? -20.285 -6.823 42.951 1.00 29.92 681 GLY A C 1
ATOM 4941 O O . GLY A 1 681 ? -19.285 -7.274 43.494 1.00 29.92 681 GLY A O 1
ATOM 4942 N N . GLY A 1 682 ? -21.011 -7.564 42.105 1.00 28.84 682 GLY A N 1
ATOM 4943 C CA . GLY A 1 682 ? -20.673 -8.957 41.765 1.00 28.84 682 GLY A CA 1
ATOM 4944 C C . GLY A 1 682 ? -20.246 -9.156 40.300 1.00 28.84 682 GLY A C 1
ATOM 4945 O O . GLY A 1 682 ? -20.709 -8.406 39.440 1.00 28.84 682 GLY A O 1
ATOM 4946 N N . PRO A 1 683 ? -19.435 -10.189 39.982 1.00 33.81 683 PRO A N 1
ATOM 4947 C CA . PRO A 1 683 ? -18.965 -10.501 38.620 1.00 33.81 683 PRO A CA 1
ATOM 4948 C C . PRO A 1 683 ? -20.080 -10.908 37.635 1.00 33.81 683 PRO A C 1
ATOM 4950 O O . PRO A 1 683 ? -19.821 -11.042 36.445 1.00 33.81 683 PRO A O 1
ATOM 4953 N N . ASN A 1 684 ? -21.319 -11.072 38.112 1.00 36.28 684 ASN A N 1
ATOM 4954 C CA . ASN A 1 684 ? -22.517 -11.299 37.306 1.00 36.28 684 ASN A CA 1
ATOM 4955 C C . ASN A 1 684 ? -23.668 -10.426 37.847 1.00 36.28 684 ASN A C 1
ATOM 4957 O O . ASN A 1 684 ? -24.255 -10.783 38.875 1.00 36.28 684 ASN A O 1
ATOM 4961 N N . PRO A 1 685 ? -24.031 -9.297 37.208 1.00 39.50 685 PRO A N 1
ATOM 4962 C CA . PRO A 1 685 ? -25.212 -8.545 37.616 1.00 39.50 685 PRO A CA 1
ATOM 4963 C C . PRO A 1 685 ? -26.460 -9.397 37.356 1.00 39.50 685 PRO A C 1
ATOM 4965 O O . PRO A 1 685 ? -26.820 -9.681 36.214 1.00 39.50 685 PRO A O 1
ATOM 4968 N N . THR A 1 686 ? -27.116 -9.828 38.431 1.00 37.22 686 THR A N 1
ATOM 4969 C CA . THR A 1 686 ? -28.352 -10.613 38.360 1.00 37.22 686 THR A CA 1
ATOM 4970 C C . THR A 1 686 ? -29.534 -9.663 38.508 1.00 37.22 686 THR A C 1
ATOM 4972 O O . THR A 1 686 ? -29.698 -9.031 39.551 1.00 37.22 686 THR A O 1
ATOM 4975 N N . VAL A 1 687 ? -30.363 -9.538 37.469 1.00 38.41 687 VAL A N 1
ATOM 4976 C CA . VAL A 1 687 ? -31.628 -8.795 37.559 1.00 38.41 687 VAL A CA 1
ATOM 4977 C C . VAL A 1 687 ? -32.662 -9.722 38.183 1.00 38.41 687 VAL A C 1
ATOM 4979 O O . VAL A 1 687 ? -33.118 -10.670 37.546 1.00 38.41 687 VAL A O 1
ATOM 4982 N N . THR A 1 688 ? -33.014 -9.469 39.442 1.00 38.28 688 THR A N 1
ATOM 4983 C CA . THR A 1 688 ? -34.022 -10.266 40.150 1.00 38.28 688 THR A CA 1
ATOM 4984 C C . THR A 1 688 ? -35.366 -9.553 40.054 1.00 38.28 688 THR A C 1
ATOM 4986 O O . THR A 1 688 ? -35.516 -8.440 40.556 1.00 38.28 688 THR A O 1
ATOM 4989 N N . TYR A 1 689 ? -36.349 -10.180 39.410 1.00 40.78 689 TYR A N 1
ATOM 4990 C CA . TYR A 1 689 ? -37.733 -9.707 39.427 1.00 40.78 689 TYR A CA 1
ATOM 4991 C C . TYR A 1 689 ? -38.452 -10.372 40.600 1.00 40.78 689 TYR A C 1
ATOM 4993 O O . TYR A 1 689 ? -38.569 -11.595 40.633 1.00 40.78 689 TYR A O 1
ATOM 5001 N N . SER A 1 690 ? -38.952 -9.598 41.562 1.00 37.97 690 SER A N 1
ATOM 5002 C CA . SER A 1 690 ? -39.878 -10.136 42.556 1.00 37.97 690 SER A CA 1
ATOM 5003 C C . SER A 1 690 ? -41.284 -10.194 41.957 1.00 37.97 690 SER A C 1
ATOM 5005 O O . SER A 1 690 ? -41.859 -9.183 41.549 1.00 37.97 690 SER A O 1
ATOM 5007 N N . THR A 1 691 ? -41.855 -11.393 41.868 1.00 37.91 691 THR A N 1
ATOM 5008 C CA . THR A 1 691 ? -43.271 -11.567 41.534 1.00 37.91 691 THR A CA 1
ATOM 5009 C C . THR A 1 691 ? -44.128 -11.332 42.772 1.00 37.91 691 THR A C 1
ATOM 5011 O O . THR A 1 691 ? -43.875 -11.910 43.827 1.00 37.91 691 THR A O 1
ATOM 5014 N N . ILE A 1 692 ? -45.186 -10.532 42.630 1.00 44.59 692 ILE A N 1
ATOM 5015 C CA . ILE A 1 692 ? -46.302 -10.522 43.582 1.00 44.59 692 ILE A CA 1
ATOM 5016 C C . ILE A 1 692 ? -47.037 -11.867 43.446 1.00 44.59 692 ILE A C 1
ATOM 5018 O O . ILE A 1 692 ? -47.227 -12.354 42.329 1.00 44.59 692 ILE A O 1
ATOM 5022 N N . ALA A 1 693 ? -47.412 -12.471 44.575 1.00 36.78 693 ALA A N 1
ATOM 5023 C CA . ALA A 1 693 ? -48.035 -13.791 44.658 1.00 36.78 693 ALA A CA 1
ATOM 5024 C C . ALA A 1 693 ? -49.219 -13.968 43.680 1.00 36.78 693 ALA A C 1
ATOM 5026 O O . ALA A 1 693 ? -50.125 -13.136 43.640 1.00 36.78 693 ALA A O 1
ATOM 5027 N N . GLY A 1 694 ? -49.221 -15.074 42.920 1.00 44.72 694 GLY A N 1
ATOM 5028 C CA . GLY A 1 694 ? -50.390 -15.543 42.159 1.00 44.72 694 GLY A CA 1
ATOM 5029 C C . GLY A 1 694 ? -50.344 -15.450 40.625 1.00 44.72 694 GLY A C 1
ATOM 5030 O O . GLY A 1 694 ? -51.387 -15.636 40.001 1.00 44.72 694 GLY A O 1
ATOM 5031 N N . LYS A 1 695 ? -49.195 -15.193 39.979 1.00 42.53 695 LYS A N 1
ATOM 5032 C CA . LYS A 1 695 ? -49.066 -15.279 38.505 1.00 42.53 695 LYS A CA 1
ATOM 5033 C C . LYS A 1 695 ? -47.885 -16.151 38.056 1.00 42.53 695 LYS A C 1
ATOM 5035 O O . LYS A 1 695 ? -46.877 -16.183 38.760 1.00 42.53 695 LYS A O 1
ATOM 5040 N N . PRO A 1 696 ? -47.998 -16.839 36.898 1.00 40.28 696 PRO A N 1
ATOM 5041 C CA . PRO A 1 696 ? -46.925 -17.673 36.365 1.00 40.28 696 PRO A CA 1
ATOM 5042 C C . PRO A 1 696 ? -45.678 -16.825 36.056 1.00 40.28 696 PRO A C 1
ATOM 5044 O O . PRO A 1 696 ? -45.817 -15.661 35.666 1.00 40.28 696 PRO A O 1
ATOM 5047 N N . PRO A 1 697 ? -44.467 -17.377 36.248 1.00 39.47 697 PRO A N 1
ATOM 5048 C CA . PRO A 1 697 ? -43.227 -16.624 36.122 1.00 39.47 697 PRO A CA 1
ATOM 5049 C C . PRO A 1 697 ? -43.034 -16.130 34.686 1.00 39.47 697 PRO A C 1
ATOM 5051 O O . PRO A 1 697 ? -43.122 -16.896 33.727 1.00 39.47 697 PRO A O 1
ATOM 5054 N N . VAL A 1 698 ? -42.760 -14.832 34.547 1.00 43.22 698 VAL A N 1
ATOM 5055 C CA . VAL A 1 698 ? -42.296 -14.242 33.289 1.00 43.22 698 VAL A CA 1
ATOM 5056 C C . VAL A 1 698 ? -40.854 -14.684 33.078 1.00 43.22 698 VAL A C 1
ATOM 5058 O O . VAL A 1 698 ? -40.025 -14.550 33.975 1.00 43.22 698 VAL A O 1
ATOM 5061 N N . THR A 1 699 ? -40.571 -15.212 31.891 1.00 34.22 699 THR A N 1
ATOM 5062 C CA . THR A 1 699 ? -39.257 -15.689 31.461 1.00 34.22 699 THR A CA 1
ATOM 5063 C C . THR A 1 699 ? -38.177 -14.637 31.721 1.00 34.22 699 THR A C 1
ATOM 5065 O O . THR A 1 699 ? -38.196 -13.550 31.142 1.00 34.22 699 THR A O 1
ATOM 5068 N N . THR A 1 700 ? -37.227 -14.957 32.597 1.00 34.62 700 THR A N 1
ATOM 5069 C CA . THR A 1 700 ? -36.054 -14.132 32.893 1.00 34.62 700 THR A CA 1
ATOM 5070 C C . THR A 1 700 ? -35.216 -13.957 31.624 1.00 34.62 700 THR A C 1
ATOM 5072 O O . THR A 1 700 ? -34.646 -14.922 31.121 1.00 34.62 700 THR A O 1
ATOM 5075 N N . ILE A 1 701 ? -35.116 -12.733 31.095 1.00 35.28 701 ILE A N 1
ATOM 5076 C CA . ILE A 1 701 ? -34.140 -12.412 30.043 1.00 35.28 701 ILE A CA 1
ATOM 5077 C C . ILE A 1 701 ? -32.835 -12.025 30.733 1.00 35.28 701 ILE A C 1
ATOM 5079 O O . ILE A 1 701 ? -32.580 -10.858 31.031 1.00 35.28 701 ILE A O 1
ATOM 5083 N N . THR A 1 702 ? -32.004 -13.023 31.011 1.00 33.97 702 THR A N 1
ATOM 5084 C CA . THR A 1 702 ? -30.630 -12.820 31.469 1.00 33.97 702 THR A CA 1
ATOM 5085 C C . THR A 1 702 ? -29.753 -12.539 30.251 1.00 33.97 702 THR A C 1
ATOM 5087 O O . THR A 1 702 ? -29.055 -13.418 29.762 1.00 33.97 702 THR A O 1
ATOM 5090 N N . THR A 1 703 ? -29.762 -11.317 29.716 1.00 39.97 703 THR A N 1
ATOM 5091 C CA . THR A 1 703 ? -28.674 -10.894 28.816 1.00 39.97 703 THR A CA 1
ATOM 5092 C C . THR A 1 703 ? -27.501 -10.420 29.660 1.00 39.97 703 THR A C 1
ATOM 5094 O O . THR A 1 703 ? -27.190 -9.230 29.697 1.00 39.97 703 THR A O 1
ATOM 5097 N N . ALA A 1 704 ? -26.849 -11.350 30.361 1.00 39.66 704 ALA A N 1
ATOM 5098 C CA . ALA A 1 704 ? -25.465 -11.132 30.748 1.00 39.66 704 ALA A CA 1
ATOM 5099 C C . ALA A 1 704 ? -24.694 -10.907 29.440 1.00 39.66 704 ALA A C 1
ATOM 5101 O O . ALA A 1 704 ? -24.652 -11.789 28.583 1.00 39.66 704 ALA A O 1
ATOM 5102 N N . ARG A 1 705 ? -24.158 -9.700 29.231 1.00 50.12 705 ARG A N 1
ATOM 5103 C CA . ARG A 1 705 ? -23.215 -9.450 28.135 1.00 50.12 705 ARG A CA 1
ATOM 5104 C C . ARG A 1 705 ? -21.900 -10.116 28.524 1.00 50.12 705 ARG A C 1
ATOM 5106 O O . ARG A 1 705 ? -21.018 -9.496 29.104 1.00 50.12 705 ARG A O 1
ATOM 5113 N N . THR A 1 706 ? -21.832 -11.414 28.275 1.00 45.41 706 THR A N 1
ATOM 5114 C CA . THR A 1 706 ? -20.676 -12.273 28.501 1.00 45.41 706 THR A CA 1
ATOM 5115 C C . THR A 1 706 ? -19.578 -11.885 27.511 1.00 45.41 706 THR A C 1
ATOM 5117 O O . THR A 1 706 ? -19.599 -12.324 26.365 1.00 45.41 706 THR A O 1
ATOM 5120 N N . GLY A 1 707 ? -18.649 -11.009 27.905 1.00 56.03 707 GLY A N 1
ATOM 5121 C CA . GLY A 1 707 ? -17.535 -10.643 27.023 1.00 56.03 707 GLY A CA 1
ATOM 5122 C C . GLY A 1 707 ? -16.412 -9.844 27.677 1.00 56.03 707 GLY A C 1
ATOM 5123 O O . GLY A 1 707 ? -15.266 -10.274 27.615 1.00 56.03 707 GLY A O 1
ATOM 5124 N N . CYS A 1 708 ? -16.728 -8.717 28.322 1.00 60.75 708 CYS A N 1
ATOM 5125 C CA . CYS A 1 708 ? -15.723 -7.874 28.979 1.00 60.75 708 CYS A CA 1
ATOM 5126 C C . CYS A 1 708 ? -15.809 -8.059 30.499 1.00 60.75 708 CYS A C 1
ATOM 5128 O O . CYS A 1 708 ? -16.755 -7.581 31.129 1.00 60.75 708 CYS A O 1
ATOM 5130 N N . VAL A 1 709 ? -14.845 -8.769 31.085 1.00 57.19 709 VAL A N 1
ATOM 5131 C CA . VAL A 1 709 ? -14.726 -8.908 32.544 1.00 57.19 709 VAL A CA 1
ATOM 5132 C C . VAL A 1 709 ? -13.900 -7.732 33.065 1.00 57.19 709 VAL A C 1
ATOM 5134 O O . VAL A 1 709 ? -12.879 -7.395 32.478 1.00 57.19 709 VAL A O 1
ATOM 5137 N N . ASN A 1 710 ? -14.331 -7.080 34.148 1.00 45.00 710 ASN A N 1
ATOM 5138 C CA . ASN A 1 710 ? -13.585 -5.958 34.732 1.00 45.00 710 ASN A CA 1
ATOM 5139 C C . ASN A 1 710 ? -12.135 -6.350 35.055 1.00 45.00 710 ASN A C 1
ATOM 5141 O O . ASN A 1 710 ? -11.899 -7.386 35.673 1.00 45.00 710 ASN A O 1
ATOM 5145 N N . GLY A 1 711 ? -11.183 -5.498 34.663 1.00 48.50 711 GLY A N 1
ATOM 5146 C CA . GLY A 1 711 ? -9.750 -5.752 34.842 1.00 48.50 711 GLY A CA 1
ATOM 5147 C C . GLY A 1 711 ? -9.159 -6.773 33.864 1.00 48.50 711 GLY A C 1
ATOM 5148 O O . GLY A 1 711 ? -7.996 -7.130 34.015 1.00 48.50 711 GLY A O 1
ATOM 5149 N N . GLN A 1 712 ? -9.932 -7.239 32.876 1.00 50.06 712 GLN A N 1
ATOM 5150 C CA . GLN A 1 712 ? -9.456 -8.064 31.767 1.00 50.06 712 GLN A CA 1
ATOM 5151 C C . GLN A 1 712 ? -9.817 -7.409 30.428 1.00 50.06 712 GLN A C 1
ATOM 5153 O O . GLN A 1 712 ? -10.908 -6.864 30.263 1.00 50.06 712 GLN A O 1
ATOM 5158 N N . GLY A 1 713 ? -8.885 -7.443 29.483 1.00 56.78 713 GLY A N 1
ATOM 5159 C CA . GLY A 1 713 ? -9.008 -6.808 28.174 1.00 56.78 713 GLY A CA 1
ATOM 5160 C C . GLY A 1 713 ? -7.639 -6.420 27.629 1.00 56.78 713 GLY A C 1
ATOM 5161 O O . GLY A 1 713 ? -6.639 -6.626 28.316 1.00 56.78 713 GLY A O 1
ATOM 5162 N N . LEU A 1 714 ? -7.630 -5.880 26.406 1.00 52.50 714 LEU A N 1
ATOM 5163 C CA . LEU A 1 714 ? -6.430 -5.299 25.795 1.00 52.50 714 LEU A CA 1
ATOM 5164 C C . LEU A 1 714 ? -5.859 -4.141 26.614 1.00 52.50 714 LEU A C 1
ATOM 5166 O O . LEU A 1 714 ? -6.663 -3.459 27.310 1.00 52.50 714 LEU A O 1
#

Sequence (714 aa):
MTNHLKSSLLAATAMLAAGSAQAQVVFPASDLHGTGASSVQDIFPREANCVGPTQFAANATTGAITASNSFTQNADGTVSARRLPDGTFNGAIPFDCGADNIQPSLTVRYLGVGSGSGRAQFIAENFQTVYTAAAPSPTIFGSTVKDITDASGNVTTPGWAHTHFALSDSPLKSTERDAFNARAGVGKIIQFPLYVLPVSVAYSPIYASNTATGFTYQFNIAVPATDSGVATGGLRLSKVAYCGIFNGTIVNWNDNKIAATNYAVIDKKTKKPVIVPLYDPNRDSASRWATEGAPIRLVGRLDKSGTTDIFTRHLAAACGTVGNKFVQAAESLPFDSTSAIDLTAFRPDTNYKPAVAASNFAGTTQSLNGVVYQNTTNGFVVGTGGAADAISTTPGTAINGTGLFTVAAGSGNVRDAIATISVPNATVNVGALKFNGKIGYISADNVLPAATTGGLHSAALETGASVNLTADATFPTGFKVAGKKPVFSMPTALNATAAFGKTILAPEADAKGNYKADKTLTVSRGNALDWYNVLYAGGIKDHLNNPTLGYPMTGTTQLITGTCFASAADRNALTTLVLSILGKNTKTKTGSDVSANLFTGLASPEAGIRAQAGIAPLPLGWRTAIANTFFGFDKKTLPLQLFIQNGMATSADLPTAGVAIHKAGSEKKQSVKTIIGYTAGGPNPTVTYSTIAGKPPVTTITTARTGCVNGQGL

Radius of gyration: 28.62 Å; Cα contacts (8 Å, |Δi|>4): 1583; chains: 1; bounding box: 96×60×86 Å